Protein AF-0000000074737735 (afdb_homodimer)

pLDDT: mean 77.06, std 24.27, range [18.9, 97.94]

Secondary structure (DSSP, 8-state):
-EEEPS-----------------------------------HHHHHHHHHH-TTPPPPPP--HHHHHHHHHHTT---SEEEESS--HHHHHHHHHHTTTT--EEEEEES-HHHHHHHHHHTGGG--TT-EEEE--TT-TTTTTT--EEEEEEESHHHHHHHHSTT-HHHHHHHHHHTEEEEEEEEEE-PPPPPTT----HHHHHHHHHHHHHHHHHHHHHHHTT-PPP-PPPHHHHHHHHHHTTEEE------PEEE-HHHHHHHHHHHHHHGGGS-TTTHHHHHHHHHHHHHHHHTS--TTEEES-----/-EEEPS-----------------------------------HHHHHHHHHH-TTPPPPPP--HHHHHHHHHHTT---SEEEESS--HHHHHHHHHHTTTT--EEEEEES-HHHHHHHHHHTGGG--TT-EEEE--TT-TTTTTT--EEEEEEESHHHHHHHHSTT-HHHHHHHHHHTEEEEEEEEEE-PPPPPTT----HHHHHHHHHHHHHHHHHHHHHHHTT-PPP-PPPHHHHHHHHHHTTEEE------PEEE-HHHHHHHHHHHHHHGGGS-TTTHHHHHHHHHHHHHHHHTS--TTEEES-----

Sequence (622 aa):
MFHALGGLPAPLATAQLQPPRAGGGLRAAPSSAGAAASTAEAGGFAAAAAAALGRRPKATQDSVFRWLGKVLRQRWGQEVLDAGTGPDSLGWLKRQTAEKAPAVTAVTACEGMYATMEDEVFQFLSPQDQVLLGNWQDESFLKDRTFDVVLADYLLGSVEHFAPYFQVGLLRRLVGLVKEEGLLVLVGKEPQEPGATASAEASRAAELVADAENFRDAVMVLGRQRSYREMPRAWVARQLWGLGLELLAGRRFPRKLSPEKVERNLAWAEEELAHVDNALRPDLVRHLARLRARLQHCPLSGLTFGRGAGRMFHALGGLPAPLATAQLQPPRAGGGLRAAPSSAGAAASTAEAGGFAAAAAAALGRRPKATQDSVFRWLGKVLRQRWGQEVLDAGTGPDSLGWLKRQTAEKAPAVTAVTACEGMYATMEDEVFQFLSPQDQVLLGNWQDESFLKDRTFDVVLADYLLGSVEHFAPYFQVGLLRRLVGLVKEEGLLVLVGKEPQEPGATASAEASRAAELVADAENFRDAVMVLGRQRSYREMPRAWVARQLWGLGLELLAGRRFPRKLSPEKVERNLAWAEEELAHVDNALRPDLVRHLARLRARLQHCPLSGLTFGRGAGR

Solvent-accessible surface area (backbone atoms only — not comparable to full-atom values): 35052 Å² total; per-residue (Å²): 58,30,31,38,53,87,75,60,75,70,75,74,74,76,71,79,74,70,72,78,81,75,71,83,69,74,75,64,72,72,78,59,83,66,76,64,78,67,80,60,69,74,57,62,55,54,59,52,26,68,72,28,77,79,63,71,54,71,82,76,86,47,68,67,60,54,52,47,50,65,77,39,70,90,54,51,65,61,30,30,33,32,63,32,47,47,60,68,57,50,32,42,51,51,48,72,32,57,86,77,55,44,31,37,42,32,25,32,73,43,69,68,56,50,53,50,31,58,74,71,38,46,56,55,36,52,83,70,38,46,80,41,82,48,53,84,86,42,74,72,64,67,61,90,45,65,17,31,23,36,36,31,53,51,34,64,21,51,36,29,42,78,41,66,87,37,58,67,57,47,51,53,52,54,56,66,28,36,30,83,71,12,32,40,35,67,44,75,58,71,57,78,63,67,80,75,81,60,58,74,66,59,30,52,50,48,43,50,48,49,48,35,50,24,47,24,36,20,34,27,26,51,34,53,40,54,39,78,42,51,62,42,64,70,58,52,49,54,54,38,45,75,71,40,32,41,81,76,49,82,85,58,69,50,41,75,44,39,63,66,60,46,46,52,35,46,50,50,26,58,63,37,44,75,56,28,57,74,87,52,36,64,57,52,52,52,50,52,52,52,53,53,55,48,54,77,72,47,88,32,79,85,41,64,46,66,83,43,70,74,127,57,30,32,39,54,86,78,62,74,70,74,75,73,76,72,77,72,70,71,77,84,75,71,82,69,74,77,67,74,72,79,59,84,66,73,61,76,66,78,59,67,72,59,62,56,54,58,52,26,69,71,26,78,80,62,71,52,71,83,78,85,47,68,66,59,54,52,48,48,66,77,41,68,92,54,51,64,59,30,32,31,32,64,32,47,47,57,68,57,50,32,44,49,50,47,75,31,55,88,76,54,43,33,38,41,32,25,31,73,44,70,68,57,50,54,51,32,58,76,73,39,45,53,54,36,54,82,70,37,47,79,42,83,48,54,85,86,41,75,70,65,66,64,90,45,65,17,31,23,34,34,31,54,50,33,65,21,50,36,30,42,79,41,65,86,36,57,67,57,46,52,51,52,53,56,67,29,35,31,84,70,12,32,39,36,67,43,74,56,73,58,78,63,67,80,74,81,59,58,75,68,58,30,50,50,48,43,50,47,50,49,34,51,24,47,24,36,21,36,27,26,50,35,54,39,54,38,78,43,52,64,41,66,70,57,52,51,54,55,38,44,74,71,43,32,42,81,76,50,82,81,55,69,48,41,75,43,38,64,67,58,45,46,52,36,46,51,50,26,57,64,37,45,74,55,29,57,74,87,52,35,63,57,52,53,54,49,53,52,51,53,54,55,49,56,76,73,48,86,32,79,83,41,64,45,67,83,44,67,74,125

Foldseek 3Di:
DWWFAPDQPDDPPPDCPPDPCPPDCPPPPCPPPPVDPPPPPLPVLVVLQVVLPPDAFDEDPDPVLVVVLVVCLPQQPAEEEAEDDALRRLSSVLNSCVVVQHAYEYEHQDPVRVVVCVVRPSSSHHSSYYYDHDDLVPCVVCVVAAGQEYEYAQNLQVCCQVPNPCNLVSLLSRSSRYDHRGYYHYHHDADDDPPPQDPDLLR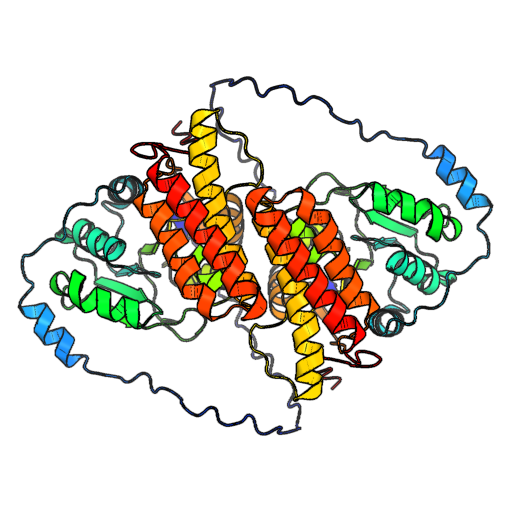VLVVLLVVLQVLLQVLQVLLVTHHGDDDHPVVSQVSVVVSRIGDPDDWDFFDQFDLVVSVVSLVNSVVSLVSHDPVCSVVSVVVSVVSVVVSVVRDRHPDTHDDRPPD/DWWFAPDDDDDPPPPCPPDPCPPDCPPPPCPPPPVPPPPPPPPVLVVLQVVLPPDAADADPDPVLVVVLVVCLPQQPAEEEAEDDALRRLSSVLNSCVVVQHAYEYEHQDPVRVVVCVVRPSSSHHSSYYYDHDDLVPCVVCVPAAGQEYEYAQNLQVCCQVPNPCNLVSLLSRSSRYPHRGYYHYHHDADDDPPPQDPPLLRVLVVLLVVLQVLLQVLQVLLVTHHGDDDHPVVSQVSVVVSRIGDPDDWDFFDQFDLVVSVVSLVNSVVSLVSHDPVCSVVSVVVSVVSVVVSVVRDRHPDTHDDRPPD

Organism: NCBI:txid2562239

Nearest PDB structures (foldseek):
  8k1f-assembly1_A  TM=7.912E-01  e=2.761E-04  Fusobacterium nucleatum subsp. nucleatum ATCC 25586
  5t38-assembly1_A  TM=7.969E-01  e=4.704E-04  Micromonospora carbonacea
  5t39-assembly1_A  TM=7.784E-01  e=1.015E-03  Micromonospora carbonacea
  8esq-assembly1_q  TM=6.726E-01  e=4.458E-03  Schizosaccharomyces pombe
  8esr-assembly1_q  TM=6.867E-01  e=1.219E-02  Schizosaccharomyces pombe

Structure (mmCIF, N/CA/C/O backbone):
data_AF-0000000074737735-model_v1
#
loop_
_entity.id
_entity.type
_entity.pdbx_description
1 polymer 'Methyltransferase type 11 domain-containing protein'
#
loop_
_atom_site.group_PDB
_atom_site.id
_atom_site.type_symbol
_atom_site.label_atom_id
_atom_site.label_alt_id
_atom_site.label_comp_id
_atom_site.label_asym_id
_atom_site.label_entity_id
_atom_site.label_seq_id
_atom_site.pdbx_PDB_ins_code
_atom_site.Cartn_x
_atom_site.Cartn_y
_atom_site.Cartn_z
_atom_site.occupancy
_atom_site.B_iso_or_equiv
_atom_site.auth_seq_id
_atom_site.auth_comp_id
_atom_site.auth_asym_id
_atom_site.auth_atom_id
_atom_site.pdbx_PDB_model_num
ATOM 1 N N . MET A 1 1 ? 9.156 -10.524 -16.232 1 71.17 1 MET A N 1
ATOM 2 C CA . MET A 1 1 ? 10.341 -11.352 -16.026 1 71.17 1 MET A CA 1
ATOM 3 C C . MET A 1 1 ? 11.589 -10.488 -15.877 1 71.17 1 MET A C 1
ATOM 5 O O . MET A 1 1 ? 11.835 -9.599 -16.693 1 71.17 1 MET A O 1
ATOM 9 N N . PHE A 1 2 ? 12.352 -10.704 -14.815 1 54.92 2 PHE A N 1
ATOM 10 C CA . PHE A 1 2 ? 13.529 -9.9 -14.505 1 54.92 2 PHE A CA 1
ATOM 11 C C . PHE A 1 2 ? 14.769 -10.779 -14.388 1 54.92 2 PHE A C 1
ATOM 13 O O . PHE A 1 2 ? 14.682 -11.931 -13.957 1 54.92 2 PHE A O 1
ATOM 20 N N . HIS A 1 3 ? 15.894 -10.289 -14.881 1 57.96 3 HIS A N 1
ATOM 21 C CA . HIS A 1 3 ? 17.184 -10.965 -14.799 1 57.96 3 HIS A CA 1
ATOM 22 C C . HIS A 1 3 ? 18.082 -10.314 -13.752 1 57.96 3 HIS A C 1
ATOM 24 O O . HIS A 1 3 ? 18.161 -9.086 -13.674 1 57.96 3 HIS A O 1
ATOM 30 N N . ALA A 1 4 ? 18.573 -11.158 -12.924 1 54.45 4 ALA A N 1
ATOM 31 C CA . ALA A 1 4 ? 19.496 -10.645 -11.914 1 54.45 4 ALA A CA 1
ATOM 32 C C . ALA A 1 4 ? 20.828 -10.246 -12.541 1 54.45 4 ALA A C 1
ATOM 34 O O . ALA A 1 4 ? 21.425 -11.022 -13.292 1 54.45 4 ALA A O 1
ATOM 35 N N . LEU A 1 5 ? 21.342 -8.966 -12.429 1 48.44 5 LEU A N 1
ATOM 36 C CA . LEU A 1 5 ? 22.639 -8.504 -12.913 1 48.44 5 LEU A CA 1
ATOM 37 C C . LEU A 1 5 ? 23.761 -8.978 -11.996 1 48.44 5 LEU A C 1
ATOM 39 O O . LEU A 1 5 ? 23.563 -9.121 -10.788 1 48.44 5 LEU A O 1
ATOM 43 N N . GLY A 1 6 ? 24.861 -9.541 -12.515 1 39.4 6 GLY A N 1
ATOM 44 C CA . GLY A 1 6 ? 26.102 -9.88 -11.836 1 39.4 6 GLY A CA 1
ATOM 45 C C . GLY A 1 6 ? 26.716 -8.707 -11.095 1 39.4 6 GLY A C 1
ATOM 46 O O . GLY A 1 6 ? 26.642 -7.567 -11.557 1 39.4 6 GLY A O 1
ATOM 47 N N . GLY A 1 7 ? 27.068 -8.735 -9.64 1 37.69 7 GLY A N 1
ATOM 48 C CA . GLY A 1 7 ? 27.798 -7.823 -8.775 1 37.69 7 GLY A CA 1
ATOM 49 C C . GLY A 1 7 ? 26.908 -7.102 -7.781 1 37.69 7 GLY A C 1
ATOM 50 O O . GLY A 1 7 ? 27.152 -5.939 -7.45 1 37.69 7 GLY A O 1
ATOM 51 N N . LEU A 1 8 ? 26.014 -7.656 -7.612 1 37.52 8 LEU A N 1
ATOM 52 C CA . LEU A 1 8 ? 25.268 -7.009 -6.538 1 37.52 8 LEU A CA 1
ATOM 53 C C . LEU A 1 8 ? 26.096 -6.949 -5.259 1 37.52 8 LEU A C 1
ATOM 55 O O . LEU A 1 8 ? 26.715 -7.942 -4.868 1 37.52 8 LEU A O 1
ATOM 59 N N . PRO A 1 9 ? 26.516 -5.783 -4.733 1 32.01 9 PRO A N 1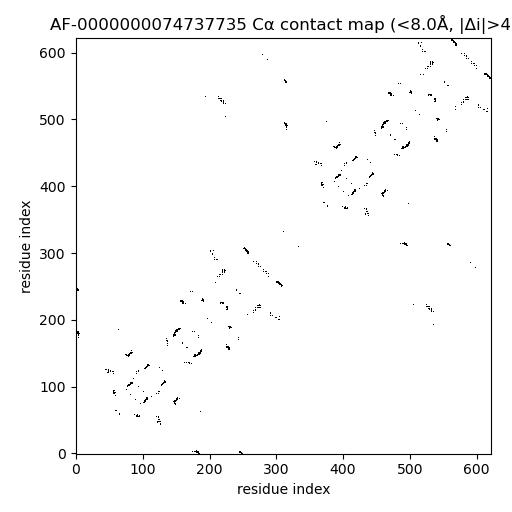
ATOM 60 C CA . PRO A 1 9 ? 27.215 -5.879 -3.449 1 32.01 9 PRO A CA 1
ATOM 61 C C . PRO A 1 9 ? 26.535 -6.842 -2.478 1 32.01 9 PRO A C 1
ATOM 63 O O . PRO A 1 9 ? 25.329 -7.079 -2.581 1 32.01 9 PRO A O 1
ATOM 66 N N . ALA A 1 10 ? 27.414 -7.717 -1.854 1 30.48 10 AL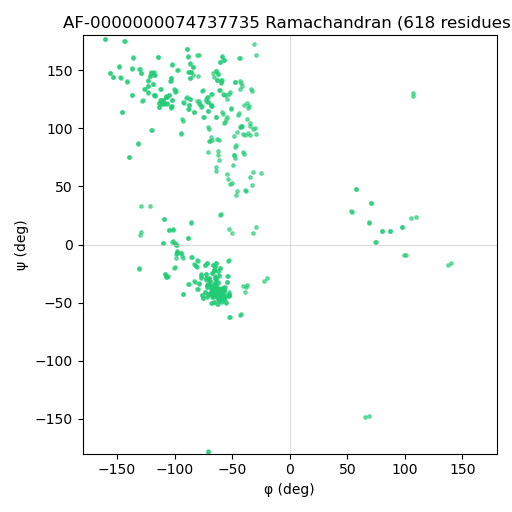A A N 1
ATOM 67 C CA . ALA A 1 10 ? 27.019 -8.589 -0.751 1 30.48 10 ALA A CA 1
ATOM 68 C C . ALA A 1 10 ? 25.959 -7.924 0.122 1 30.48 10 ALA A C 1
ATOM 70 O O . ALA A 1 10 ? 25.919 -6.697 0.234 1 30.48 10 ALA A O 1
ATOM 71 N N . PRO A 1 11 ? 24.939 -8.684 0.432 1 31.1 11 PRO A N 1
ATOM 72 C CA . PRO A 1 11 ? 23.991 -8.121 1.396 1 31.1 11 PRO A CA 1
ATOM 73 C C . PRO A 1 11 ? 24.683 -7.398 2.55 1 31.1 11 PRO A C 1
ATOM 75 O O . PRO A 1 11 ? 25.701 -7.874 3.06 1 31.1 11 PRO A O 1
ATOM 78 N N . LEU A 1 12 ? 24.741 -6.191 2.555 1 26.78 12 LEU A N 1
ATOM 79 C CA . LEU A 1 12 ? 25.278 -5.594 3.772 1 26.78 12 LEU A CA 1
ATOM 80 C C . LEU A 1 12 ? 24.832 -6.375 5.004 1 26.78 12 LEU A C 1
ATOM 82 O O . LEU A 1 12 ? 23.66 -6.738 5.123 1 26.78 12 LEU A O 1
ATOM 86 N N . ALA A 1 13 ? 25.735 -7.106 5.642 1 26.3 13 ALA A N 1
ATOM 87 C CA . ALA A 1 13 ? 25.52 -7.741 6.939 1 26.3 13 ALA A CA 1
ATOM 88 C C . ALA A 1 13 ? 24.619 -6.887 7.826 1 26.3 13 ALA A C 1
ATOM 90 O O . ALA A 1 13 ? 24.935 -5.729 8.111 1 26.3 13 ALA A O 1
ATOM 91 N N . THR A 1 14 ? 23.362 -7.122 7.84 1 28.94 14 THR A N 1
ATOM 92 C CA . THR A 1 14 ? 22.559 -6.508 8.892 1 28.94 14 THR A CA 1
ATOM 93 C C . THR A 1 14 ? 23.296 -6.547 10.227 1 28.94 14 THR A C 1
ATOM 95 O O . THR A 1 14 ? 23.569 -7.625 10.76 1 28.94 14 THR A O 1
ATOM 98 N N . ALA A 1 15 ? 24.211 -5.719 10.548 1 26.01 15 ALA A N 1
ATOM 99 C CA . ALA A 1 15 ? 24.623 -5.59 11.943 1 26.01 15 ALA A CA 1
ATOM 100 C C . ALA A 1 15 ? 23.429 -5.731 12.883 1 26.01 15 ALA A C 1
ATOM 102 O O . ALA A 1 15 ? 22.341 -5.228 12.594 1 26.01 15 ALA A O 1
ATOM 103 N N . GLN A 1 16 ? 23.458 -6.746 13.852 1 24.52 16 GLN A N 1
ATOM 104 C CA . GLN A 1 16 ? 22.618 -7.029 15.011 1 24.52 16 GLN A CA 1
ATOM 105 C C . GLN A 1 16 ? 22.21 -5.742 15.722 1 24.52 16 GLN A C 1
ATOM 107 O O . GLN A 1 16 ? 22.998 -5.166 16.475 1 24.52 16 GLN A O 1
ATOM 112 N N . LEU A 1 17 ? 21.815 -4.838 15.132 1 25.23 17 LEU A N 1
ATOM 113 C CA . LEU A 1 17 ? 21.4 -3.769 16.033 1 25.23 17 LEU A CA 1
ATOM 114 C C . LEU A 1 17 ? 20.522 -4.314 17.155 1 25.23 17 LEU A C 1
ATOM 116 O O . LEU A 1 17 ? 19.421 -4.809 16.902 1 25.23 17 LEU A O 1
ATOM 120 N N . GLN A 1 18 ? 21.173 -4.844 18.24 1 23.74 18 GLN A N 1
ATOM 121 C CA . GLN A 1 18 ? 20.609 -5.257 19.521 1 23.74 18 GLN A CA 1
ATOM 122 C C . GLN A 1 18 ? 19.591 -4.239 20.027 1 23.74 18 GLN A C 1
ATOM 124 O O . GLN A 1 18 ? 19.884 -3.043 20.099 1 23.74 18 GLN A O 1
ATOM 129 N N . PRO A 1 19 ? 18.388 -4.493 19.887 1 25.13 19 PRO A N 1
ATOM 130 C CA . PRO A 1 19 ? 17.435 -3.624 20.583 1 25.13 19 PRO A CA 1
ATOM 131 C C . PRO A 1 19 ? 17.852 -3.323 22.021 1 25.13 19 PRO A C 1
ATOM 133 O O . PRO A 1 19 ? 18.549 -4.126 22.646 1 25.13 19 PRO A O 1
ATOM 136 N N . PRO A 1 20 ? 18.192 -2.108 22.397 1 22.34 20 PRO A N 1
ATOM 137 C CA . PRO A 1 20 ? 18.483 -2 23.829 1 22.34 20 PRO A CA 1
ATOM 138 C C . PRO A 1 20 ? 17.479 -2.758 24.694 1 22.34 20 PRO A C 1
ATOM 140 O O . PRO A 1 20 ? 16.35 -3.005 24.263 1 22.34 20 PRO A O 1
ATOM 143 N N . ARG A 1 21 ? 17.987 -3.433 25.784 1 22.84 21 ARG A N 1
ATOM 144 C CA . ARG A 1 21 ? 17.355 -4.229 26.832 1 22.84 21 ARG A CA 1
ATOM 145 C C . ARG A 1 21 ? 16.216 -3.46 27.492 1 22.84 21 ARG A C 1
ATOM 147 O O . ARG A 1 21 ? 16.455 -2.535 28.272 1 22.84 21 ARG A O 1
ATOM 154 N N . ALA A 1 22 ? 15.274 -2.92 26.821 1 20.89 22 ALA A N 1
ATOM 155 C CA . ALA A 1 22 ? 14.217 -2.395 27.681 1 20.89 22 ALA A CA 1
ATOM 156 C C . ALA A 1 22 ? 13.68 -3.476 28.614 1 20.89 22 ALA A C 1
ATOM 158 O O . ALA A 1 22 ? 13.491 -4.623 28.202 1 20.89 22 ALA A O 1
ATOM 159 N N . GLY A 1 23 ? 13.945 -3.422 29.988 1 19.42 23 GLY A N 1
ATOM 160 C CA . GLY A 1 23 ? 13.601 -4.253 31.131 1 19.42 23 GLY A CA 1
ATOM 161 C C . GLY A 1 23 ? 12.155 -4.712 31.12 1 19.42 23 GLY A C 1
ATOM 162 O O . GLY A 1 23 ? 11.855 -5.846 31.5 1 19.42 23 GLY A O 1
ATOM 163 N N . GLY A 1 24 ? 11.213 -3.775 31.152 1 19.9 24 GLY A N 1
ATOM 164 C CA . GLY A 1 24 ? 10.071 -4.233 31.926 1 19.9 24 GLY A CA 1
ATOM 165 C C . GLY A 1 24 ? 9.279 -5.325 31.232 1 19.9 24 GLY A C 1
ATOM 166 O O . GLY A 1 24 ? 9.198 -5.355 30.003 1 19.9 24 GLY A O 1
ATOM 167 N N . GLY A 1 25 ? 9.248 -6.496 31.78 1 19.87 25 GLY A N 1
ATOM 168 C CA . GLY A 1 25 ? 8.861 -7.868 31.49 1 19.87 25 GLY A CA 1
ATOM 169 C C . GLY A 1 25 ? 7.388 -8.015 31.161 1 19.87 25 GLY A C 1
ATOM 170 O O . GLY A 1 25 ? 6.574 -8.292 32.044 1 19.87 25 GLY A O 1
ATOM 171 N N . LEU A 1 26 ? 6.719 -6.886 30.633 1 18.91 26 LEU A N 1
ATOM 172 C CA . LEU A 1 26 ? 5.358 -7.412 30.647 1 18.91 26 LEU A CA 1
ATOM 173 C C . LEU A 1 26 ? 5.297 -8.779 29.973 1 18.91 26 LEU A C 1
ATOM 175 O O . LEU A 1 26 ? 5.915 -8.988 28.927 1 18.91 26 LEU A O 1
ATOM 179 N N . ARG A 1 27 ? 4.956 -9.707 30.737 1 19.23 27 ARG A N 1
ATOM 180 C CA . ARG A 1 27 ? 4.741 -11.128 30.481 1 19.23 27 ARG A CA 1
ATOM 181 C C . ARG A 1 27 ? 3.853 -11.335 29.259 1 19.23 27 ARG A C 1
ATOM 183 O O . ARG A 1 27 ? 2.713 -10.866 29.226 1 19.23 27 ARG A O 1
ATOM 190 N N . ALA A 1 28 ? 4.482 -11.161 28.109 1 20.24 28 ALA A N 1
ATOM 191 C CA . ALA A 1 28 ? 3.859 -11.595 26.862 1 20.24 28 ALA A CA 1
ATOM 192 C C . ALA A 1 28 ? 3.127 -12.921 27.046 1 20.24 28 ALA A C 1
ATOM 194 O O . ALA A 1 28 ? 3.663 -13.855 27.648 1 20.24 28 ALA A O 1
ATOM 195 N N . ALA A 1 29 ? 1.818 -12.742 27.323 1 20.28 29 ALA A N 1
ATOM 196 C CA . ALA A 1 29 ? 1.18 -14.053 27.404 1 20.28 29 ALA A CA 1
ATOM 197 C C . ALA A 1 29 ? 1.771 -15.015 26.377 1 20.28 29 ALA A C 1
ATOM 199 O O . ALA A 1 29 ? 2.093 -14.614 25.256 1 20.28 29 ALA A O 1
ATOM 200 N N . PRO A 1 30 ? 2.403 -16.136 26.831 1 20.93 30 PRO A N 1
ATOM 201 C CA . PRO A 1 30 ? 3.079 -17.175 26.051 1 20.93 30 PRO A CA 1
ATOM 202 C C . PRO A 1 30 ? 2.261 -17.636 24.847 1 20.93 30 PRO A C 1
ATOM 204 O O . PRO A 1 30 ? 1.138 -18.12 25.008 1 20.93 30 PRO A O 1
ATOM 207 N N . SER A 1 31 ? 1.706 -16.671 24.075 1 20.33 31 SER A N 1
ATOM 208 C CA . SER A 1 31 ? 1.055 -17.517 23.08 1 20.33 31 SER A CA 1
ATOM 209 C C . SER A 1 31 ? 2.007 -18.59 22.56 1 20.33 31 SER A C 1
ATOM 211 O O . SER A 1 31 ? 3.029 -18.276 21.947 1 20.33 31 SER A O 1
ATOM 213 N N . SER A 1 32 ? 2.284 -19.611 23.35 1 21.88 32 SER A N 1
ATOM 214 C CA . SER A 1 32 ? 3.068 -20.832 23.2 1 21.88 32 SER A CA 1
ATOM 215 C C . SER A 1 32 ? 2.912 -21.421 21.802 1 21.88 32 SER A C 1
ATOM 217 O O . SER A 1 32 ? 3.598 -22.382 21.447 1 21.88 32 SER A O 1
ATOM 219 N N . ALA A 1 33 ? 1.684 -21.338 21.198 1 21.61 33 ALA A N 1
ATOM 220 C CA . ALA A 1 33 ? 1.662 -22.523 20.345 1 21.61 33 ALA A CA 1
ATOM 221 C C . ALA A 1 33 ? 2.737 -22.441 19.264 1 21.61 33 ALA A C 1
ATOM 223 O O . ALA A 1 33 ? 2.651 -21.61 18.357 1 21.61 33 ALA A O 1
ATOM 224 N N . GLY A 1 34 ? 3.97 -22.404 19.574 1 24.49 34 GLY A N 1
ATOM 225 C CA . GLY A 1 34 ? 5.107 -22.718 18.724 1 24.49 34 GLY A CA 1
ATOM 226 C C . GLY A 1 34 ? 4.825 -23.837 17.739 1 24.49 34 GLY A C 1
ATOM 227 O O . GLY A 1 34 ? 4.835 -25.013 18.107 1 24.49 34 GLY A O 1
ATOM 228 N N . ALA A 1 35 ? 3.826 -23.689 16.891 1 25.22 35 ALA A N 1
ATOM 229 C CA . ALA A 1 35 ? 3.715 -24.9 16.083 1 25.22 35 ALA A CA 1
ATOM 230 C C . ALA A 1 35 ? 5.074 -25.317 15.529 1 25.22 35 ALA A C 1
ATOM 232 O O . ALA A 1 35 ? 5.752 -24.526 14.869 1 25.22 35 ALA A O 1
ATOM 233 N N . ALA A 1 36 ? 5.735 -26.117 16.169 1 23.93 36 ALA A N 1
ATOM 234 C CA . ALA A 1 36 ? 6.812 -26.969 15.671 1 23.93 36 ALA A CA 1
ATOM 235 C C . ALA A 1 36 ? 6.586 -27.339 14.207 1 23.93 36 ALA A C 1
ATOM 237 O O . ALA A 1 36 ? 5.49 -27.758 13.829 1 23.93 36 ALA A O 1
ATOM 238 N N . ALA A 1 37 ? 7.288 -26.617 13.347 1 28.73 37 ALA A N 1
ATOM 239 C CA . ALA A 1 37 ? 7.408 -27.132 11.986 1 28.73 37 ALA A CA 1
ATOM 240 C C . ALA A 1 37 ? 7.418 -28.658 11.975 1 28.73 37 ALA A C 1
ATOM 242 O O . ALA A 1 37 ? 8.346 -29.283 12.493 1 28.73 37 ALA A O 1
ATOM 243 N N . SER A 1 38 ? 6.266 -29.205 12.456 1 28.42 38 SER A N 1
ATOM 244 C CA . SER A 1 38 ? 6.349 -30.656 12.33 1 28.42 38 SER A CA 1
ATOM 245 C C . SER A 1 38 ? 7.118 -31.059 11.076 1 28.42 38 SER A C 1
ATOM 247 O O . SER A 1 38 ? 6.869 -30.53 9.991 1 28.42 38 SER A O 1
ATOM 249 N N . THR A 1 39 ? 8.408 -31.456 11.261 1 28.81 39 THR A N 1
ATOM 250 C CA . THR A 1 39 ? 9.075 -32.41 10.381 1 28.81 39 THR A CA 1
ATOM 251 C C . THR A 1 39 ? 8.076 -33.417 9.819 1 28.81 39 THR A C 1
ATOM 253 O O . THR A 1 39 ? 8.005 -34.556 10.287 1 28.81 39 THR A O 1
ATOM 256 N N . ALA A 1 40 ? 6.849 -33.138 10.043 1 29.53 40 ALA A N 1
ATOM 257 C CA . ALA A 1 40 ? 5.972 -34.208 9.574 1 29.53 40 ALA A CA 1
ATOM 258 C C . ALA A 1 40 ? 6.569 -34.914 8.36 1 29.53 40 ALA A C 1
ATOM 260 O O . ALA A 1 40 ? 7.417 -34.352 7.663 1 29.53 40 ALA A O 1
ATOM 261 N N . GLU A 1 41 ? 6.021 -36.135 7.723 1 31.43 41 GLU A N 1
ATOM 262 C CA . GLU A 1 41 ? 6.473 -37.348 7.048 1 31.43 41 GLU A CA 1
ATOM 263 C C . GLU A 1 41 ? 7.04 -37.032 5.667 1 31.43 41 GLU A C 1
ATOM 265 O O . GLU A 1 41 ? 6.301 -36.64 4.761 1 31.43 41 GLU A O 1
ATOM 270 N N . ALA A 1 42 ? 8.211 -36.57 5.444 1 36.24 42 ALA A N 1
ATOM 271 C CA . ALA A 1 42 ? 9.026 -36.857 4.267 1 36.24 42 ALA A CA 1
ATOM 272 C C . ALA A 1 42 ? 8.592 -38.162 3.605 1 36.24 42 ALA A C 1
ATOM 274 O O . ALA A 1 42 ? 8.806 -38.358 2.406 1 36.24 42 ALA A O 1
ATOM 275 N N . GLY A 1 43 ? 8.116 -39.031 4.529 1 34.84 43 GLY A N 1
ATOM 276 C CA . GLY A 1 43 ? 7.829 -40.405 4.152 1 34.84 43 GLY A CA 1
ATOM 277 C C . GLY A 1 43 ? 6.659 -40.529 3.194 1 34.84 43 GLY A C 1
ATOM 278 O O . GLY A 1 43 ? 6.687 -41.35 2.275 1 34.84 43 GLY A O 1
ATOM 279 N N . GLY A 1 44 ? 5.534 -39.875 3.57 1 37.32 44 GLY A N 1
ATOM 280 C CA . GLY A 1 44 ? 4.37 -40.151 2.744 1 37.32 44 GLY A CA 1
ATOM 281 C C . GLY A 1 44 ? 4.517 -39.653 1.319 1 37.32 44 GLY A C 1
ATOM 282 O O . GLY A 1 44 ? 3.758 -40.053 0.434 1 37.32 44 GLY A O 1
ATOM 283 N N . PHE A 1 45 ? 5.243 -38.495 1.22 1 41.93 45 PHE A N 1
ATOM 284 C CA . PHE A 1 45 ? 5.467 -37.944 -0.111 1 41.93 45 PHE A CA 1
ATOM 285 C C . PHE A 1 45 ? 6.193 -38.949 -0.998 1 41.93 45 PHE A C 1
ATOM 287 O O . PHE A 1 45 ? 5.896 -39.062 -2.189 1 41.93 45 PHE A O 1
ATOM 294 N N . ALA A 1 46 ? 7.179 -39.613 -0.36 1 39.48 46 ALA A N 1
ATOM 295 C CA . ALA A 1 46 ? 7.917 -40.616 -1.124 1 39.48 46 ALA A CA 1
ATOM 296 C C . ALA A 1 46 ? 6.968 -41.615 -1.778 1 39.48 46 ALA A C 1
ATOM 298 O O . ALA A 1 46 ? 7.178 -42.023 -2.923 1 39.48 46 ALA A O 1
ATOM 299 N N . ALA A 1 47 ? 6.005 -42.003 -0.996 1 40.87 47 ALA A N 1
ATOM 300 C CA . ALA A 1 47 ? 5.163 -43.084 -1.5 1 40.87 47 ALA A CA 1
ATOM 301 C C . ALA A 1 47 ? 4.339 -42.625 -2.699 1 40.87 47 ALA A C 1
ATOM 303 O O . ALA A 1 47 ? 4.197 -43.358 -3.68 1 40.87 47 ALA A O 1
ATOM 304 N N . ALA A 1 48 ? 3.784 -41.384 -2.639 1 43.15 48 ALA A N 1
ATOM 305 C CA . ALA A 1 48 ? 2.916 -40.954 -3.732 1 43.15 48 ALA A CA 1
ATOM 306 C C . ALA A 1 48 ? 3.727 -40.646 -4.988 1 43.15 48 ALA A C 1
ATOM 308 O O . ALA A 1 48 ? 3.233 -40.799 -6.107 1 43.15 48 ALA A O 1
ATOM 309 N N . ALA A 1 49 ? 4.962 -40.227 -4.877 1 43.68 49 ALA A N 1
ATOM 310 C CA . ALA A 1 49 ? 5.831 -39.926 -6.012 1 43.68 49 ALA A CA 1
ATOM 311 C C . ALA A 1 49 ? 6.062 -41.167 -6.87 1 43.68 49 ALA A C 1
ATOM 313 O O . ALA A 1 49 ? 6.139 -41.075 -8.097 1 43.68 49 ALA A O 1
ATOM 314 N N . ALA A 1 50 ? 6.207 -42.319 -6.269 1 43.31 50 ALA A N 1
ATOM 315 C CA . ALA A 1 50 ? 6.548 -43.521 -7.027 1 43.31 50 ALA A CA 1
ATOM 316 C C . ALA A 1 50 ? 5.463 -43.851 -8.048 1 43.31 50 ALA A C 1
ATOM 318 O O . ALA A 1 50 ? 5.755 -44.376 -9.126 1 43.31 50 ALA A O 1
ATOM 319 N N . ALA A 1 51 ? 4.195 -43.674 -7.711 1 43.79 51 ALA A N 1
ATOM 320 C CA . ALA A 1 51 ? 3.143 -44.151 -8.604 1 43.79 51 ALA A CA 1
ATOM 321 C C . ALA A 1 51 ? 2.9 -43.164 -9.742 1 43.79 51 ALA A C 1
ATOM 323 O O . ALA A 1 51 ? 2.212 -43.485 -10.714 1 43.79 51 ALA A O 1
ATOM 324 N N . ALA A 1 52 ? 3.281 -41.857 -9.693 1 45.42 52 ALA A N 1
ATOM 325 C CA . ALA A 1 52 ? 2.856 -40.804 -10.612 1 45.42 52 ALA A CA 1
ATOM 326 C C . ALA A 1 52 ? 3.74 -40.771 -11.856 1 45.42 52 ALA A C 1
ATOM 328 O O . ALA A 1 52 ? 3.785 -39.764 -12.566 1 45.42 52 ALA A O 1
ATOM 329 N N . LEU A 1 53 ? 4.421 -41.699 -12.18 1 46.17 53 LEU A N 1
ATOM 330 C CA . LEU A 1 53 ? 5.229 -41.844 -13.387 1 46.17 53 LEU A CA 1
ATOM 331 C C . LEU A 1 53 ? 4.344 -41.936 -14.625 1 46.17 53 LEU A C 1
ATOM 333 O O . LEU A 1 53 ? 3.517 -42.844 -14.736 1 46.17 53 LEU A O 1
ATOM 337 N N . GLY A 1 54 ? 4.024 -40.818 -15.224 1 56.41 54 GLY A N 1
ATOM 338 C CA . GLY A 1 54 ? 3.533 -40.745 -16.591 1 56.41 54 GLY A CA 1
ATOM 339 C C . GLY A 1 54 ? 2.418 -39.732 -16.771 1 56.41 54 GLY A C 1
ATOM 340 O O . GLY A 1 54 ? 2.037 -39.415 -17.9 1 56.41 54 GLY A O 1
ATOM 341 N N . ARG A 1 55 ? 1.748 -39.24 -15.738 1 67.62 55 ARG A N 1
ATOM 342 C CA . ARG A 1 55 ? 0.608 -38.364 -15.987 1 67.62 55 ARG A CA 1
ATOM 343 C C . ARG A 1 55 ? 1.044 -36.905 -16.061 1 67.62 55 ARG A C 1
ATOM 345 O O . ARG A 1 55 ? 1.948 -36.484 -15.336 1 67.62 55 ARG A O 1
ATOM 352 N N . ARG A 1 56 ? 0.662 -36.189 -17.21 1 79 56 ARG A N 1
ATOM 353 C CA . ARG A 1 56 ? 0.926 -34.769 -17.418 1 79 56 ARG A CA 1
ATOM 354 C C . ARG A 1 56 ? -0.309 -33.931 -17.107 1 79 56 ARG A C 1
ATOM 356 O O . ARG A 1 56 ? -1.427 -34.306 -17.468 1 79 56 ARG A O 1
ATOM 363 N N . PRO A 1 57 ? -0.127 -32.796 -16.309 1 85.3 57 PRO A N 1
ATOM 364 C CA . PRO A 1 57 ? -1.263 -31.898 -16.094 1 85.3 57 PRO A CA 1
ATOM 365 C C . PRO A 1 57 ? -1.854 -31.371 -17.399 1 85.3 57 PRO A C 1
ATOM 367 O O . PRO A 1 57 ? -1.206 -31.439 -18.447 1 85.3 57 PRO A O 1
ATOM 370 N N . LYS A 1 58 ? -2.979 -30.97 -17.371 1 81.61 58 LYS A N 1
ATOM 371 C CA . LYS A 1 58 ? -3.661 -30.406 -18.532 1 81.61 58 LYS A CA 1
ATOM 372 C C . LYS A 1 58 ? -2.983 -29.12 -18.997 1 81.61 58 LYS A C 1
ATOM 374 O O . LYS A 1 58 ? -2.473 -28.351 -18.18 1 81.61 58 LYS A O 1
ATOM 379 N N . ALA A 1 59 ? -3.107 -28.954 -20.298 1 85.39 59 ALA A N 1
ATOM 380 C CA . ALA A 1 59 ? -2.567 -27.729 -20.882 1 85.39 59 ALA A CA 1
ATOM 381 C C . ALA A 1 59 ? -3.341 -26.505 -20.4 1 85.39 59 ALA A C 1
ATOM 383 O O . ALA A 1 59 ? -4.56 -26.563 -20.223 1 85.39 59 ALA A O 1
ATOM 384 N N . THR A 1 60 ? -2.633 -25.372 -20.271 1 85.22 60 THR A N 1
ATOM 385 C CA . THR A 1 60 ? -3.25 -24.152 -19.762 1 85.22 60 THR A CA 1
ATOM 386 C C . THR A 1 60 ? -3.961 -23.398 -20.883 1 85.22 60 THR A C 1
ATOM 388 O O . THR A 1 60 ? -3.495 -23.388 -22.024 1 85.22 60 THR A O 1
ATOM 391 N N . GLN A 1 61 ? -5.044 -22.759 -20.583 1 82.73 61 GLN A N 1
ATOM 392 C CA . GLN A 1 61 ? -5.721 -21.845 -21.497 1 82.73 61 GLN A CA 1
ATOM 393 C C . GLN A 1 61 ? -5.423 -20.391 -21.141 1 82.73 61 GLN A C 1
ATOM 395 O O . GLN A 1 61 ? -5.869 -19.474 -21.834 1 82.73 61 GLN A O 1
ATOM 400 N N . ASP A 1 62 ? -4.642 -20.242 -20.189 1 87.67 62 ASP A N 1
ATOM 401 C CA . ASP A 1 62 ? -4.297 -18.899 -19.734 1 87.67 62 ASP A CA 1
ATOM 402 C C . ASP A 1 62 ? -3.246 -18.264 -20.642 1 87.67 62 ASP A C 1
ATOM 404 O O . ASP A 1 62 ? -2.176 -18.838 -20.856 1 87.67 62 ASP A O 1
ATOM 408 N N . SER A 1 63 ? -3.579 -17.071 -21.208 1 88.64 63 SER A N 1
ATOM 409 C CA . SER A 1 63 ? -2.716 -16.397 -22.172 1 88.64 63 SER A CA 1
ATOM 410 C C . SER A 1 63 ? -1.376 -16.023 -21.547 1 88.64 63 SER A C 1
ATOM 412 O O . SER A 1 63 ? -0.345 -16.031 -22.224 1 88.64 63 SER A O 1
ATOM 414 N N . VAL A 1 64 ? -1.382 -15.724 -20.258 1 90.71 64 VAL A N 1
ATOM 415 C CA . VAL A 1 64 ? -0.147 -15.351 -19.575 1 90.71 64 VAL A CA 1
ATOM 416 C C . VAL A 1 64 ? 0.789 -16.556 -19.506 1 90.71 64 VAL A C 1
ATOM 418 O O . VAL A 1 64 ? 1.957 -16.465 -19.893 1 90.71 64 VAL A O 1
ATOM 421 N N . PHE A 1 65 ? 0.321 -17.708 -19.155 1 91.98 65 PHE A N 1
ATOM 422 C CA . PHE A 1 65 ? 1.127 -18.914 -19.007 1 91.98 65 PHE A CA 1
ATOM 423 C C . PHE A 1 65 ? 1.592 -19.425 -20.365 1 91.98 65 PHE A C 1
ATOM 425 O O . PHE A 1 65 ? 2.7 -19.949 -20.491 1 91.98 65 PHE A O 1
ATOM 432 N N . ARG A 1 66 ? 0.744 -19.261 -21.359 1 91.02 66 ARG A N 1
ATOM 433 C CA . ARG A 1 66 ? 1.156 -19.645 -22.705 1 91.02 66 ARG A CA 1
ATOM 434 C C . ARG A 1 66 ? 2.352 -18.82 -23.168 1 91.02 66 ARG A C 1
ATOM 436 O O . ARG A 1 66 ? 3.313 -19.364 -23.716 1 91.02 66 ARG A O 1
ATOM 443 N N . TRP A 1 67 ? 2.269 -17.55 -22.938 1 92.07 67 TRP A N 1
ATOM 444 C CA . TRP A 1 67 ? 3.369 -16.668 -23.314 1 92.07 67 TRP A CA 1
ATOM 445 C C . TRP A 1 67 ? 4.622 -16.986 -22.505 1 92.07 67 TRP A C 1
ATOM 447 O O . TRP A 1 67 ? 5.723 -17.058 -23.056 1 92.07 67 TRP A O 1
ATOM 457 N N . LEU A 1 68 ? 4.471 -17.221 -21.209 1 92.57 68 LEU A N 1
ATOM 458 C CA . LEU A 1 68 ? 5.597 -17.55 -20.342 1 92.57 68 LEU A CA 1
ATOM 459 C C . LEU A 1 68 ? 6.272 -18.841 -20.794 1 92.57 68 LEU A C 1
ATOM 461 O O . LEU A 1 68 ? 7.499 -18.954 -20.746 1 92.57 68 LEU A O 1
ATOM 465 N N . GLY A 1 69 ? 5.439 -19.831 -21.184 1 90.79 69 GLY A N 1
ATOM 466 C CA . GLY A 1 69 ? 5.988 -21.076 -21.698 1 90.79 69 GLY A CA 1
ATOM 467 C C . GLY A 1 69 ? 6.907 -20.877 -22.888 1 90.79 69 GLY A C 1
ATOM 468 O O . GLY A 1 69 ? 7.941 -21.539 -22.999 1 90.79 69 GLY A O 1
ATOM 469 N N . LYS A 1 70 ? 6.557 -19.944 -23.709 1 89.68 70 LYS A N 1
ATOM 470 C CA . LYS A 1 70 ? 7.356 -19.654 -24.896 1 89.68 70 LYS A CA 1
ATOM 471 C C . LYS A 1 70 ? 8.652 -18.938 -24.525 1 89.68 70 LYS A C 1
ATOM 473 O O . LYS A 1 70 ? 9.724 -19.285 -25.026 1 89.68 70 LYS A O 1
ATOM 478 N N . VAL A 1 71 ? 8.543 -18.004 -23.59 1 89.58 71 VAL A N 1
ATOM 479 C CA . VAL A 1 71 ? 9.68 -17.149 -23.268 1 89.58 71 VAL A CA 1
ATOM 480 C C . VAL A 1 71 ? 10.676 -17.919 -22.403 1 89.58 71 VAL A C 1
ATOM 482 O O . VAL A 1 71 ? 11.887 -17.712 -22.506 1 89.58 71 VAL A O 1
ATOM 485 N N . LEU A 1 72 ? 10.178 -18.929 -21.595 1 90.29 72 LEU A N 1
ATOM 486 C CA . LEU A 1 72 ? 11.031 -19.634 -20.644 1 90.29 72 LEU A CA 1
ATOM 487 C C . LEU A 1 72 ? 11.491 -20.972 -21.213 1 90.29 72 LEU A C 1
ATOM 489 O O . LEU A 1 72 ? 12.186 -21.733 -20.537 1 90.29 72 LEU A O 1
ATOM 493 N N . ARG A 1 73 ? 11.025 -21.531 -22.277 1 82.87 73 ARG A N 1
ATOM 494 C CA . ARG A 1 73 ? 11.153 -22.873 -22.838 1 82.87 73 ARG A CA 1
ATOM 495 C C . ARG A 1 73 ? 12.552 -23.432 -22.606 1 82.87 73 ARG A C 1
ATOM 497 O O . ARG A 1 73 ? 12.705 -24.575 -22.169 1 82.87 73 ARG A O 1
ATOM 504 N N . GLN A 1 74 ? 13.646 -22.706 -22.614 1 80.92 74 GLN A N 1
ATOM 505 C CA . GLN A 1 74 ? 14.988 -23.252 -22.439 1 80.92 74 GLN A CA 1
ATOM 506 C C . GLN A 1 74 ? 15.754 -22.494 -21.359 1 80.92 74 GLN A C 1
ATOM 508 O O . GLN A 1 74 ? 16.986 -22.471 -21.365 1 80.92 74 GLN A O 1
ATOM 513 N N . ARG A 1 75 ? 14.906 -22.087 -20.423 1 88.32 75 ARG A N 1
ATOM 514 C CA . ARG A 1 75 ? 15.584 -21.228 -19.459 1 88.32 75 ARG A CA 1
ATOM 515 C C . ARG A 1 75 ? 15.313 -21.687 -18.03 1 88.32 75 ARG A C 1
ATOM 517 O O . ARG A 1 75 ? 15.599 -20.962 -17.075 1 88.32 75 ARG A O 1
ATOM 524 N N . TRP A 1 76 ? 14.75 -22.822 -17.8 1 90.86 76 TRP A N 1
ATOM 525 C CA . TRP A 1 76 ? 14.285 -23.273 -16.492 1 90.86 76 TRP A CA 1
ATOM 526 C C . TRP A 1 76 ? 15.462 -23.626 -15.588 1 90.86 76 TRP A C 1
ATOM 528 O O . TRP A 1 76 ? 15.377 -23.488 -14.365 1 90.86 76 TRP A O 1
ATOM 538 N N . GLY A 1 77 ? 16.591 -24.101 -16.13 1 91.61 77 GLY A N 1
ATOM 539 C CA . GLY A 1 77 ? 17.719 -24.538 -15.322 1 91.61 77 GLY A CA 1
ATOM 540 C C . GLY A 1 77 ? 17.436 -25.806 -14.539 1 91.61 77 GLY A C 1
ATOM 541 O O . GLY A 1 77 ? 16.713 -26.685 -15.012 1 91.61 77 GLY A O 1
ATOM 542 N N . GLN A 1 78 ? 18.058 -25.937 -13.305 1 94.55 78 GLN A N 1
ATOM 543 C CA . GLN A 1 78 ? 17.978 -27.182 -12.547 1 94.55 78 GLN A CA 1
ATOM 544 C C . GLN A 1 78 ? 17.063 -27.03 -11.336 1 94.55 78 GLN A C 1
ATOM 546 O O . GLN A 1 78 ? 16.52 -28.016 -10.834 1 94.55 78 GLN A O 1
ATOM 551 N N . GLU A 1 79 ? 16.946 -25.835 -10.838 1 96.52 79 GLU A N 1
ATOM 552 C CA . GLU A 1 79 ? 16.153 -25.542 -9.648 1 96.52 79 GLU A CA 1
ATOM 553 C C . GLU A 1 79 ? 15.169 -24.405 -9.906 1 96.52 79 GLU A C 1
ATOM 555 O O . GLU A 1 79 ? 15.575 -23.294 -10.255 1 96.52 79 GLU A O 1
ATOM 560 N N . VAL A 1 80 ? 13.904 -24.712 -9.661 1 96.86 80 VAL A N 1
ATOM 561 C CA . VAL A 1 80 ? 12.86 -23.724 -9.914 1 96.86 80 VAL A CA 1
ATOM 562 C C . VAL A 1 80 ? 12.02 -23.527 -8.655 1 96.86 80 VAL A C 1
ATOM 564 O O . VAL A 1 80 ? 11.664 -24.495 -7.98 1 96.86 80 VAL A O 1
ATOM 567 N N . LEU A 1 81 ? 11.771 -22.262 -8.319 1 97.94 81 LEU A N 1
ATOM 568 C CA . LEU A 1 81 ? 10.917 -21.928 -7.184 1 97.94 81 LEU A CA 1
ATOM 569 C C . LEU A 1 81 ? 9.588 -21.348 -7.657 1 97.94 81 LEU A C 1
ATOM 571 O O . LEU A 1 81 ? 9.565 -20.381 -8.422 1 97.94 81 LEU A O 1
ATOM 575 N N . ASP A 1 82 ? 8.548 -21.944 -7.302 1 97.63 82 ASP A N 1
ATOM 576 C CA . ASP A 1 82 ? 7.215 -21.352 -7.355 1 97.63 82 ASP A CA 1
ATOM 577 C C . ASP A 1 82 ? 6.838 -20.725 -6.015 1 97.63 82 ASP A C 1
ATOM 579 O O . ASP A 1 82 ? 6.302 -21.403 -5.135 1 97.63 82 ASP A O 1
ATOM 583 N N . ALA A 1 83 ? 7.052 -19.445 -5.863 1 97.11 83 ALA A N 1
ATOM 584 C CA . ALA A 1 83 ? 7.088 -18.76 -4.573 1 97.11 83 ALA A CA 1
ATOM 585 C C . ALA A 1 83 ? 5.679 -18.544 -4.028 1 97.11 83 ALA A C 1
ATOM 587 O O . ALA A 1 83 ? 5.497 -18.331 -2.827 1 97.11 83 ALA A O 1
ATOM 588 N N . GLY A 1 84 ? 4.717 -18.471 -4.772 1 94.98 84 GLY A N 1
ATOM 589 C CA . GLY A 1 84 ? 3.291 -18.407 -4.493 1 94.98 84 GLY A CA 1
ATOM 590 C C . GLY A 1 84 ? 2.477 -19.387 -5.318 1 94.98 84 GLY A C 1
ATOM 591 O O . GLY A 1 84 ? 1.898 -19.014 -6.34 1 94.98 84 GLY A O 1
ATOM 592 N N . THR A 1 85 ? 2.345 -20.57 -4.815 1 94.43 85 THR A N 1
ATOM 593 C CA . THR A 1 85 ? 1.901 -21.649 -5.69 1 94.43 85 THR A CA 1
ATOM 594 C C . THR A 1 85 ? 0.402 -21.889 -5.534 1 94.43 85 THR A C 1
ATOM 596 O O . THR A 1 85 ? -0.165 -21.634 -4.47 1 94.43 85 THR A O 1
ATOM 599 N N . GLY A 1 86 ? -0.204 -22.299 -6.504 1 92.23 86 GLY A N 1
ATOM 600 C CA . GLY A 1 86 ? -1.539 -22.867 -6.614 1 92.23 86 GLY A CA 1
ATOM 601 C C . GLY A 1 86 ? -1.629 -23.987 -7.633 1 92.23 86 GLY A C 1
ATOM 602 O O . GLY A 1 86 ? -0.659 -24.271 -8.338 1 92.23 86 GLY A O 1
ATOM 603 N N . PRO A 1 87 ? -2.775 -24.591 -7.698 1 91.42 87 PRO A N 1
ATOM 604 C CA . PRO A 1 87 ? -2.911 -25.729 -8.61 1 91.42 87 PRO A CA 1
ATOM 605 C C . PRO A 1 87 ? -2.611 -25.361 -10.061 1 91.42 87 PRO A C 1
ATOM 607 O O . PRO A 1 87 ? -1.968 -26.132 -10.778 1 91.42 87 PRO A O 1
ATOM 610 N N . ASP A 1 88 ? -3.012 -24.163 -10.492 1 90.05 88 ASP A N 1
ATOM 611 C CA . ASP A 1 88 ? -2.815 -23.761 -11.881 1 90.05 88 ASP A CA 1
ATOM 612 C C . ASP A 1 88 ? -1.341 -23.485 -12.17 1 90.05 88 ASP A C 1
ATOM 614 O O . ASP A 1 88 ? -0.807 -23.935 -13.186 1 90.05 88 ASP A O 1
ATOM 618 N N . SER A 1 89 ? -0.701 -22.808 -11.323 1 93.31 89 SER A N 1
ATOM 619 C CA . SER A 1 89 ? 0.701 -22.46 -11.523 1 93.31 89 SER A CA 1
ATOM 620 C C . SER A 1 89 ? 1.589 -23.7 -11.497 1 93.31 89 SER A C 1
ATOM 622 O O . SER A 1 89 ? 2.397 -23.911 -12.403 1 93.31 89 SER A O 1
ATOM 624 N N . LEU A 1 90 ? 1.434 -24.551 -10.467 1 94.19 90 LEU A N 1
ATOM 625 C CA . LEU A 1 90 ? 2.278 -25.733 -10.332 1 94.19 90 LEU A CA 1
ATOM 626 C C . LEU A 1 90 ? 1.988 -26.739 -11.442 1 94.19 90 LEU A C 1
ATOM 628 O O . LEU A 1 90 ? 2.908 -27.353 -11.985 1 94.19 90 LEU A O 1
ATOM 632 N N . GLY A 1 91 ? 0.67 -26.902 -11.712 1 92.75 91 GLY A N 1
ATOM 633 C CA . GLY A 1 91 ? 0.325 -27.762 -12.833 1 92.75 91 GLY A CA 1
ATOM 634 C C . GLY A 1 91 ? 0.957 -27.32 -14.14 1 92.75 91 GLY A C 1
ATOM 635 O O . GLY A 1 91 ? 1.521 -28.138 -14.87 1 92.75 91 GLY A O 1
ATOM 636 N N . TRP A 1 92 ? 0.874 -26.08 -14.417 1 93.26 92 TRP A N 1
ATOM 637 C CA . TRP A 1 92 ? 1.481 -25.518 -15.619 1 93.26 92 TRP A CA 1
ATOM 638 C C . TRP A 1 92 ? 2.993 -25.714 -15.609 1 93.26 92 TRP A C 1
ATOM 640 O O . TRP A 1 92 ? 3.576 -26.15 -16.604 1 93.26 92 TRP A O 1
ATOM 650 N N . LEU A 1 93 ? 3.637 -25.397 -14.522 1 93.21 93 LEU A N 1
ATOM 651 C CA . LEU A 1 93 ? 5.085 -25.505 -14.384 1 93.21 93 LEU A CA 1
ATOM 652 C C . LEU A 1 93 ? 5.551 -26.933 -14.644 1 93.21 93 LEU A C 1
ATOM 654 O O . LEU A 1 93 ? 6.509 -27.153 -15.389 1 93.21 93 LEU A O 1
ATOM 658 N N . LYS A 1 94 ? 4.879 -27.902 -14.102 1 92.33 94 LYS A N 1
ATOM 659 C CA . LYS A 1 94 ? 5.266 -29.302 -14.254 1 92.33 94 LYS A CA 1
ATOM 660 C C . LYS A 1 94 ? 5.061 -29.776 -15.69 1 92.33 94 LYS A C 1
ATOM 662 O O . LYS A 1 94 ? 5.822 -30.609 -16.189 1 92.33 94 LYS A O 1
ATOM 667 N N . ARG A 1 95 ? 4.061 -29.198 -16.322 1 91.04 95 ARG A N 1
ATOM 668 C CA . ARG A 1 95 ? 3.868 -29.522 -17.732 1 91.04 95 ARG A CA 1
ATOM 669 C C . ARG A 1 95 ? 4.991 -28.944 -18.586 1 91.04 95 ARG A C 1
ATOM 671 O O . ARG A 1 95 ? 5.517 -29.622 -19.471 1 91.04 95 ARG A O 1
ATOM 678 N N . GLN A 1 96 ? 5.388 -27.739 -18.326 1 89.32 96 GLN A N 1
ATOM 679 C CA . GLN A 1 96 ? 6.385 -27.024 -19.115 1 89.32 96 GLN A CA 1
ATOM 680 C C . GLN A 1 96 ? 7.775 -27.624 -18.919 1 89.32 96 GLN A C 1
ATOM 682 O O . GLN A 1 96 ? 8.608 -27.583 -19.827 1 89.32 96 GLN A O 1
ATOM 687 N N . THR A 1 97 ? 8.013 -28.206 -17.732 1 86.75 97 THR A N 1
ATOM 688 C CA . THR A 1 97 ? 9.359 -28.658 -17.396 1 86.75 97 THR A CA 1
ATOM 689 C C . THR A 1 97 ? 9.458 -30.178 -17.491 1 86.75 97 THR A C 1
ATOM 691 O O . THR A 1 97 ? 10.425 -30.774 -17.012 1 86.75 97 THR A O 1
ATOM 694 N N . ALA A 1 98 ? 8.512 -30.827 -18.051 1 84.6 98 ALA A N 1
ATOM 695 C CA . ALA A 1 98 ? 8.417 -32.284 -18.086 1 84.6 98 ALA A CA 1
ATOM 696 C C . ALA A 1 98 ? 9.656 -32.899 -18.732 1 84.6 98 ALA A C 1
ATOM 698 O O . ALA A 1 98 ? 10.15 -33.935 -18.281 1 84.6 98 ALA A O 1
ATOM 699 N N . GLU A 1 99 ? 10.13 -32.275 -19.78 1 81.69 99 GLU A N 1
ATOM 700 C CA . GLU A 1 99 ? 11.26 -32.835 -20.516 1 81.69 99 GLU A CA 1
ATOM 701 C C . GLU A 1 99 ? 12.571 -32.612 -19.767 1 81.69 99 GLU A C 1
ATOM 703 O O . GLU A 1 99 ? 13.367 -33.54 -19.61 1 81.69 99 GLU A O 1
ATOM 708 N N . LYS A 1 100 ? 12.792 -31.403 -19.207 1 82.78 100 LYS A N 1
ATOM 709 C CA . LYS A 1 100 ? 14.029 -31.047 -18.518 1 82.78 100 LYS A CA 1
ATOM 710 C C . LYS A 1 100 ? 14.014 -31.534 -17.072 1 82.78 100 LYS A C 1
ATOM 712 O O . LYS A 1 100 ? 15.069 -31.754 -16.474 1 82.78 100 LYS A O 1
ATOM 717 N N . ALA A 1 101 ? 12.9 -31.574 -16.522 1 84.6 101 ALA A N 1
ATOM 718 C CA . ALA A 1 101 ? 12.602 -32.138 -15.207 1 84.6 101 ALA A CA 1
ATOM 719 C C . ALA A 1 101 ? 13.443 -31.472 -14.122 1 84.6 101 ALA A C 1
ATOM 721 O O . ALA A 1 101 ? 14.094 -32.153 -13.327 1 84.6 101 ALA A O 1
ATOM 722 N N . PRO A 1 102 ? 13.479 -30.173 -14.137 1 90.42 102 PRO A N 1
ATOM 723 C CA . PRO A 1 102 ? 14.125 -29.545 -12.982 1 90.42 102 PRO A CA 1
ATOM 724 C C . PRO A 1 102 ? 13.434 -29.884 -11.663 1 90.42 102 PRO A C 1
ATOM 726 O O . PRO A 1 102 ? 12.27 -30.293 -11.659 1 90.42 102 PRO A O 1
ATOM 729 N N . ALA A 1 103 ? 14.213 -29.754 -10.563 1 95.42 103 ALA A N 1
ATOM 730 C CA . ALA A 1 103 ? 13.596 -29.83 -9.241 1 95.42 103 ALA A CA 1
ATOM 731 C C . ALA A 1 103 ? 12.761 -28.586 -8.953 1 95.42 103 ALA A C 1
ATOM 733 O O . ALA A 1 103 ? 13.242 -27.46 -9.102 1 95.42 103 ALA A O 1
ATOM 734 N N . VAL A 1 104 ? 11.529 -28.814 -8.584 1 96.3 104 VAL A N 1
ATOM 735 C CA . VAL A 1 104 ? 10.623 -27.701 -8.32 1 96.3 104 VAL A CA 1
ATOM 736 C C . VAL A 1 104 ? 10.322 -27.623 -6.825 1 96.3 104 VAL A C 1
ATOM 738 O O . VAL A 1 104 ? 9.971 -28.628 -6.202 1 96.3 104 VAL A O 1
ATOM 741 N N . THR A 1 105 ? 10.582 -26.468 -6.237 1 97.46 105 THR A N 1
ATOM 742 C CA . THR A 1 105 ? 10.106 -26.128 -4.901 1 97.46 105 THR A CA 1
ATOM 743 C C . THR A 1 105 ? 8.912 -25.181 -4.976 1 97.46 105 THR A C 1
ATOM 745 O O . THR A 1 105 ? 9.003 -24.105 -5.571 1 97.46 105 THR A O 1
ATOM 748 N N . ALA A 1 106 ? 7.806 -25.62 -4.459 1 97.6 106 ALA A N 1
ATOM 749 C CA . ALA A 1 106 ? 6.583 -24.822 -4.455 1 97.6 106 ALA A CA 1
ATOM 750 C C . ALA A 1 106 ? 6.202 -24.409 -3.037 1 97.6 106 ALA A C 1
ATOM 752 O O . ALA A 1 106 ? 6.232 -25.228 -2.115 1 97.6 106 ALA A O 1
ATOM 753 N N . VAL A 1 107 ? 5.849 -23.1 -2.862 1 97.04 107 VAL A N 1
ATOM 754 C CA . VAL A 1 107 ? 5.599 -22.59 -1.518 1 97.04 107 VAL A CA 1
ATOM 755 C C . VAL A 1 107 ? 4.192 -22.003 -1.441 1 97.04 107 VAL A C 1
ATOM 757 O O . VAL A 1 107 ? 3.767 -21.273 -2.34 1 97.04 107 VAL A O 1
ATOM 760 N N . THR A 1 108 ? 3.399 -22.326 -0.487 1 94.26 108 THR A N 1
ATOM 761 C CA . THR A 1 108 ? 2.148 -21.685 -0.097 1 94.26 108 THR A CA 1
ATOM 762 C C . THR A 1 108 ? 2.135 -21.391 1.4 1 94.26 108 THR A C 1
ATOM 764 O O . THR A 1 108 ? 2.768 -22.102 2.183 1 94.26 108 THR A O 1
ATOM 767 N N . ALA A 1 109 ? 1.481 -20.334 1.743 1 90.62 109 ALA A N 1
ATOM 768 C CA . ALA A 1 109 ? 1.42 -19.97 3.156 1 90.62 109 ALA A CA 1
ATOM 769 C C . ALA A 1 109 ? 0.117 -20.448 3.79 1 90.62 109 ALA A C 1
ATOM 771 O O . ALA A 1 109 ? -0.064 -20.342 5.006 1 90.62 109 ALA A O 1
ATOM 772 N N . CYS A 1 110 ? -0.76 -20.96 3.028 1 86.88 110 CYS A N 1
ATOM 773 C CA . CYS A 1 110 ? -2.105 -21.321 3.461 1 86.88 110 CYS A CA 1
ATOM 774 C C . CYS A 1 110 ? -2.252 -22.833 3.582 1 86.88 110 CYS A C 1
ATOM 776 O O . CYS A 1 110 ? -2.07 -23.559 2.604 1 86.88 110 CYS A O 1
ATOM 778 N N . GLU A 1 111 ? -2.691 -23.292 4.691 1 89.11 111 GLU A N 1
ATOM 779 C CA . GLU A 1 111 ? -2.914 -24.72 4.897 1 89.11 111 GLU A CA 1
ATOM 780 C C . GLU A 1 111 ? -4.001 -25.249 3.965 1 89.11 111 GLU A C 1
ATOM 782 O O . GLU A 1 111 ? -3.902 -26.369 3.461 1 89.11 111 GLU A O 1
ATOM 787 N N . GLY A 1 112 ? -5.005 -24.407 3.795 1 88.39 112 GLY A N 1
ATOM 788 C CA . GLY A 1 112 ? -6.069 -24.798 2.884 1 88.39 112 GLY A CA 1
ATOM 789 C C . GLY A 1 112 ? -5.59 -24.994 1.458 1 88.39 112 GLY A C 1
ATOM 790 O O . GLY A 1 112 ? -5.983 -25.954 0.792 1 88.39 112 GLY A O 1
ATOM 791 N N . MET A 1 113 ? -4.785 -24.148 1.028 1 88.96 113 MET A N 1
ATOM 792 C CA . MET A 1 113 ? -4.221 -24.278 -0.313 1 88.96 113 MET A CA 1
ATOM 793 C C . MET A 1 113 ? -3.321 -25.505 -0.408 1 88.96 113 MET A C 1
ATOM 795 O O . MET A 1 113 ? -3.331 -26.21 -1.418 1 88.96 113 MET A O 1
ATOM 799 N N . TYR A 1 114 ? -2.561 -25.783 0.597 1 91.89 114 TYR A N 1
ATOM 800 C CA . TYR A 1 114 ? -1.709 -26.967 0.624 1 91.89 114 TYR A CA 1
ATOM 801 C C . TYR A 1 114 ? -2.532 -28.236 0.432 1 91.89 114 TYR A C 1
ATOM 803 O O . TYR A 1 114 ? -2.173 -29.1 -0.371 1 91.89 114 TYR A O 1
ATOM 811 N N . ALA A 1 115 ? -3.602 -28.29 1.134 1 91.89 115 ALA A N 1
ATOM 812 C CA . ALA A 1 115 ? -4.488 -29.446 1.03 1 91.89 115 ALA A CA 1
ATOM 813 C C . ALA A 1 115 ? -5.057 -29.575 -0.38 1 91.89 115 ALA A C 1
ATOM 815 O O . ALA A 1 115 ? -5.143 -30.679 -0.923 1 91.89 115 ALA A O 1
ATOM 816 N N . THR A 1 116 ? -5.436 -28.471 -0.887 1 90.61 116 THR A N 1
ATOM 817 C CA . THR A 1 116 ? -5.946 -28.453 -2.253 1 90.61 116 THR A CA 1
ATOM 818 C C . THR A 1 116 ? -4.895 -28.972 -3.23 1 90.61 116 THR A C 1
ATOM 820 O O . THR A 1 116 ? -5.212 -29.739 -4.141 1 90.61 116 THR A O 1
ATOM 823 N N . MET A 1 117 ? -3.687 -28.546 -3.036 1 90.94 117 MET A N 1
ATOM 824 C CA . MET A 1 117 ? -2.585 -28.973 -3.894 1 90.94 117 MET A CA 1
ATOM 825 C C . MET A 1 117 ? -2.35 -30.475 -3.771 1 90.94 117 MET A C 1
ATOM 827 O O . MET A 1 117 ? -2.059 -31.145 -4.763 1 90.94 117 MET A O 1
ATOM 831 N N . GLU A 1 118 ? -2.426 -31.027 -2.581 1 89.85 118 GLU A N 1
ATOM 832 C CA . GLU A 1 118 ? -2.272 -32.46 -2.349 1 89.85 118 GLU A CA 1
ATOM 833 C C . GLU A 1 118 ? -3.28 -33.262 -3.168 1 89.85 118 GLU A C 1
ATOM 835 O O . GLU A 1 118 ? -2.927 -34.275 -3.776 1 89.85 118 GLU A O 1
ATOM 840 N N . ASP A 1 119 ? -4.428 -32.735 -3.257 1 89.89 119 ASP A N 1
ATOM 841 C CA . ASP A 1 119 ? -5.521 -33.426 -3.934 1 89.89 119 ASP A CA 1
ATOM 842 C C . ASP A 1 119 ? -5.398 -33.296 -5.45 1 89.89 119 ASP A C 1
ATOM 844 O O . ASP A 1 119 ? -5.7 -34.238 -6.186 1 89.89 119 ASP A O 1
ATOM 848 N N . GLU A 1 120 ? -4.867 -32.148 -5.913 1 88.74 120 GLU A N 1
ATOM 849 C CA . GLU A 1 120 ? -5.053 -31.831 -7.326 1 88.74 120 GLU A CA 1
ATOM 850 C C . GLU A 1 120 ? -3.745 -31.971 -8.1 1 88.74 120 GLU A C 1
ATOM 852 O O . GLU A 1 120 ? -3.755 -32.211 -9.309 1 88.74 120 GLU A O 1
ATOM 857 N N . VAL A 1 121 ? -2.637 -31.824 -7.432 1 89.27 121 VAL A N 1
ATOM 858 C CA . VAL A 1 121 ? -1.454 -31.607 -8.258 1 89.27 121 VAL A CA 1
ATOM 859 C C . VAL A 1 121 ? -0.335 -32.547 -7.815 1 89.27 121 VAL A C 1
ATOM 861 O O . VAL A 1 121 ? 0.599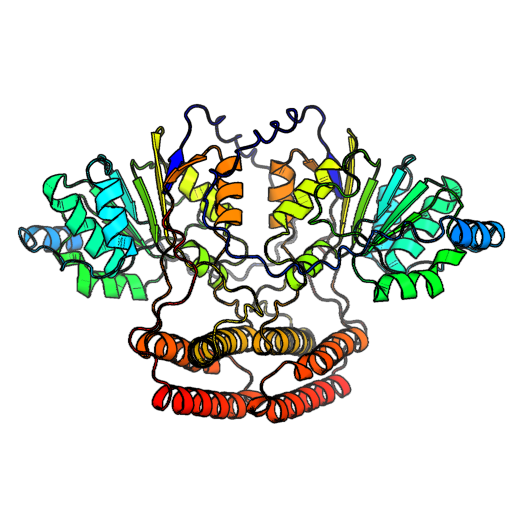 -32.812 -8.575 1 89.27 121 VAL A O 1
ATOM 864 N N . PHE A 1 122 ? -0.31 -33.092 -6.649 1 89.74 122 PHE A N 1
ATOM 865 C CA . PHE A 1 122 ? 0.793 -33.88 -6.111 1 89.74 122 PHE A CA 1
ATOM 866 C C . PHE A 1 122 ? 1.043 -35.116 -6.967 1 89.74 122 PHE A C 1
ATOM 868 O O . PHE A 1 122 ? 2.177 -35.59 -7.067 1 89.74 122 PHE A O 1
ATOM 875 N N . GLN A 1 123 ? 0.077 -35.571 -7.615 1 88.67 123 GLN A N 1
ATOM 876 C CA . GLN A 1 123 ? 0.185 -36.764 -8.449 1 88.67 123 GLN A CA 1
ATOM 877 C C . GLN A 1 123 ? 1.134 -36.531 -9.621 1 88.67 123 GLN A C 1
ATOM 879 O O . GLN A 1 123 ? 1.612 -37.486 -10.238 1 88.67 123 GLN A O 1
ATOM 884 N N . PHE A 1 124 ? 1.375 -35.261 -9.936 1 89.03 124 PHE A N 1
ATOM 885 C CA . PHE A 1 124 ? 2.224 -34.942 -11.078 1 89.03 124 PHE A CA 1
ATOM 886 C C . PHE A 1 124 ? 3.646 -34.633 -10.626 1 89.03 124 PHE A C 1
ATOM 888 O O . PHE A 1 124 ? 4.509 -34.316 -11.447 1 89.03 124 PHE A O 1
ATOM 895 N N . LEU A 1 125 ? 3.948 -34.666 -9.361 1 90.95 125 LEU A N 1
ATOM 896 C CA . LEU A 1 125 ? 5.243 -34.263 -8.823 1 90.95 125 LEU A CA 1
ATOM 897 C C . LEU A 1 125 ? 6.229 -35.426 -8.851 1 90.95 125 LEU A C 1
ATOM 899 O O . LEU A 1 125 ? 5.832 -36.585 -8.705 1 90.95 125 LEU A O 1
ATOM 903 N N . SER A 1 126 ? 7.461 -35.13 -9.124 1 89.89 126 SER A N 1
ATOM 904 C CA . SER A 1 126 ? 8.562 -36.086 -9.052 1 89.89 126 SER A CA 1
ATOM 905 C C . SER A 1 126 ? 9.178 -36.113 -7.657 1 89.89 126 SER A C 1
ATOM 907 O O . SER A 1 126 ? 8.9 -35.24 -6.832 1 89.89 126 SER A O 1
ATOM 909 N N . PRO A 1 127 ? 10.038 -37.121 -7.373 1 89.46 127 PRO A N 1
ATOM 910 C CA . PRO A 1 127 ? 10.656 -37.238 -6.049 1 89.46 127 PRO A CA 1
ATOM 911 C C . PRO A 1 127 ? 11.533 -36.038 -5.699 1 89.46 127 PRO A C 1
ATOM 913 O O . PRO A 1 127 ? 11.764 -35.761 -4.52 1 89.46 127 PRO A O 1
ATOM 916 N N . GLN A 1 128 ? 11.987 -35.344 -6.724 1 92.6 128 GLN A N 1
ATOM 917 C CA . GLN A 1 128 ? 12.881 -34.219 -6.465 1 92.6 128 GLN A CA 1
ATOM 918 C C . GLN A 1 128 ? 12.092 -32.948 -6.164 1 92.6 128 GLN A C 1
ATOM 920 O O . GLN A 1 128 ? 12.667 -31.937 -5.755 1 92.6 128 GLN A O 1
ATOM 925 N N . ASP A 1 129 ? 10.762 -32.998 -6.397 1 94.67 129 ASP A N 1
ATOM 926 C CA . ASP A 1 129 ? 9.921 -31.828 -6.161 1 94.67 129 ASP A CA 1
ATOM 927 C C . ASP A 1 129 ? 9.504 -31.739 -4.695 1 94.67 129 ASP A C 1
ATOM 929 O O . ASP A 1 129 ? 9.459 -32.752 -3.994 1 94.67 129 ASP A O 1
ATOM 933 N N . GLN A 1 130 ? 9.241 -30.513 -4.219 1 94.85 130 GLN A N 1
ATOM 934 C CA . GLN A 1 130 ? 8.74 -30.309 -2.863 1 94.85 130 GLN A CA 1
ATOM 935 C C . GLN A 1 130 ? 7.697 -29.196 -2.825 1 94.85 130 GLN A C 1
ATOM 937 O O . GLN A 1 130 ? 7.826 -28.192 -3.529 1 94.85 130 GLN A O 1
ATOM 942 N N . VAL A 1 131 ? 6.682 -29.432 -2.049 1 95.82 131 VAL A N 1
ATOM 943 C CA . VAL A 1 131 ? 5.71 -28.398 -1.709 1 95.82 131 VAL A CA 1
ATOM 944 C C . VAL A 1 131 ? 5.825 -28.048 -0.227 1 95.82 131 VAL A C 1
ATOM 946 O O . VAL A 1 131 ? 5.704 -28.921 0.635 1 95.82 131 VAL A O 1
ATOM 949 N N . LEU A 1 132 ? 6.043 -26.781 0.033 1 96 132 LEU A N 1
ATOM 950 C CA . LEU A 1 132 ? 6.329 -26.34 1.394 1 96 132 LEU A CA 1
ATOM 951 C C . LEU A 1 132 ? 5.263 -25.367 1.886 1 96 132 LEU A C 1
ATOM 953 O O . LEU A 1 132 ? 4.785 -24.526 1.122 1 96 132 LEU A O 1
ATOM 957 N N . LEU A 1 133 ? 4.897 -25.568 3.119 1 94.67 133 LEU A N 1
ATOM 958 C CA . LEU A 1 133 ? 4.187 -24.517 3.839 1 94.67 133 LEU A CA 1
ATOM 959 C C . LEU A 1 133 ? 5.165 -23.502 4.424 1 94.67 133 LEU A C 1
ATOM 961 O O . LEU A 1 133 ? 5.996 -23.849 5.266 1 94.67 133 LEU A O 1
ATOM 965 N N . GLY A 1 134 ? 5.115 -22.249 3.917 1 93.09 134 GLY A N 1
ATOM 966 C CA . GLY A 1 134 ? 6.094 -21.276 4.373 1 93.09 134 GLY A CA 1
ATOM 967 C C . GLY A 1 134 ? 5.562 -19.855 4.385 1 93.09 134 GLY A C 1
ATOM 968 O O . GLY A 1 134 ? 4.635 -19.527 3.641 1 93.09 134 GLY A O 1
ATOM 969 N N . ASN A 1 135 ? 6.135 -19.1 5.238 1 91.76 135 ASN A N 1
ATOM 970 C CA . ASN A 1 135 ? 5.858 -17.673 5.36 1 91.76 135 ASN A CA 1
ATOM 971 C C . ASN A 1 135 ? 7.067 -16.831 4.961 1 91.76 135 ASN A C 1
ATOM 973 O O . ASN A 1 135 ? 8.126 -16.921 5.585 1 91.76 135 ASN A O 1
ATOM 977 N N . TRP A 1 136 ? 6.914 -16.032 4.049 1 94.21 136 TRP A N 1
ATOM 978 C CA . TRP A 1 136 ? 8.021 -15.273 3.476 1 94.21 136 TRP A CA 1
ATOM 979 C C . TRP A 1 136 ? 8.507 -14.203 4.447 1 94.21 136 TRP A C 1
ATOM 981 O O . TRP A 1 136 ? 9.588 -13.636 4.266 1 94.21 136 TRP A O 1
ATOM 991 N N . GLN A 1 137 ? 7.751 -13.893 5.427 1 91.23 137 GLN A N 1
ATOM 992 C CA . GLN A 1 137 ? 8.208 -12.943 6.436 1 91.23 137 GLN A CA 1
ATOM 993 C C . GLN A 1 137 ? 9.254 -13.574 7.351 1 91.23 137 GLN A C 1
ATOM 995 O O . GLN A 1 137 ? 9.93 -12.873 8.106 1 91.23 137 GLN A O 1
ATOM 1000 N N . ASP A 1 138 ? 9.282 -14.938 7.322 1 92.58 138 ASP A N 1
ATOM 1001 C CA . ASP A 1 138 ? 10.327 -15.651 8.049 1 92.58 138 ASP A CA 1
ATOM 1002 C C . ASP A 1 138 ? 11.667 -15.554 7.323 1 92.58 138 ASP A C 1
ATOM 1004 O O . ASP A 1 138 ? 11.88 -16.225 6.311 1 92.58 138 ASP A O 1
ATOM 1008 N N . GLU A 1 139 ? 12.527 -14.873 7.85 1 88.75 139 GLU A N 1
ATOM 1009 C CA . GLU A 1 139 ? 13.807 -14.596 7.204 1 88.75 139 GLU A CA 1
ATOM 1010 C C . GLU A 1 139 ? 14.65 -15.862 7.083 1 88.75 139 GLU A C 1
ATOM 1012 O O . GLU A 1 139 ? 15.58 -15.921 6.276 1 88.75 139 GLU A O 1
ATOM 1017 N N . SER A 1 140 ? 14.417 -16.78 7.9 1 93.05 140 SER A N 1
ATOM 1018 C CA . SER A 1 140 ? 15.19 -18.018 7.877 1 93.05 140 SER A CA 1
ATOM 1019 C C . SER A 1 140 ? 14.649 -18.987 6.831 1 93.05 140 SER A C 1
ATOM 1021 O O . SER A 1 140 ? 15.311 -19.968 6.484 1 93.05 140 SER A O 1
ATOM 1023 N N . PHE A 1 141 ? 13.432 -18.782 6.372 1 94.85 141 PHE A N 1
ATOM 1024 C CA . PHE A 1 141 ? 12.773 -19.67 5.422 1 94.85 141 PHE A CA 1
ATOM 1025 C C . PHE A 1 141 ? 13.512 -19.683 4.089 1 94.85 141 PHE A C 1
ATOM 1027 O O . PHE A 1 141 ? 13.619 -18.651 3.423 1 94.85 141 PHE A O 1
ATOM 1034 N N . LEU A 1 142 ? 14.189 -20.782 3.735 1 95.53 142 LEU A N 1
ATOM 1035 C CA . LEU A 1 142 ? 14.911 -21.041 2.494 1 95.53 142 LEU A CA 1
ATOM 1036 C C . LEU A 1 142 ? 16.15 -20.158 2.392 1 95.53 142 LEU A C 1
ATOM 1038 O O . LEU A 1 142 ? 16.565 -19.788 1.291 1 95.53 142 LEU A O 1
ATOM 1042 N N . LYS A 1 143 ? 16.687 -19.58 3.47 1 90.22 143 LYS A N 1
ATOM 1043 C CA . LYS A 1 143 ? 17.799 -18.635 3.517 1 90.22 143 LYS A CA 1
ATOM 1044 C C . LYS A 1 143 ? 19.032 -19.201 2.817 1 90.22 143 LYS A C 1
ATOM 1046 O O . LYS A 1 143 ? 19.828 -18.451 2.248 1 90.22 143 LYS A O 1
ATOM 1051 N N . ASP A 1 144 ? 19.324 -20.433 2.687 1 90.9 144 ASP A N 1
ATOM 1052 C CA . ASP A 1 144 ? 20.543 -20.982 2.102 1 90.9 144 ASP A CA 1
ATOM 1053 C C . ASP A 1 144 ? 20.259 -21.633 0.751 1 90.9 144 ASP A C 1
ATOM 1055 O O . ASP A 1 144 ? 21.042 -22.459 0.276 1 90.9 144 ASP A O 1
ATOM 1059 N N . ARG A 1 145 ? 19.214 -21.237 0.193 1 95.62 145 ARG A N 1
ATOM 1060 C CA . ARG A 1 145 ? 18.856 -21.8 -1.105 1 95.62 145 ARG A CA 1
ATOM 1061 C C . ARG A 1 145 ? 18.819 -20.718 -2.18 1 95.62 145 ARG A C 1
ATOM 1063 O O . ARG A 1 145 ? 18.558 -19.55 -1.883 1 95.62 145 ARG A O 1
ATOM 1070 N N . THR A 1 146 ? 19.147 -21.065 -3.39 1 96.51 146 THR A N 1
ATOM 1071 C CA . THR A 1 146 ? 18.974 -20.215 -4.563 1 96.51 146 THR A CA 1
ATOM 1072 C C . THR A 1 146 ? 18.407 -21.014 -5.732 1 96.51 146 THR A C 1
ATOM 1074 O O . THR A 1 146 ? 18.499 -22.243 -5.754 1 96.51 146 THR A O 1
ATOM 1077 N N . PHE A 1 147 ? 17.859 -20.347 -6.677 1 97.32 147 PHE A N 1
ATOM 1078 C CA . PHE A 1 147 ? 17.135 -20.997 -7.762 1 97.32 147 PHE A CA 1
ATOM 1079 C C . PHE A 1 147 ? 17.49 -20.367 -9.104 1 97.32 147 PHE A C 1
ATOM 1081 O O . PHE A 1 147 ? 17.878 -19.198 -9.163 1 97.32 147 PHE A O 1
ATOM 1088 N N . ASP A 1 148 ? 17.398 -21.145 -10.156 1 96.27 148 ASP A N 1
ATOM 1089 C CA . ASP A 1 148 ? 17.633 -20.648 -11.509 1 96.27 148 ASP A CA 1
ATOM 1090 C C . ASP A 1 148 ? 16.484 -19.756 -11.972 1 96.27 148 ASP A C 1
ATOM 1092 O O . ASP A 1 148 ? 16.702 -18.778 -12.691 1 96.27 148 ASP A O 1
ATOM 1096 N N . VAL A 1 149 ? 15.312 -20.14 -11.571 1 96.08 149 VAL A N 1
ATOM 1097 C CA . VAL A 1 149 ? 14.104 -19.388 -11.895 1 96.08 149 VAL A CA 1
ATOM 1098 C C . VAL A 1 149 ? 13.21 -19.289 -10.661 1 96.08 149 VAL A C 1
ATOM 1100 O O . VAL A 1 149 ? 12.954 -20.291 -9.99 1 96.08 149 VAL A O 1
ATOM 1103 N N . VAL A 1 150 ? 12.799 -18.116 -10.325 1 97.43 150 VAL A N 1
ATOM 1104 C CA . VAL A 1 150 ? 11.826 -17.848 -9.271 1 97.43 150 VAL A CA 1
ATOM 1105 C C . VAL A 1 150 ? 10.55 -17.271 -9.88 1 97.43 150 VAL A C 1
ATOM 1107 O O . VAL A 1 150 ? 10.584 -16.224 -10.53 1 97.43 150 VAL A O 1
ATOM 1110 N N . LEU A 1 151 ? 9.496 -17.983 -9.702 1 96.56 151 LEU A N 1
ATOM 1111 C CA . LEU A 1 151 ? 8.195 -17.571 -10.217 1 96.56 151 LEU A CA 1
ATOM 1112 C C . LEU A 1 151 ? 7.287 -17.102 -9.085 1 96.56 151 LEU A C 1
ATOM 1114 O O . LEU A 1 151 ? 7.129 -17.799 -8.081 1 96.56 151 LEU A O 1
ATOM 1118 N N . ALA A 1 152 ? 6.738 -15.944 -9.188 1 95.9 152 ALA A N 1
ATOM 1119 C CA . ALA A 1 152 ? 5.74 -15.409 -8.265 1 95.9 152 ALA A CA 1
ATOM 1120 C C . ALA A 1 152 ? 4.435 -15.094 -8.991 1 95.9 152 ALA A C 1
ATOM 1122 O O . ALA A 1 152 ? 4.289 -14.02 -9.58 1 95.9 152 ALA A O 1
ATOM 1123 N N . ASP A 1 153 ? 3.533 -16.032 -8.873 1 93.12 153 ASP A N 1
ATOM 1124 C CA . ASP A 1 153 ? 2.238 -15.916 -9.537 1 93.12 153 ASP A CA 1
ATOM 1125 C C . ASP A 1 153 ? 1.201 -15.284 -8.611 1 93.12 153 ASP A C 1
ATOM 1127 O O . ASP A 1 153 ? 0.71 -15.933 -7.685 1 93.12 153 ASP A O 1
ATOM 1131 N N . TYR A 1 154 ? 0.835 -14.03 -8.859 1 89.49 154 TYR A N 1
ATOM 1132 C CA . TYR A 1 154 ? -0.164 -13.268 -8.118 1 89.49 154 TYR A CA 1
ATOM 1133 C C . TYR A 1 154 ? 0.153 -13.258 -6.627 1 89.49 154 TYR A C 1
ATOM 1135 O O . TYR A 1 154 ? -0.755 -13.252 -5.793 1 89.49 154 TYR A O 1
ATOM 1143 N N . LEU A 1 155 ? 1.426 -13.369 -6.308 1 92.46 155 LEU A N 1
ATOM 1144 C CA . LEU A 1 155 ? 1.887 -13.402 -4.924 1 92.46 155 LEU A CA 1
ATOM 1145 C C . LEU A 1 155 ? 1.95 -11.996 -4.339 1 92.46 155 LEU A C 1
ATOM 1147 O O . LEU A 1 155 ? 1.559 -11.779 -3.189 1 92.46 155 LEU A O 1
ATOM 1151 N N . LEU A 1 156 ? 2.364 -11.024 -5.112 1 90.15 156 LEU A N 1
ATOM 1152 C CA . LEU A 1 156 ? 2.571 -9.665 -4.622 1 90.15 156 LEU A CA 1
ATOM 1153 C C . LEU A 1 156 ? 1.265 -9.067 -4.112 1 90.15 156 LEU A C 1
ATOM 1155 O O . LEU A 1 156 ? 1.245 -8.402 -3.073 1 90.15 156 LEU A O 1
ATOM 1159 N N . GLY A 1 157 ? 0.216 -9.242 -4.803 1 86.97 157 GLY A N 1
ATOM 1160 C CA . GLY A 1 157 ? -1.072 -8.712 -4.383 1 86.97 157 GLY A CA 1
ATOM 1161 C C . GLY A 1 157 ? -1.613 -9.379 -3.133 1 86.97 157 GLY A C 1
ATOM 1162 O O . GLY A 1 157 ? -2.19 -8.716 -2.269 1 86.97 157 GLY A O 1
ATOM 1163 N N . SER A 1 158 ? -1.399 -10.642 -2.98 1 85.81 158 SER A N 1
ATOM 1164 C CA . SER A 1 158 ? -1.926 -11.415 -1.86 1 85.81 158 SER A CA 1
ATOM 1165 C C . SER A 1 158 ? -1.23 -11.042 -0.555 1 85.81 158 SER A C 1
ATOM 1167 O O . SER A 1 158 ? -1.834 -11.109 0.518 1 85.81 158 SER A O 1
ATOM 1169 N N . VAL A 1 159 ? -0.05 -10.658 -0.652 1 88.1 159 VAL A N 1
ATOM 1170 C CA . VAL A 1 159 ? 0.737 -10.376 0.544 1 88.1 159 VAL A CA 1
ATOM 1171 C C . VAL A 1 159 ? 0.134 -9.188 1.291 1 88.1 159 VAL A C 1
ATOM 1173 O O . VAL A 1 159 ? 0.193 -9.126 2.522 1 88.1 159 VAL A O 1
ATOM 1176 N N . GLU A 1 160 ? -0.506 -8.283 0.586 1 84.66 160 GLU A N 1
ATOM 1177 C CA . GLU A 1 160 ? -1.091 -7.131 1.265 1 84.66 160 GLU A CA 1
ATOM 1178 C C . GLU A 1 160 ? -2.17 -7.562 2.253 1 84.66 160 GLU A C 1
ATOM 1180 O O . GLU A 1 160 ? -2.29 -6.99 3.339 1 84.66 160 GLU A O 1
ATOM 1185 N N . HIS A 1 161 ? -2.943 -8.48 1.873 1 81.74 161 HIS A N 1
ATOM 1186 C CA . HIS A 1 161 ? -4.04 -8.953 2.71 1 81.74 161 HIS A CA 1
ATOM 1187 C C . HIS A 1 161 ? -3.516 -9.67 3.95 1 81.74 161 HIS A C 1
ATOM 1189 O O . HIS A 1 161 ? -4.016 -9.452 5.056 1 81.74 161 HIS A O 1
ATOM 1195 N N . PHE A 1 162 ? -2.441 -10.352 3.817 1 81.99 162 PHE A N 1
ATOM 1196 C CA . PHE A 1 162 ? -2.014 -11.238 4.894 1 81.99 162 PHE A CA 1
ATOM 1197 C C . PHE A 1 162 ? -0.797 -10.669 5.612 1 81.99 162 PHE A C 1
ATOM 1199 O O . PHE A 1 162 ? -0.552 -10.988 6.778 1 81.99 162 PHE A O 1
ATOM 1206 N N . ALA A 1 163 ? -0.033 -9.936 4.951 1 86.14 163 ALA A N 1
ATOM 1207 C CA . ALA A 1 163 ? 1.168 -9.287 5.471 1 86.14 163 ALA A CA 1
ATOM 1208 C C . ALA A 1 163 ? 1.304 -7.868 4.926 1 86.14 163 ALA A C 1
ATOM 1210 O O . ALA A 1 163 ? 2.2 -7.587 4.126 1 86.14 163 ALA A O 1
ATOM 1211 N N . PRO A 1 164 ? 0.512 -7.045 5.459 1 86.62 164 PRO A N 1
ATOM 1212 C CA . PRO A 1 164 ? 0.484 -5.688 4.908 1 86.62 164 PRO A CA 1
ATOM 1213 C C . PRO A 1 164 ? 1.842 -4.993 4.982 1 86.62 164 PRO A C 1
ATOM 1215 O O . PRO A 1 164 ? 2.588 -5.187 5.946 1 86.62 164 PRO A O 1
ATOM 1218 N N . TYR A 1 165 ? 2.22 -4.255 3.916 1 88.57 165 TYR A N 1
ATOM 1219 C CA . TYR A 1 165 ? 3.403 -3.408 3.813 1 88.57 165 TYR A CA 1
ATOM 1220 C C . TYR A 1 165 ? 4.645 -4.24 3.515 1 88.57 165 TYR A C 1
ATOM 1222 O O . TYR A 1 165 ? 5.769 -3.738 3.593 1 88.57 165 TYR A O 1
ATOM 1230 N N . PHE A 1 166 ? 4.429 -5.501 3.173 1 91.38 166 PHE A N 1
ATOM 1231 C CA . PHE A 1 166 ? 5.58 -6.388 3.061 1 91.38 166 PHE A CA 1
ATOM 1232 C C . PHE A 1 166 ? 5.967 -6.592 1.6 1 91.38 166 PHE A C 1
ATOM 1234 O O . PHE A 1 166 ? 6.779 -7.463 1.283 1 91.38 166 PHE A O 1
ATOM 1241 N N . GLN A 1 167 ? 5.475 -5.823 0.63 1 92.7 167 GLN A N 1
ATOM 1242 C CA . GLN A 1 167 ? 5.734 -6.04 -0.79 1 92.7 167 GLN A CA 1
ATOM 1243 C C . GLN A 1 167 ? 7.204 -5.804 -1.123 1 92.7 167 GLN A C 1
ATOM 1245 O O . GLN A 1 167 ? 7.82 -6.599 -1.835 1 92.7 167 GLN A O 1
ATOM 1250 N N . VAL A 1 168 ? 7.741 -4.738 -0.585 1 90.82 168 VAL A N 1
ATOM 1251 C CA . VAL A 1 168 ? 9.149 -4.452 -0.839 1 90.82 168 VAL A CA 1
ATOM 1252 C C . VAL A 1 168 ? 10.019 -5.537 -0.209 1 90.82 168 VAL A C 1
ATOM 1254 O O . VAL A 1 168 ? 10.961 -6.028 -0.835 1 90.82 168 VAL A O 1
ATOM 1257 N N . GLY A 1 169 ? 9.676 -5.899 1.014 1 91.14 169 GLY A N 1
ATOM 1258 C CA . GLY A 1 169 ? 10.388 -6.977 1.682 1 91.14 169 GLY A CA 1
ATOM 1259 C C . GLY A 1 169 ? 10.313 -8.295 0.934 1 91.14 169 GLY A C 1
ATOM 1260 O O . GLY A 1 169 ? 11.301 -9.028 0.855 1 91.14 169 GLY A O 1
ATOM 1261 N N . LEU A 1 170 ? 9.149 -8.559 0.426 1 94.54 170 LEU A N 1
ATOM 1262 C CA . LEU A 1 170 ? 8.975 -9.785 -0.346 1 94.54 170 LEU A CA 1
ATOM 1263 C C . LEU A 1 170 ? 9.879 -9.787 -1.574 1 94.54 170 LEU A C 1
ATOM 1265 O O . LEU A 1 170 ? 10.543 -10.786 -1.859 1 94.54 170 LEU A O 1
ATOM 1269 N N . LEU A 1 171 ? 9.871 -8.658 -2.304 1 94.16 171 LEU A N 1
ATOM 1270 C CA . LEU A 1 171 ? 10.703 -8.563 -3.499 1 94.16 171 LEU A CA 1
ATOM 1271 C C . LEU A 1 171 ? 12.176 -8.752 -3.153 1 94.16 171 LEU A C 1
ATOM 1273 O O . LEU A 1 171 ? 12.902 -9.445 -3.868 1 94.16 171 LEU A O 1
ATOM 1277 N N . ARG A 1 172 ? 12.568 -8.167 -2.074 1 92.06 172 ARG A N 1
ATOM 1278 C CA . ARG A 1 172 ? 13.946 -8.344 -1.627 1 92.06 172 ARG A CA 1
ATOM 1279 C C . ARG A 1 172 ? 14.244 -9.811 -1.338 1 92.06 172 ARG A C 1
ATOM 1281 O O . ARG A 1 172 ? 15.297 -10.324 -1.723 1 92.06 172 ARG A O 1
ATOM 1288 N N . ARG A 1 173 ? 13.323 -10.425 -0.639 1 94.67 173 ARG A N 1
ATOM 1289 C CA . ARG A 1 173 ? 13.474 -11.84 -0.317 1 94.67 173 ARG A CA 1
ATOM 1290 C C . ARG A 1 173 ? 13.586 -12.682 -1.584 1 94.67 173 ARG A C 1
ATOM 1292 O O . ARG A 1 173 ? 14.48 -13.522 -1.7 1 94.67 173 ARG A O 1
ATOM 1299 N N . LEU A 1 174 ? 12.697 -12.479 -2.516 1 95.78 174 LEU A N 1
ATOM 1300 C CA . LEU A 1 174 ? 12.663 -13.274 -3.739 1 95.78 174 LEU A CA 1
ATOM 1301 C C . LEU A 1 174 ? 13.926 -13.054 -4.565 1 95.78 174 LEU A C 1
ATOM 1303 O O . LEU A 1 174 ? 14.487 -14.005 -5.115 1 95.78 174 LEU A O 1
ATOM 1307 N N . VAL A 1 175 ? 14.373 -11.79 -4.636 1 94.43 175 VAL A N 1
ATOM 1308 C CA . VAL A 1 175 ? 15.588 -11.473 -5.38 1 94.43 175 VAL A CA 1
ATOM 1309 C C . VAL A 1 175 ? 16.779 -12.202 -4.76 1 94.43 175 VAL A C 1
ATOM 1311 O O . VAL A 1 175 ? 17.647 -12.705 -5.477 1 94.43 175 VAL A O 1
ATOM 1314 N N . GLY A 1 176 ? 16.77 -12.252 -3.459 1 94.24 176 GLY A N 1
ATOM 1315 C CA . GLY A 1 176 ? 17.833 -12.952 -2.755 1 94.24 176 GLY A CA 1
ATOM 1316 C C . GLY A 1 176 ? 17.86 -14.441 -3.044 1 94.24 176 GLY A C 1
ATOM 1317 O O . GLY A 1 176 ? 18.867 -15.108 -2.797 1 94.24 176 GLY A O 1
ATOM 1318 N N . LEU A 1 177 ? 16.853 -14.988 -3.577 1 96.66 177 LEU A N 1
ATOM 1319 C CA . LEU A 1 177 ? 16.744 -16.418 -3.847 1 96.66 177 LEU A CA 1
ATOM 1320 C C . LEU A 1 177 ? 17.099 -16.726 -5.298 1 96.66 177 LEU A C 1
ATOM 1322 O O . LEU A 1 177 ? 17.142 -17.892 -5.697 1 96.66 177 LEU A O 1
ATOM 1326 N N . VAL A 1 178 ? 17.297 -15.696 -6.103 1 96.01 178 VAL A N 1
ATOM 1327 C CA . VAL A 1 178 ? 17.63 -15.88 -7.512 1 96.01 178 VAL A CA 1
ATOM 1328 C C . VAL A 1 178 ? 19.14 -16.039 -7.67 1 96.01 178 VAL A C 1
ATOM 1330 O O . VAL A 1 178 ? 19.913 -15.226 -7.157 1 96.01 178 VAL A O 1
ATOM 1333 N N . LYS A 1 179 ? 19.578 -17.087 -8.291 1 95.14 179 LYS A N 1
ATOM 1334 C CA . LYS A 1 179 ? 20.99 -17.253 -8.622 1 95.14 179 LYS A CA 1
ATOM 1335 C C . LYS A 1 179 ? 21.484 -16.113 -9.509 1 95.14 179 LYS A C 1
ATOM 1337 O O . LYS A 1 179 ? 20.684 -15.422 -10.144 1 95.14 179 LYS A O 1
ATOM 1342 N N . GLU A 1 180 ? 22.736 -16.05 -9.491 1 90.66 180 GLU A N 1
ATOM 1343 C CA . GLU A 1 180 ? 23.319 -15.134 -10.467 1 90.66 180 GLU A CA 1
ATOM 1344 C C . GLU A 1 180 ? 22.901 -15.502 -11.887 1 90.66 180 GLU A C 1
ATOM 1346 O O . GLU A 1 180 ? 22.904 -16.679 -12.256 1 90.66 180 GLU A O 1
ATOM 1351 N N . GLU A 1 181 ? 22.419 -14.62 -12.666 1 88.7 181 GLU A N 1
ATOM 1352 C CA . GLU A 1 181 ? 21.965 -14.783 -14.044 1 88.7 181 GLU A CA 1
ATOM 1353 C C . GLU A 1 181 ? 20.628 -15.517 -14.102 1 88.7 181 GLU A C 1
ATOM 1355 O O . GLU A 1 181 ? 20.2 -15.953 -15.172 1 88.7 181 GLU A O 1
ATOM 1360 N N . GLY A 1 182 ? 20.14 -15.807 -12.881 1 95.11 182 GLY A N 1
ATOM 1361 C CA . GLY A 1 182 ? 18.822 -16.42 -12.844 1 95.11 182 GLY A CA 1
ATOM 1362 C C . GLY A 1 182 ? 17.708 -15.463 -13.225 1 95.11 182 GLY A C 1
ATOM 1363 O O . GLY A 1 182 ? 17.968 -14.325 -13.62 1 95.11 182 GLY A O 1
ATOM 1364 N N . LEU A 1 183 ? 16.466 -16.016 -13.158 1 95.35 183 LEU A N 1
ATOM 1365 C CA . LEU A 1 183 ? 15.318 -15.237 -13.61 1 95.35 183 LEU A CA 1
ATOM 1366 C C . LEU A 1 183 ? 14.282 -15.102 -12.499 1 95.35 183 LEU A C 1
ATOM 1368 O O . LEU A 1 183 ? 14.023 -16.059 -11.766 1 95.35 183 LEU A O 1
ATOM 1372 N N . LEU A 1 184 ? 13.767 -13.941 -12.348 1 96.74 184 LEU A N 1
ATOM 1373 C CA . LEU A 1 184 ? 12.572 -13.685 -11.551 1 96.74 184 LEU A CA 1
ATOM 1374 C C . LEU A 1 184 ? 11.372 -13.401 -12.447 1 96.74 184 LEU A C 1
ATOM 1376 O O . LEU A 1 184 ? 11.429 -12.52 -13.308 1 96.74 184 LEU A O 1
ATOM 1380 N N . VAL A 1 185 ? 10.387 -14.192 -12.3 1 95.98 185 VAL A N 1
ATOM 1381 C CA . VAL A 1 185 ? 9.172 -14.054 -13.095 1 95.98 185 VAL A CA 1
ATOM 1382 C C . VAL A 1 185 ? 8.019 -13.599 -12.202 1 95.98 185 VAL A C 1
ATOM 1384 O O . VAL A 1 185 ? 7.65 -14.292 -11.252 1 95.98 185 VAL A O 1
ATOM 1387 N N . LEU A 1 186 ? 7.461 -12.478 -12.547 1 95.34 186 LEU A N 1
ATOM 1388 C CA . LEU A 1 186 ? 6.335 -11.95 -11.785 1 95.34 186 LEU A CA 1
ATOM 1389 C C . LEU A 1 186 ? 5.079 -11.881 -12.647 1 95.34 186 LEU A C 1
ATOM 1391 O O . LEU A 1 186 ? 5.117 -11.364 -13.766 1 95.34 186 LEU A O 1
ATOM 1395 N N . VAL A 1 187 ? 4.041 -12.436 -12.147 1 93.07 187 VAL A N 1
ATOM 1396 C CA . VAL A 1 187 ? 2.721 -12.356 -12.763 1 93.07 187 VAL A CA 1
ATOM 1397 C C . VAL A 1 187 ? 1.754 -11.641 -11.822 1 93.07 187 VAL A C 1
ATOM 1399 O O . VAL A 1 187 ? 1.689 -11.956 -10.631 1 93.07 187 VAL A O 1
ATOM 1402 N N . GLY A 1 188 ? 1.082 -10.677 -12.276 1 89.65 188 GLY A N 1
ATOM 1403 C CA . GLY A 1 188 ? 0.12 -9.945 -11.468 1 89.65 188 GLY A CA 1
ATOM 1404 C C . GLY A 1 188 ? -0.888 -9.17 -12.296 1 89.65 188 GLY A C 1
ATOM 1405 O O . GLY A 1 188 ? -0.862 -9.227 -13.528 1 89.65 188 GLY A O 1
ATOM 1406 N N . LYS A 1 189 ? -1.813 -8.549 -11.6 1 87.38 189 LYS A N 1
ATOM 1407 C CA . LYS A 1 189 ? -2.829 -7.699 -12.213 1 87.38 189 LYS A CA 1
ATOM 1408 C C . LYS A 1 189 ? -2.456 -6.224 -12.096 1 87.38 189 LYS A C 1
ATOM 1410 O O . LYS A 1 189 ? -2.022 -5.77 -11.036 1 87.38 189 LYS A O 1
ATOM 1415 N N . GLU A 1 190 ? -2.565 -5.553 -13.241 1 87.13 190 GLU A N 1
ATOM 1416 C CA . GLU A 1 190 ? -2.406 -4.103 -13.176 1 87.13 190 GLU A CA 1
ATOM 1417 C C . GLU A 1 190 ? -3.563 -3.455 -12.421 1 87.13 190 GLU A C 1
ATOM 1419 O O . GLU A 1 190 ? -4.729 -3.66 -12.765 1 87.13 190 GLU A O 1
ATOM 1424 N N . PRO A 1 191 ? -3.215 -2.783 -11.332 1 82.87 191 PRO A N 1
ATOM 1425 C CA . PRO A 1 191 ? -4.321 -2.151 -10.608 1 82.87 191 PRO A CA 1
ATOM 1426 C C . PRO A 1 191 ? -5.087 -1.144 -11.463 1 82.87 191 PRO A C 1
ATOM 1428 O O . PRO A 1 191 ? -4.494 -0.47 -12.309 1 82.87 191 PRO A O 1
ATOM 1431 N N . GLN A 1 192 ? -6.37 -1.189 -11.231 1 70.16 192 GLN A N 1
ATOM 1432 C CA . GLN A 1 192 ? -7.215 -0.253 -11.965 1 70.16 192 GLN A CA 1
ATOM 1433 C C . GLN A 1 192 ? -7.162 1.139 -11.343 1 70.16 192 GLN A C 1
ATOM 1435 O O . GLN A 1 192 ? -7.178 1.279 -10.118 1 70.16 192 GLN A O 1
ATOM 1440 N N . GLU A 1 193 ? -6.74 2.088 -12.182 1 61.18 193 GLU A N 1
ATOM 1441 C CA . GLU A 1 193 ? -6.847 3.454 -11.679 1 61.18 193 GLU A CA 1
ATOM 1442 C C . GLU A 1 193 ? -8.306 3.879 -11.54 1 61.18 193 GLU A C 1
ATOM 1444 O O . GLU A 1 193 ? -9.139 3.54 -12.383 1 61.18 193 GLU A O 1
ATOM 1449 N N . PRO A 1 194 ? -8.547 4.365 -10.382 1 54.26 194 PRO A N 1
ATOM 1450 C CA . PRO A 1 194 ? -9.919 4.865 -10.269 1 54.26 194 PRO A CA 1
ATOM 1451 C C . PRO A 1 194 ? -10.288 5.834 -11.39 1 54.26 194 PRO A C 1
ATOM 1453 O O . PRO A 1 194 ? -9.458 6.644 -11.81 1 54.26 194 PRO A O 1
ATOM 1456 N N . GLY A 1 195 ? -11.429 5.7 -12.095 1 51.67 195 GLY A N 1
ATOM 1457 C CA . GLY A 1 195 ? -12.006 6.64 -13.042 1 51.67 195 GLY A CA 1
ATOM 1458 C C . GLY A 1 195 ? -11.71 6.288 -14.488 1 51.67 195 GLY A C 1
ATOM 1459 O O . GLY A 1 195 ? -12.034 7.054 -15.398 1 51.67 195 GLY A O 1
ATOM 1460 N N . ALA A 1 196 ? -10.871 5.34 -14.861 1 47.74 196 ALA A N 1
ATOM 1461 C CA . ALA A 1 196 ? -10.578 5.054 -16.263 1 47.74 196 ALA A CA 1
ATOM 1462 C C . ALA A 1 196 ? -11.853 4.73 -17.035 1 47.74 196 ALA A C 1
ATOM 1464 O O . ALA A 1 196 ? -12.688 3.951 -16.569 1 47.74 196 ALA A O 1
ATOM 1465 N N . THR A 1 197 ? -12.338 5.71 -17.873 1 43.26 197 THR A N 1
ATOM 1466 C CA . THR A 1 197 ? -13.57 5.672 -18.652 1 43.26 197 THR A CA 1
ATOM 1467 C C . THR A 1 197 ? -13.456 4.669 -19.796 1 43.26 197 THR A C 1
ATOM 1469 O O . THR A 1 197 ? -12.462 4.66 -20.524 1 43.26 197 THR A O 1
ATOM 1472 N N . ALA A 1 198 ? -13.91 3.48 -19.808 1 45.29 198 ALA A N 1
ATOM 1473 C CA . ALA A 1 198 ? -14.049 2.574 -20.945 1 45.29 198 ALA A CA 1
ATOM 1474 C C . ALA A 1 198 ? -15.284 2.918 -21.773 1 45.29 198 ALA A C 1
ATOM 1476 O O . ALA A 1 198 ? -16.143 3.684 -21.329 1 45.29 198 ALA A O 1
ATOM 1477 N N . SER A 1 199 ? -15.447 2.452 -23.029 1 45.35 199 SER A N 1
ATOM 1478 C CA . SER A 1 199 ? -16.64 2.489 -23.869 1 45.35 199 SER A CA 1
ATOM 1479 C C . SER A 1 199 ? -17.886 2.109 -23.077 1 45.35 199 SER A C 1
ATOM 1481 O O . SER A 1 199 ? -17.788 1.506 -22.007 1 45.35 199 SER A O 1
ATOM 1483 N N . ALA A 1 200 ? -19.152 2.501 -23.619 1 47.92 200 ALA A N 1
ATOM 1484 C CA . ALA A 1 200 ? -20.423 2.41 -22.905 1 47.92 200 ALA A CA 1
ATOM 1485 C C . ALA A 1 200 ? -20.641 1.006 -22.349 1 47.92 200 ALA A C 1
ATOM 1487 O O . ALA A 1 200 ? -21.037 0.844 -21.193 1 47.92 200 ALA A O 1
ATOM 1488 N N . GLU A 1 201 ? -20.741 -0.046 -23.237 1 46.37 201 GLU A N 1
ATOM 1489 C CA . GLU A 1 201 ? -20.936 -1.428 -22.808 1 46.37 201 GLU A CA 1
ATOM 1490 C C . GLU A 1 201 ? -19.754 -1.92 -21.977 1 46.37 201 GLU A C 1
ATOM 1492 O O . GLU A 1 201 ? -19.941 -2.581 -20.953 1 46.37 201 GLU A O 1
ATOM 1497 N N . ALA A 1 202 ? -18.607 -1.721 -22.564 1 54.88 202 ALA A N 1
ATOM 1498 C CA . ALA A 1 202 ? -17.355 -1.99 -21.862 1 54.88 202 ALA A CA 1
ATOM 1499 C C . ALA A 1 202 ? -17.312 -1.265 -20.52 1 54.88 202 ALA A C 1
ATOM 1501 O O . ALA A 1 202 ? -16.817 -1.809 -19.529 1 54.88 202 ALA A O 1
ATOM 1502 N N . SER A 1 203 ? -18.387 -0.345 -20.602 1 68.66 203 SER A N 1
ATOM 1503 C CA . SER A 1 203 ? -18.415 0.523 -19.43 1 68.66 203 SER A CA 1
ATOM 1504 C C . SER A 1 203 ? -19.245 -0.09 -18.307 1 68.66 203 SER A C 1
ATOM 1506 O O . SER A 1 203 ? -18.821 -0.102 -17.15 1 68.66 203 SER A O 1
ATOM 1508 N N . ARG A 1 204 ? -20.455 -0.92 -18.919 1 76.33 204 ARG A N 1
ATOM 1509 C CA . ARG A 1 204 ? -21.31 -1.465 -17.87 1 76.33 204 ARG A CA 1
ATOM 1510 C C . ARG A 1 204 ? -20.654 -2.666 -17.197 1 76.33 204 ARG A C 1
ATOM 1512 O O . ARG A 1 204 ? -20.722 -2.814 -15.976 1 76.33 204 ARG A O 1
ATOM 1519 N N . ALA A 1 205 ? -20.141 -3.533 -18.025 1 78.6 205 ALA A N 1
ATOM 1520 C CA . ALA A 1 205 ? -19.44 -4.701 -17.498 1 78.6 205 ALA A CA 1
ATOM 1521 C C . ALA A 1 205 ? -18.26 -4.285 -16.625 1 78.6 205 ALA A C 1
ATOM 1523 O O . ALA A 1 205 ? -18.065 -4.827 -15.535 1 78.6 205 ALA A O 1
ATOM 1524 N N . ALA A 1 206 ? -17.627 -3.316 -17.158 1 79.14 206 ALA A N 1
ATOM 1525 C CA . ALA A 1 206 ? -16.474 -2.815 -16.414 1 79.14 206 ALA A CA 1
ATOM 1526 C C . ALA A 1 206 ? -16.903 -2.204 -15.083 1 79.14 206 ALA A C 1
ATOM 1528 O O . ALA A 1 206 ? -16.225 -2.373 -14.068 1 79.14 206 ALA A O 1
ATOM 1529 N N . GLU A 1 207 ? -18.067 -1.643 -15.162 1 82.05 207 GLU A N 1
ATOM 1530 C CA . GLU A 1 207 ? -18.597 -1.032 -13.946 1 82.05 207 GLU A CA 1
ATOM 1531 C C . GLU A 1 207 ? -18.992 -2.093 -12.923 1 82.05 207 GLU A C 1
ATOM 1533 O O . GLU A 1 207 ? -18.728 -1.939 -11.728 1 82.05 207 GLU A O 1
ATOM 1538 N N . LEU A 1 208 ? -19.61 -3.108 -13.404 1 86.88 208 LEU A N 1
ATOM 1539 C CA . LEU A 1 208 ? -20.025 -4.179 -12.504 1 86.88 208 LEU A CA 1
ATOM 1540 C C . LEU A 1 208 ? -18.815 -4.847 -11.86 1 86.88 208 LEU A C 1
ATOM 1542 O O . LEU A 1 208 ? -18.827 -5.142 -10.663 1 86.88 208 LEU A O 1
ATOM 1546 N N . VAL A 1 209 ? -17.802 -5.069 -12.617 1 86.54 209 VAL A N 1
ATOM 1547 C CA . VAL A 1 209 ? -16.585 -5.683 -12.097 1 86.54 209 VAL A CA 1
ATOM 1548 C C . VAL A 1 209 ? -15.956 -4.773 -11.044 1 86.54 209 VAL A C 1
ATOM 1550 O O . VAL A 1 209 ? -15.58 -5.232 -9.963 1 86.54 209 VAL A O 1
ATOM 1553 N N . ALA A 1 210 ? -15.936 -3.526 -11.359 1 85.77 210 ALA A N 1
ATOM 1554 C CA . ALA A 1 210 ? -15.377 -2.559 -10.418 1 85.77 210 ALA A CA 1
ATOM 1555 C C . ALA A 1 210 ? -16.204 -2.497 -9.137 1 85.77 210 ALA A C 1
ATOM 1557 O O . ALA A 1 210 ? -15.652 -2.465 -8.035 1 85.77 210 ALA A O 1
ATOM 1558 N N . ASP A 1 211 ? -17.483 -2.552 -9.314 1 89.67 211 ASP A N 1
ATOM 1559 C CA . ASP A 1 211 ? -18.372 -2.5 -8.157 1 89.67 211 ASP A CA 1
ATOM 1560 C C . ASP A 1 211 ? -18.185 -3.725 -7.266 1 89.67 211 ASP A C 1
ATOM 1562 O O . ASP A 1 211 ? -18.159 -3.609 -6.039 1 89.67 211 ASP A O 1
ATOM 1566 N N . ALA A 1 212 ? -18.079 -4.82 -7.898 1 91.83 212 ALA A N 1
ATOM 1567 C CA . ALA A 1 212 ? -17.909 -6.062 -7.147 1 91.83 212 ALA A CA 1
ATOM 1568 C C . ALA A 1 212 ? -16.584 -6.07 -6.391 1 91.83 212 ALA A C 1
ATOM 1570 O O . ALA A 1 212 ? -16.534 -6.439 -5.216 1 91.83 212 ALA A O 1
ATOM 1571 N N . GLU A 1 213 ? -15.537 -5.654 -7.03 1 91.15 213 GLU A N 1
ATOM 1572 C CA . GLU A 1 213 ? -14.217 -5.628 -6.408 1 91.15 213 GLU A CA 1
ATOM 1573 C C . GLU A 1 213 ? -14.161 -4.607 -5.275 1 91.15 213 GLU A C 1
ATOM 1575 O O . GLU A 1 213 ? -13.616 -4.888 -4.205 1 91.15 213 GLU A O 1
ATOM 1580 N N . ASN A 1 214 ? -14.745 -3.492 -5.512 1 91.59 214 ASN A N 1
ATOM 1581 C CA . ASN A 1 214 ? -14.759 -2.461 -4.48 1 91.59 214 ASN A CA 1
ATOM 1582 C C . ASN A 1 214 ? -15.629 -2.868 -3.294 1 91.59 214 ASN A C 1
ATOM 1584 O O . ASN A 1 214 ? -15.312 -2.547 -2.147 1 91.59 214 ASN A O 1
ATOM 1588 N N . PHE A 1 215 ? -16.768 -3.479 -3.606 1 94.44 215 PHE A N 1
ATOM 1589 C CA . PHE A 1 215 ? -17.62 -3.96 -2.525 1 94.44 215 PHE A CA 1
ATOM 1590 C C . PHE A 1 215 ? -16.875 -4.967 -1.656 1 94.44 215 PHE A C 1
ATOM 1592 O O . PHE A 1 215 ? -16.911 -4.881 -0.427 1 94.44 215 PHE A O 1
ATOM 1599 N N . ARG A 1 216 ? -16.191 -5.9 -2.283 1 95.19 216 ARG A N 1
ATOM 1600 C CA . ARG A 1 216 ? -15.382 -6.866 -1.548 1 95.19 216 ARG A CA 1
ATOM 1601 C C . ARG A 1 216 ? -14.375 -6.163 -0.644 1 95.19 216 ARG A C 1
ATOM 1603 O O . ARG A 1 216 ? -14.287 -6.465 0.548 1 95.19 216 ARG A O 1
ATOM 1610 N N . ASP A 1 217 ? -13.662 -5.254 -1.184 1 92.97 217 ASP A N 1
ATOM 1611 C CA . ASP A 1 217 ? -12.634 -4.541 -0.432 1 92.97 217 ASP A CA 1
ATOM 1612 C C . ASP A 1 217 ? -13.245 -3.753 0.724 1 92.97 217 ASP A C 1
ATOM 1614 O O . ASP A 1 217 ? -12.681 -3.709 1.819 1 92.97 217 ASP A O 1
ATOM 1618 N N . ALA A 1 218 ? -14.411 -3.143 0.468 1 94.63 218 ALA A N 1
ATOM 1619 C CA . ALA A 1 218 ? -15.085 -2.371 1.508 1 94.63 218 ALA A CA 1
ATOM 1620 C C . ALA A 1 218 ? -15.517 -3.268 2.665 1 94.63 218 ALA A C 1
ATOM 1622 O O . ALA A 1 218 ? -15.389 -2.891 3.832 1 94.63 218 ALA A O 1
ATOM 1623 N N . VAL A 1 219 ? -16.033 -4.407 2.326 1 95.67 219 VAL A N 1
ATOM 1624 C CA . VAL A 1 219 ? -16.457 -5.359 3.347 1 95.67 219 VAL A CA 1
ATOM 1625 C C . VAL A 1 219 ? -15.258 -5.776 4.195 1 95.67 219 VAL A C 1
ATOM 1627 O O . VAL A 1 219 ? -15.354 -5.853 5.422 1 95.67 219 VAL A O 1
ATOM 1630 N N . MET A 1 220 ? -14.152 -6.008 3.555 1 92.04 220 MET A N 1
ATOM 1631 C CA . MET A 1 220 ? -12.938 -6.368 4.282 1 92.04 220 MET A CA 1
ATOM 1632 C C . MET A 1 220 ? -12.514 -5.244 5.222 1 92.04 220 MET A C 1
ATOM 1634 O O . MET A 1 220 ? -12.208 -5.489 6.39 1 92.04 220 MET A O 1
ATOM 1638 N N . VAL A 1 221 ? -12.548 -4.064 4.774 1 91.35 221 VAL A N 1
ATOM 1639 C CA . VAL A 1 221 ? -12.136 -2.903 5.555 1 91.35 221 VAL A CA 1
ATOM 1640 C C . VAL A 1 221 ? -13.078 -2.719 6.743 1 91.35 221 VAL A C 1
ATOM 1642 O O . VAL A 1 221 ? -12.632 -2.448 7.861 1 91.35 221 VAL A O 1
ATOM 1645 N N . LEU A 1 222 ? -14.356 -2.906 6.516 1 92.82 222 LEU A N 1
ATOM 1646 C CA . LEU A 1 222 ? -15.341 -2.781 7.584 1 92.82 222 LEU A CA 1
ATOM 1647 C C . LEU A 1 222 ? -15.134 -3.859 8.643 1 92.82 222 LEU A C 1
ATOM 1649 O O . LEU A 1 222 ? -15.484 -3.664 9.809 1 92.82 222 LEU A O 1
ATOM 1653 N N . GLY A 1 223 ? -14.595 -4.926 8.198 1 90.25 223 GLY A N 1
ATOM 1654 C CA . GLY A 1 223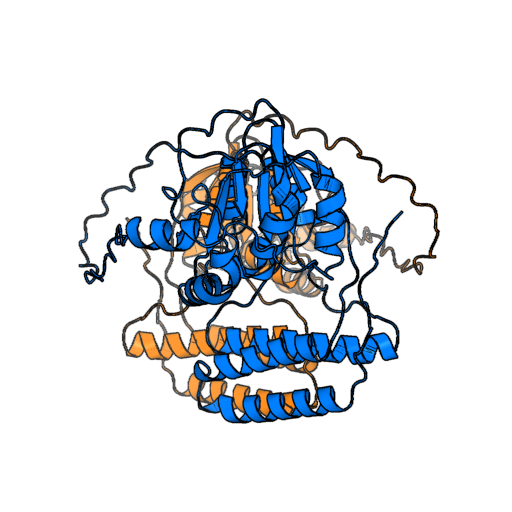 ? -14.256 -6 9.119 1 90.25 223 GLY A CA 1
ATOM 1655 C C . GLY A 1 223 ? -12.868 -5.858 9.716 1 90.25 223 GLY A C 1
ATOM 1656 O O . GLY A 1 223 ? -12.336 -6.808 10.293 1 90.25 223 GLY A O 1
ATOM 1657 N N . ARG A 1 224 ? -12.168 -4.728 9.432 1 87.41 224 ARG A N 1
ATOM 1658 C CA . ARG A 1 224 ? -10.861 -4.378 9.976 1 87.41 224 ARG A CA 1
ATOM 1659 C C . ARG A 1 224 ? -9.769 -5.271 9.396 1 87.41 224 ARG A C 1
ATOM 1661 O O . ARG A 1 224 ? -8.864 -5.701 10.115 1 87.41 224 ARG A O 1
ATOM 1668 N N . GLN A 1 225 ? -9.985 -5.58 8.157 1 85.91 225 GLN A N 1
ATOM 1669 C CA . GLN A 1 225 ? -8.993 -6.335 7.399 1 85.91 225 GLN A CA 1
ATOM 1670 C C . GLN A 1 225 ? -8.409 -5.494 6.267 1 85.91 225 GLN A C 1
ATOM 1672 O O . GLN A 1 225 ? -8.974 -4.462 5.899 1 85.91 225 GLN A O 1
ATOM 1677 N N . ARG A 1 226 ? -7.314 -5.963 5.858 1 85.97 226 ARG A N 1
ATOM 1678 C CA . ARG A 1 226 ? -6.732 -5.321 4.684 1 85.97 226 ARG A CA 1
ATOM 1679 C C . ARG A 1 226 ? -7.263 -5.947 3.399 1 85.97 226 ARG A C 1
ATOM 1681 O O . ARG A 1 226 ? -7.567 -7.141 3.363 1 85.97 226 ARG A O 1
ATOM 1688 N N . SER A 1 227 ? -7.331 -5.105 2.473 1 86.02 227 SER A N 1
ATOM 1689 C CA . SER A 1 227 ? -7.829 -5.582 1.186 1 86.02 227 SER A CA 1
ATOM 1690 C C . SER A 1 227 ? -6.696 -6.123 0.321 1 86.02 227 SER A C 1
ATOM 1692 O O . SER A 1 227 ? -5.52 -5.916 0.629 1 86.02 227 SER A O 1
ATOM 1694 N N . TYR A 1 228 ? -7.095 -6.89 -0.637 1 83.73 228 TYR A N 1
ATOM 1695 C CA . TYR A 1 228 ? -6.185 -7.289 -1.705 1 83.73 228 TYR A CA 1
ATOM 1696 C C . TYR A 1 228 ? -5.666 -6.072 -2.461 1 83.73 228 TYR A C 1
ATOM 1698 O O . TYR A 1 228 ? -6.418 -5.132 -2.73 1 83.73 228 TYR A O 1
ATOM 1706 N N . ARG A 1 229 ? -4.346 -6.074 -2.668 1 86.27 229 ARG A N 1
ATOM 1707 C CA . ARG A 1 229 ? -3.775 -4.917 -3.35 1 86.27 229 ARG A CA 1
ATOM 1708 C C . ARG A 1 229 ? -2.604 -5.328 -4.237 1 86.27 229 ARG A C 1
ATOM 1710 O O . ARG A 1 229 ? -1.547 -5.717 -3.737 1 86.27 229 ARG A O 1
ATOM 1717 N N . GLU A 1 230 ? -2.817 -5.157 -5.533 1 87.81 230 GLU A N 1
ATOM 1718 C CA . GLU A 1 230 ? -1.722 -5.365 -6.476 1 87.81 230 GLU A CA 1
ATOM 1719 C C . GLU A 1 230 ? -0.895 -4.095 -6.651 1 87.81 230 GLU A C 1
ATOM 1721 O O . GLU A 1 230 ? -1.377 -2.992 -6.383 1 87.81 230 GLU A O 1
ATOM 1726 N N . MET A 1 231 ? 0.324 -4.295 -7.045 1 90.6 231 MET A N 1
ATOM 1727 C CA . MET A 1 231 ? 1.221 -3.174 -7.308 1 90.6 231 MET A CA 1
ATOM 1728 C C . MET A 1 231 ? 1.369 -2.935 -8.807 1 90.6 231 MET A C 1
ATOM 1730 O O . MET A 1 231 ? 1.437 -3.887 -9.587 1 90.6 231 MET A O 1
ATOM 1734 N N . PRO A 1 232 ? 1.456 -1.678 -9.18 1 90 232 PRO A N 1
ATOM 1735 C CA . PRO A 1 232 ? 1.656 -1.396 -10.603 1 90 232 PRO A CA 1
ATOM 1736 C C . PRO A 1 232 ? 2.971 -1.959 -11.137 1 90 232 PRO A C 1
ATOM 1738 O O . PRO A 1 232 ? 3.976 -1.973 -10.423 1 90 232 PRO A O 1
ATOM 1741 N N . ARG A 1 233 ? 2.905 -2.351 -12.37 1 89.62 233 ARG A N 1
ATOM 1742 C CA . ARG A 1 233 ? 4.091 -2.878 -13.039 1 89.62 233 ARG A CA 1
ATOM 1743 C C . ARG A 1 233 ? 5.265 -1.913 -12.912 1 89.62 233 ARG A C 1
ATOM 1745 O O . ARG A 1 233 ? 6.393 -2.332 -12.645 1 89.62 233 ARG A O 1
ATOM 1752 N N . ALA A 1 234 ? 5.012 -0.608 -13.104 1 87.72 234 ALA A N 1
ATOM 1753 C CA . ALA A 1 234 ? 6.07 0.396 -13.037 1 87.72 234 ALA A CA 1
ATOM 1754 C C . ALA A 1 234 ? 6.674 0.463 -11.637 1 87.72 234 ALA A C 1
ATOM 1756 O O . ALA A 1 234 ? 7.887 0.626 -11.484 1 87.72 234 ALA A O 1
ATOM 1757 N N . TRP A 1 235 ? 5.818 0.367 -10.69 1 90.29 235 TRP A N 1
ATOM 1758 C CA . TRP A 1 235 ? 6.279 0.365 -9.306 1 90.29 235 TRP A CA 1
ATOM 1759 C C . TRP A 1 235 ? 7.183 -0.833 -9.036 1 90.29 235 TRP A C 1
ATOM 1761 O O . TRP A 1 235 ? 8.267 -0.685 -8.465 1 90.29 235 TRP A O 1
ATOM 1771 N N . VAL A 1 236 ? 6.797 -1.956 -9.479 1 92.64 236 VAL A N 1
ATOM 1772 C CA . VAL A 1 236 ? 7.547 -3.193 -9.285 1 92.64 236 VAL A CA 1
ATOM 1773 C C . VAL A 1 236 ? 8.908 -3.084 -9.968 1 92.64 236 VAL A C 1
ATOM 1775 O O . VAL A 1 236 ? 9.937 -3.416 -9.374 1 92.64 236 VAL A O 1
ATOM 1778 N N . ALA A 1 237 ? 8.885 -2.635 -11.16 1 90.36 237 ALA A N 1
ATOM 1779 C CA . ALA A 1 237 ? 10.123 -2.493 -11.922 1 90.36 237 ALA A CA 1
ATOM 1780 C C . ALA A 1 237 ? 11.115 -1.59 -11.195 1 90.36 237 ALA A C 1
ATOM 1782 O O . ALA A 1 237 ? 12.302 -1.912 -11.099 1 90.36 237 ALA A O 1
ATOM 1783 N N . ARG A 1 238 ? 10.656 -0.524 -10.684 1 87.39 238 ARG A N 1
ATOM 1784 C CA . ARG A 1 238 ? 11.527 0.419 -9.991 1 87.39 238 ARG A CA 1
ATOM 1785 C C . ARG A 1 238 ? 12.163 -0.223 -8.762 1 87.39 238 ARG A C 1
ATOM 1787 O O . ARG A 1 238 ? 13.342 -0.001 -8.479 1 87.39 238 ARG A O 1
ATOM 1794 N N . GLN A 1 239 ? 11.324 -0.98 -8.073 1 89.37 239 GLN A N 1
ATOM 1795 C CA . GLN A 1 239 ? 11.88 -1.673 -6.916 1 89.37 239 GLN A CA 1
ATOM 1796 C C . GLN A 1 239 ? 12.972 -2.653 -7.334 1 89.37 239 GLN A C 1
ATOM 1798 O O . GLN A 1 239 ? 14.03 -2.718 -6.703 1 89.37 239 GLN A O 1
ATOM 1803 N N . LEU A 1 240 ? 12.731 -3.359 -8.354 1 90.83 240 LEU A N 1
ATOM 1804 C CA . LEU A 1 240 ? 13.642 -4.419 -8.773 1 90.83 240 LEU A CA 1
ATOM 1805 C C . LEU A 1 240 ? 14.922 -3.834 -9.361 1 90.83 240 LEU A C 1
ATOM 1807 O O . LEU A 1 240 ? 16.004 -4.399 -9.186 1 90.83 240 LEU A O 1
ATOM 1811 N N . TRP A 1 241 ? 14.758 -2.728 -10.034 1 86.22 241 TRP A N 1
ATOM 1812 C CA . TRP A 1 241 ? 15.943 -2.035 -10.529 1 86.22 241 TRP A CA 1
ATOM 1813 C C . TRP A 1 241 ? 16.857 -1.629 -9.379 1 86.22 241 TRP A C 1
ATOM 1815 O O . TRP A 1 241 ? 18.076 -1.801 -9.455 1 86.22 241 TRP A O 1
ATOM 1825 N N . GLY A 1 242 ? 16.234 -1.189 -8.369 1 81.74 242 GLY A N 1
ATOM 1826 C CA . GLY A 1 242 ? 16.997 -0.801 -7.193 1 81.74 242 GLY A CA 1
ATOM 1827 C C . GLY A 1 242 ? 17.674 -1.974 -6.509 1 81.74 242 GLY A C 1
ATOM 1828 O O . GLY A 1 242 ? 18.62 -1.789 -5.74 1 81.74 242 GLY A O 1
ATOM 1829 N N . LEU A 1 243 ? 17.216 -3.144 -6.807 1 85.53 243 LEU A N 1
ATOM 1830 C CA . LEU A 1 243 ? 17.763 -4.351 -6.198 1 85.53 243 LEU A CA 1
ATOM 1831 C C . LEU A 1 243 ? 18.75 -5.035 -7.138 1 85.53 243 LEU A C 1
ATOM 1833 O O . LEU A 1 243 ? 19.198 -6.152 -6.869 1 85.53 243 LEU A O 1
ATOM 1837 N N . GLY A 1 244 ? 18.936 -4.437 -8.269 1 86.32 244 GLY A N 1
ATOM 1838 C CA . GLY A 1 244 ? 19.978 -4.929 -9.156 1 86.32 244 GLY A CA 1
ATOM 1839 C C . GLY A 1 244 ? 19.452 -5.845 -10.245 1 86.32 244 GLY A C 1
ATOM 1840 O O . GLY A 1 244 ? 20.216 -6.6 -10.85 1 86.32 244 GLY A O 1
ATOM 1841 N N . LEU A 1 245 ? 18.171 -5.833 -10.448 1 90.9 245 LEU A N 1
ATOM 1842 C CA . LEU A 1 245 ? 17.612 -6.649 -11.521 1 90.9 245 LEU A CA 1
ATOM 1843 C C . LEU A 1 245 ? 17.282 -5.793 -12.739 1 90.9 245 LEU A C 1
ATOM 1845 O O . LEU A 1 245 ? 17.03 -4.592 -12.61 1 90.9 245 LEU A O 1
ATOM 1849 N N . GLU A 1 246 ? 17.273 -6.408 -13.848 1 90.69 246 GLU A N 1
ATOM 1850 C CA . GLU A 1 246 ? 16.907 -5.75 -15.098 1 90.69 246 GLU A CA 1
ATOM 1851 C C . GLU A 1 246 ? 15.702 -6.426 -15.745 1 90.69 246 GLU A C 1
ATOM 1853 O O . GLU A 1 246 ? 15.566 -7.65 -15.69 1 90.69 246 GLU A O 1
ATOM 1858 N N . LEU A 1 247 ? 14.958 -5.699 -16.375 1 88.64 247 LEU A N 1
ATOM 1859 C CA . LEU A 1 247 ? 13.81 -6.243 -17.092 1 88.64 247 LEU A CA 1
ATOM 1860 C C . LEU A 1 247 ? 14.249 -6.923 -18.385 1 88.64 247 LEU A C 1
ATOM 1862 O O . LEU A 1 247 ? 14.863 -6.29 -19.246 1 88.64 247 LEU A O 1
ATOM 1866 N N . LEU A 1 248 ? 14.021 -8.131 -18.533 1 89.57 248 LEU A N 1
ATOM 1867 C CA . LEU A 1 248 ? 14.367 -8.888 -19.731 1 89.57 248 LEU A CA 1
ATOM 1868 C C . LEU A 1 248 ? 13.198 -8.924 -20.709 1 89.57 248 LEU A C 1
ATOM 1870 O O . LEU A 1 248 ? 13.39 -8.788 -21.919 1 89.57 248 LEU A O 1
ATOM 1874 N N . ALA A 1 249 ? 11.98 -9.14 -20.094 1 89.79 249 ALA A N 1
ATOM 1875 C CA . ALA A 1 249 ? 10.776 -9.186 -20.921 1 89.79 249 ALA A CA 1
ATOM 1876 C C . ALA A 1 249 ? 9.534 -8.853 -20.099 1 89.79 249 ALA A C 1
ATOM 1878 O O . ALA A 1 249 ? 9.491 -9.113 -18.895 1 89.79 249 ALA A O 1
ATOM 1879 N N . GLY A 1 250 ? 8.651 -8.255 -20.76 1 90.25 250 GLY A N 1
ATOM 1880 C CA . GLY A 1 250 ? 7.369 -7.938 -20.151 1 90.25 250 GLY A CA 1
ATOM 1881 C C . GLY A 1 250 ? 6.24 -7.83 -21.16 1 90.25 250 GLY A C 1
ATOM 1882 O O . GLY A 1 250 ? 6.459 -7.425 -22.303 1 90.25 250 GLY A O 1
ATOM 1883 N N . ARG A 1 251 ? 5.104 -8.265 -20.739 1 89.42 251 ARG A N 1
ATOM 1884 C CA . ARG A 1 251 ? 3.927 -8.183 -21.598 1 89.42 251 ARG A CA 1
ATOM 1885 C C . ARG A 1 251 ? 2.664 -7.955 -20.775 1 89.42 251 ARG A C 1
ATOM 1887 O O . ARG A 1 251 ? 2.529 -8.49 -19.673 1 89.42 251 ARG A O 1
ATOM 1894 N N . ARG A 1 252 ? 1.781 -7.165 -21.346 1 87.54 252 ARG A N 1
ATOM 1895 C CA . ARG A 1 252 ? 0.457 -6.948 -20.773 1 87.54 252 ARG A CA 1
ATOM 1896 C C . ARG A 1 252 ? -0.604 -7.739 -21.532 1 87.54 252 ARG A C 1
ATOM 1898 O O . ARG A 1 252 ? -0.546 -7.848 -22.759 1 87.54 252 ARG A O 1
ATOM 1905 N N . PHE A 1 253 ? -1.502 -8.255 -20.8 1 86.99 253 PHE A N 1
ATOM 1906 C CA . PHE A 1 253 ? -2.611 -9.007 -21.374 1 86.99 253 PHE A CA 1
ATOM 1907 C C . PHE A 1 253 ? -3.947 -8.381 -20.989 1 86.99 253 PHE A C 1
ATOM 1909 O O . PHE A 1 253 ? -4.085 -7.824 -19.899 1 86.99 253 PHE A O 1
ATOM 1916 N N . PRO A 1 254 ? -4.905 -8.435 -21.894 1 82.82 254 PRO A N 1
ATOM 1917 C CA . PRO A 1 254 ? -6.232 -7.952 -21.506 1 82.82 254 PRO A CA 1
ATOM 1918 C C . PRO A 1 254 ? -6.851 -8.77 -20.375 1 82.82 254 PRO A C 1
ATOM 1920 O O . PRO A 1 254 ? -6.653 -9.986 -20.308 1 82.82 254 PRO A O 1
ATOM 1923 N N . ARG A 1 255 ? -7.456 -8.061 -19.589 1 78.09 255 ARG A N 1
ATOM 1924 C CA . ARG A 1 255 ? -8.195 -8.738 -18.528 1 78.09 255 ARG A CA 1
ATOM 1925 C C . ARG A 1 255 ? -9.448 -9.411 -19.077 1 78.09 255 ARG A C 1
ATOM 1927 O O . ARG A 1 255 ? -10.251 -8.775 -19.764 1 78.09 255 ARG A O 1
ATOM 1934 N N . LYS A 1 256 ? -9.541 -10.642 -18.85 1 75.17 256 LYS A N 1
ATOM 1935 C CA . LYS A 1 256 ? -10.751 -11.359 -19.244 1 75.17 256 LYS A CA 1
ATOM 1936 C C . LYS A 1 256 ? -11.809 -11.298 -18.147 1 75.17 256 LYS A C 1
ATOM 1938 O O . LYS A 1 256 ? -11.56 -11.714 -17.013 1 75.17 256 LYS A O 1
ATOM 1943 N N . LEU A 1 257 ? -12.892 -10.678 -18.478 1 78.8 257 LEU A N 1
ATOM 1944 C CA . LEU A 1 257 ? -14.007 -10.599 -17.542 1 78.8 257 LEU A CA 1
ATOM 1945 C C . LEU A 1 257 ? -14.986 -11.746 -17.765 1 78.8 257 LEU A C 1
ATOM 1947 O O . LEU A 1 257 ? -15.323 -12.068 -18.907 1 78.8 257 LEU A O 1
ATOM 1951 N N . SER A 1 258 ? -15.222 -12.511 -16.781 1 81.84 258 SER A N 1
ATOM 1952 C CA . SER A 1 258 ? -16.206 -13.588 -16.811 1 81.84 258 SER A CA 1
ATOM 1953 C C . SER A 1 258 ? -17.129 -13.528 -15.599 1 81.84 258 SER A C 1
ATOM 1955 O O . SER A 1 258 ? -16.751 -13.005 -14.549 1 81.84 258 SER A O 1
ATOM 1957 N N . PRO A 1 259 ? -18.322 -13.986 -15.767 1 86.31 259 PRO A N 1
ATOM 1958 C CA . PRO A 1 259 ? -19.225 -14.03 -14.615 1 86.31 259 PRO A CA 1
ATOM 1959 C C . PRO A 1 259 ? -18.629 -14.779 -13.426 1 86.31 259 PRO A C 1
ATOM 1961 O O . PRO A 1 259 ? -18.88 -14.416 -12.273 1 86.31 259 PRO A O 1
ATOM 1964 N N . GLU A 1 260 ? -17.858 -15.739 -13.741 1 85.18 260 GLU A N 1
ATOM 1965 C CA . GLU A 1 260 ? -17.243 -16.536 -12.684 1 85.18 260 GLU A CA 1
ATOM 1966 C C . GLU A 1 260 ? -16.279 -15.698 -11.85 1 85.18 260 GLU A C 1
ATOM 1968 O O . GLU A 1 260 ? -16.234 -15.83 -10.625 1 85.18 260 GLU A O 1
ATOM 1973 N N . LYS A 1 261 ? -15.553 -14.879 -12.522 1 83.88 261 LYS A N 1
ATOM 1974 C CA . LYS A 1 261 ? -14.602 -14.025 -11.816 1 83.88 261 LYS A CA 1
ATOM 1975 C C . LYS A 1 261 ? -15.323 -13.016 -10.927 1 83.88 261 LYS A C 1
ATOM 1977 O O . LYS A 1 261 ? -14.9 -12.761 -9.798 1 83.88 261 LYS A O 1
ATOM 1982 N N . VAL A 1 262 ? -16.395 -12.43 -11.448 1 90.28 262 VAL A N 1
ATOM 1983 C CA . VAL A 1 262 ? -17.18 -11.478 -10.67 1 90.28 262 VAL A CA 1
ATOM 1984 C C . VAL A 1 262 ? -17.797 -12.181 -9.463 1 90.28 262 VAL A C 1
ATOM 1986 O O . VAL A 1 262 ? -17.728 -11.676 -8.34 1 90.28 262 VAL A O 1
ATOM 1989 N N . GLU A 1 263 ? -18.305 -13.355 -9.744 1 92.78 263 GLU A N 1
ATOM 1990 C CA . GLU A 1 263 ? -18.928 -14.105 -8.658 1 92.78 263 GLU A CA 1
ATOM 1991 C C . GLU A 1 263 ? -17.905 -14.485 -7.591 1 92.78 263 GLU A C 1
ATOM 1993 O O . GLU A 1 263 ? -18.222 -14.51 -6.4 1 92.78 263 GLU A O 1
ATOM 1998 N N . ARG A 1 264 ? -16.714 -14.796 -7.926 1 88.94 264 ARG A N 1
ATOM 1999 C CA . ARG A 1 264 ? -15.663 -15.111 -6.964 1 88.94 264 ARG A CA 1
ATOM 2000 C C . ARG A 1 264 ? -15.43 -13.946 -6.007 1 88.94 264 ARG A C 1
ATOM 2002 O O . ARG A 1 264 ? -15.246 -14.15 -4.805 1 88.94 264 ARG A O 1
ATOM 2009 N N . ASN A 1 265 ? -15.427 -12.76 -6.52 1 91.88 265 ASN A N 1
ATOM 2010 C CA . ASN A 1 265 ? -15.264 -11.581 -5.676 1 91.88 265 ASN A CA 1
ATOM 2011 C C . ASN A 1 265 ? -16.456 -11.391 -4.742 1 91.88 265 ASN A C 1
ATOM 2013 O O . ASN A 1 265 ? -16.282 -11.067 -3.566 1 91.88 265 ASN A O 1
ATOM 2017 N N . LEU A 1 266 ? -17.644 -11.619 -5.285 1 95.74 266 LEU A N 1
ATOM 2018 C CA . LEU A 1 266 ? -18.842 -11.464 -4.468 1 95.74 266 LEU A CA 1
ATOM 2019 C C . LEU A 1 266 ? -18.91 -12.542 -3.392 1 95.74 266 LEU A C 1
ATOM 2021 O O . LEU A 1 266 ? -19.312 -12.27 -2.259 1 95.74 266 LEU A O 1
ATOM 2025 N N . ALA A 1 267 ? -18.499 -13.688 -3.766 1 95.02 267 ALA A N 1
ATOM 2026 C CA . ALA A 1 267 ? -18.467 -14.782 -2.799 1 95.02 267 ALA A CA 1
ATOM 2027 C C . ALA A 1 267 ? -17.47 -14.497 -1.68 1 95.02 267 ALA A C 1
ATOM 2029 O O . ALA A 1 267 ? -17.736 -14.793 -0.513 1 95.02 267 ALA A O 1
ATOM 2030 N N . TRP A 1 268 ? -16.38 -14.001 -2.029 1 92.39 268 TRP A N 1
ATOM 2031 C CA . TRP A 1 268 ? -15.389 -13.619 -1.029 1 92.39 268 TRP A CA 1
ATOM 2032 C C . TRP A 1 268 ? -15.943 -12.549 -0.094 1 92.39 268 TRP A C 1
ATOM 2034 O O . TRP A 1 268 ? -15.788 -12.642 1.126 1 92.39 268 TRP A O 1
ATOM 2044 N N . ALA A 1 269 ? -16.594 -11.559 -0.637 1 95.6 269 ALA A N 1
ATOM 2045 C CA . ALA A 1 269 ? -17.246 -10.54 0.182 1 95.6 269 ALA A CA 1
ATOM 2046 C C . ALA A 1 269 ? -18.226 -11.172 1.166 1 95.6 269 ALA A C 1
ATOM 2048 O O . ALA A 1 269 ? -18.27 -10.792 2.339 1 95.6 269 ALA A O 1
ATOM 2049 N N . GLU A 1 270 ? -18.961 -12.102 0.655 1 96.53 270 GLU A N 1
ATOM 2050 C CA . GLU A 1 270 ? -19.949 -12.782 1.487 1 96.53 270 GLU A CA 1
ATOM 2051 C C . GLU A 1 270 ? -19.289 -13.469 2.679 1 96.53 270 GLU A C 1
ATOM 2053 O O . GLU A 1 270 ? -19.78 -13.377 3.806 1 96.53 270 GLU A O 1
ATOM 2058 N N . GLU A 1 271 ? -18.198 -14.108 2.431 1 92.96 271 GLU A N 1
ATOM 2059 C CA . GLU A 1 271 ? -17.455 -14.771 3.498 1 92.96 271 GLU A CA 1
ATOM 2060 C C . GLU A 1 271 ? -16.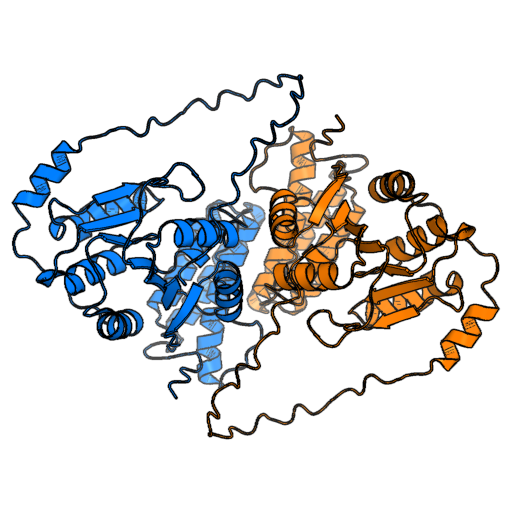983 -13.769 4.547 1 92.96 271 GLU A C 1
ATOM 2062 O O . GLU A 1 271 ? -17.043 -14.043 5.747 1 92.96 271 GLU A O 1
ATOM 2067 N N . GLU A 1 272 ? -16.587 -12.635 4.099 1 92.68 272 GLU A N 1
ATOM 2068 C CA . GLU A 1 272 ? -15.988 -11.64 4.984 1 92.68 272 GLU A CA 1
ATOM 2069 C C . GLU A 1 272 ? -17.057 -10.878 5.761 1 92.68 272 GLU A C 1
ATOM 2071 O O . GLU A 1 272 ? -16.752 -10.196 6.742 1 92.68 272 GLU A O 1
ATOM 2076 N N . LEU A 1 273 ? -18.359 -10.987 5.353 1 94.96 273 LEU A N 1
ATOM 2077 C CA . LEU A 1 273 ? -19.443 -10.286 6.033 1 94.96 273 LEU A CA 1
ATOM 2078 C C . LEU A 1 273 ? -19.545 -10.725 7.49 1 94.96 273 LEU A C 1
ATOM 2080 O O . LEU A 1 273 ? -20.079 -9.993 8.327 1 94.96 273 LEU A O 1
ATOM 2084 N N . ALA A 1 274 ? -18.992 -11.879 7.755 1 92.15 274 ALA A N 1
ATOM 2085 C CA . ALA A 1 274 ? -19.046 -12.411 9.114 1 92.15 274 ALA A CA 1
ATOM 2086 C C . ALA A 1 274 ? -18.244 -11.54 10.077 1 92.15 274 ALA A C 1
ATOM 2088 O O . ALA A 1 274 ? -18.492 -11.547 11.285 1 92.15 274 ALA A O 1
ATOM 2089 N N . HIS A 1 275 ? -17.307 -10.777 9.601 1 90.3 275 HIS A N 1
ATOM 2090 C CA . HIS A 1 275 ? -16.415 -9.982 10.438 1 90.3 275 HIS A CA 1
ATOM 2091 C C . HIS A 1 275 ? -16.936 -8.558 10.601 1 90.3 275 HIS A C 1
ATOM 2093 O O . HIS A 1 275 ? -16.359 -7.763 11.345 1 90.3 275 HIS A O 1
ATOM 2099 N N . VAL A 1 276 ? -17.957 -8.213 9.896 1 91.46 276 VAL A N 1
ATOM 2100 C CA . VAL A 1 276 ? -18.488 -6.854 9.929 1 91.46 276 VAL A CA 1
ATOM 2101 C C . VAL A 1 276 ? -19.463 -6.709 11.096 1 91.46 276 VAL A C 1
ATOM 2103 O O . VAL A 1 276 ? -20.12 -7.676 11.488 1 91.46 276 VAL A O 1
ATOM 2106 N N . ASP A 1 277 ? -19.493 -5.5 11.627 1 84.41 277 ASP A N 1
ATOM 2107 C CA . ASP A 1 277 ? -20.429 -5.16 12.694 1 84.41 277 ASP A CA 1
ATOM 2108 C C . ASP A 1 277 ? -21.842 -5.632 12.357 1 84.41 277 ASP A C 1
ATOM 2110 O O . ASP A 1 277 ? -22.321 -5.424 11.24 1 84.41 277 ASP A O 1
ATOM 2114 N N . ASN A 1 278 ? -22.528 -6.136 13.293 1 85.32 278 ASN A N 1
ATOM 2115 C CA . ASN A 1 278 ? -23.847 -6.737 13.128 1 85.32 278 ASN A CA 1
ATOM 2116 C C . ASN A 1 278 ? -24.877 -5.709 12.669 1 85.32 278 ASN A C 1
ATOM 2118 O O . ASN A 1 278 ? -25.813 -6.044 11.941 1 85.32 278 ASN A O 1
ATOM 2122 N N . ALA A 1 279 ? -24.676 -4.519 13.044 1 85.39 279 ALA A N 1
ATOM 2123 C CA . ALA A 1 279 ? -25.668 -3.493 12.732 1 85.39 279 ALA A CA 1
ATOM 2124 C C . ALA A 1 279 ? -25.643 -3.139 11.248 1 85.39 279 ALA A C 1
ATOM 2126 O O . ALA A 1 279 ? -26.666 -2.75 10.679 1 85.39 279 ALA A O 1
ATOM 2127 N N . LEU A 1 280 ? -24.541 -3.355 10.675 1 89.8 280 LEU A N 1
ATOM 2128 C CA . LEU A 1 280 ? -24.378 -2.958 9.28 1 89.8 280 LEU A CA 1
ATOM 2129 C C . LEU A 1 280 ? -24.547 -4.155 8.351 1 89.8 280 LEU A C 1
ATOM 2131 O O . LEU A 1 280 ? -24.834 -3.988 7.163 1 89.8 280 LEU A O 1
ATOM 2135 N N . ARG A 1 281 ? -24.431 -5.331 8.792 1 92.99 281 ARG A N 1
ATOM 2136 C CA . ARG A 1 281 ? -24.332 -6.551 7.998 1 92.99 281 ARG A CA 1
ATOM 2137 C C . ARG A 1 281 ? -25.581 -6.754 7.147 1 92.99 281 ARG A C 1
ATOM 2139 O O . ARG A 1 281 ? -25.486 -7.048 5.954 1 92.99 281 ARG A O 1
ATOM 2146 N N . PRO A 1 282 ? -26.806 -6.509 7.718 1 93.16 282 PRO A N 1
ATOM 2147 C CA . PRO A 1 282 ? -27.999 -6.729 6.897 1 93.16 282 PRO A CA 1
ATOM 2148 C C . PRO A 1 282 ? -28.04 -5.832 5.662 1 93.16 282 PRO A C 1
ATOM 2150 O O . PRO A 1 282 ? -28.456 -6.273 4.587 1 93.16 282 PRO A O 1
ATOM 2153 N N . ASP A 1 283 ? -27.632 -4.661 5.788 1 91.45 283 ASP A N 1
ATOM 2154 C CA . ASP A 1 283 ? -27.615 -3.737 4.658 1 91.45 283 ASP A CA 1
ATOM 2155 C C . ASP A 1 283 ? -26.607 -4.182 3.6 1 91.45 283 ASP A C 1
ATOM 2157 O O . ASP A 1 283 ? -26.875 -4.085 2.401 1 91.45 283 ASP A O 1
ATOM 2161 N N . LEU A 1 284 ? -25.505 -4.67 4.009 1 94.59 284 LEU A N 1
ATOM 2162 C CA . LEU A 1 284 ? -24.475 -5.131 3.085 1 94.59 284 LEU A CA 1
ATOM 2163 C C . LEU A 1 284 ? -24.913 -6.41 2.378 1 94.59 284 LEU A C 1
ATOM 2165 O O . LEU A 1 284 ? -24.604 -6.61 1.201 1 94.59 284 LEU A O 1
ATOM 2169 N N . VAL A 1 285 ? -25.656 -7.242 3.108 1 96.08 285 VAL A N 1
ATOM 2170 C CA . VAL A 1 285 ? -26.192 -8.46 2.51 1 96.08 285 VAL A CA 1
ATOM 2171 C C . VAL A 1 285 ? -27.176 -8.101 1.399 1 96.08 285 VAL A C 1
ATOM 2173 O O . VAL A 1 285 ? -27.164 -8.714 0.329 1 96.08 285 VAL A O 1
ATOM 2176 N N . ARG A 1 286 ? -27.977 -7.095 1.62 1 94.49 286 ARG A N 1
ATOM 2177 C CA . ARG A 1 286 ? -28.919 -6.642 0.602 1 94.49 286 ARG A CA 1
ATOM 2178 C C . ARG A 1 286 ? -28.186 -6.103 -0.621 1 94.49 286 ARG A C 1
ATOM 2180 O O . ARG A 1 286 ? -28.59 -6.36 -1.757 1 94.49 286 ARG A O 1
ATOM 2187 N N . HIS A 1 287 ? -27.173 -5.397 -0.373 1 94.26 287 HIS A N 1
ATOM 2188 C CA . HIS A 1 287 ? -26.407 -4.856 -1.49 1 94.26 287 HIS A CA 1
ATOM 2189 C C . HIS A 1 287 ? -25.727 -5.968 -2.282 1 94.26 287 HIS A C 1
ATOM 2191 O O . HIS A 1 287 ? -25.667 -5.914 -3.512 1 94.26 287 HIS A O 1
ATOM 2197 N N . LEU A 1 288 ? -25.16 -6.945 -1.602 1 96.4 288 LEU A N 1
ATOM 2198 C CA . LEU A 1 288 ? -24.577 -8.112 -2.255 1 96.4 288 LEU A CA 1
ATOM 2199 C C . LEU A 1 288 ? -25.583 -8.769 -3.194 1 96.4 288 LEU A C 1
ATOM 2201 O O . LEU A 1 288 ? -25.249 -9.103 -4.332 1 96.4 288 LEU A O 1
ATOM 2205 N N . ALA A 1 289 ? -26.807 -8.902 -2.711 1 95.92 289 ALA A N 1
ATOM 2206 C CA . ALA A 1 289 ? -27.867 -9.495 -3.522 1 95.92 289 ALA A CA 1
ATOM 2207 C C . ALA A 1 289 ? -28.142 -8.655 -4.766 1 95.92 289 ALA A C 1
ATOM 2209 O O . ALA A 1 289 ? -28.384 -9.196 -5.848 1 95.92 289 ALA A O 1
ATOM 2210 N N . ARG A 1 290 ? -28.088 -7.372 -4.654 1 93.7 290 ARG A N 1
ATOM 2211 C CA . ARG A 1 290 ? -28.304 -6.482 -5.79 1 93.7 290 ARG A CA 1
ATOM 2212 C C . ARG A 1 290 ? -27.2 -6.642 -6.829 1 93.7 290 ARG A C 1
ATOM 2214 O O . ARG A 1 290 ? -27.469 -6.648 -8.032 1 93.7 290 ARG A O 1
ATOM 2221 N N . LEU A 1 291 ? -26 -6.749 -6.405 1 93.56 291 LEU A N 1
ATOM 2222 C CA . LEU A 1 291 ? -24.88 -6.935 -7.321 1 93.56 291 LEU A CA 1
ATOM 2223 C C . LEU A 1 291 ? -24.989 -8.27 -8.05 1 93.56 291 LEU A C 1
ATOM 2225 O O . LEU A 1 291 ? -24.73 -8.349 -9.253 1 93.56 291 LEU A O 1
ATOM 2229 N N . ARG A 1 292 ? -25.371 -9.295 -7.334 1 94.86 292 ARG A N 1
ATOM 2230 C CA . ARG A 1 292 ? -25.551 -10.599 -7.964 1 94.86 292 ARG A CA 1
ATOM 2231 C C . ARG A 1 292 ? -26.676 -10.562 -8.992 1 94.86 292 ARG A C 1
ATOM 2233 O O . ARG A 1 292 ? -26.585 -11.198 -10.044 1 94.86 292 ARG A O 1
ATOM 2240 N N . ALA A 1 293 ? -27.724 -9.802 -8.681 1 93.73 293 ALA A N 1
ATOM 2241 C CA . ALA A 1 293 ? -28.816 -9.64 -9.638 1 93.73 293 ALA A CA 1
ATOM 2242 C C . ALA A 1 293 ? -28.331 -8.951 -10.911 1 93.73 293 ALA A C 1
ATOM 2244 O O . ALA A 1 293 ? -28.712 -9.339 -12.018 1 93.73 293 ALA A O 1
ATOM 2245 N N . ARG A 1 294 ? -27.471 -7.966 -10.778 1 90.22 294 ARG A N 1
ATOM 2246 C CA . ARG A 1 294 ? -26.898 -7.285 -11.935 1 90.22 294 ARG A CA 1
ATOM 2247 C C . ARG A 1 294 ? -26.043 -8.238 -12.763 1 90.22 294 ARG A C 1
ATOM 2249 O O . ARG A 1 294 ? -26.008 -8.14 -13.992 1 90.22 294 ARG A O 1
ATOM 2256 N N . LEU A 1 295 ? -25.292 -9.062 -12.049 1 90.7 295 LEU A N 1
ATOM 2257 C CA . LEU A 1 295 ? -24.427 -10.032 -12.713 1 90.7 295 LEU A CA 1
ATOM 2258 C C . LEU A 1 295 ? -25.242 -10.973 -13.595 1 90.7 295 LEU A C 1
ATOM 2260 O O . LEU A 1 295 ? -24.81 -11.33 -14.693 1 90.7 295 LEU A O 1
ATOM 2264 N N . GLN A 1 296 ? -26.396 -11.365 -13.16 1 88.11 296 GLN A N 1
ATOM 2265 C CA . GLN A 1 296 ? -27.259 -12.267 -13.915 1 88.11 296 GLN A CA 1
ATOM 2266 C C . GLN A 1 296 ? -27.744 -11.613 -15.206 1 88.11 296 GLN A C 1
ATOM 2268 O O . GLN A 1 296 ? -28.022 -12.302 -16.19 1 88.11 296 GLN A O 1
ATOM 2273 N N . HIS A 1 297 ? -27.747 -10.281 -15.298 1 82.46 297 HIS A N 1
ATOM 2274 C CA . HIS A 1 297 ? -28.304 -9.575 -16.447 1 82.46 297 HIS A CA 1
ATOM 2275 C C . HIS A 1 297 ? -27.206 -8.911 -17.271 1 82.46 297 HIS A C 1
ATOM 2277 O O . HIS A 1 297 ? -27.494 -8.15 -18.197 1 82.46 297 HIS A O 1
ATOM 2283 N N . CYS A 1 298 ? -25.988 -9.064 -16.887 1 76.33 298 CYS A N 1
ATOM 2284 C CA . CYS A 1 298 ? -24.887 -8.405 -17.58 1 76.33 298 CYS A CA 1
ATOM 2285 C C . CYS A 1 298 ? -24.143 -9.385 -18.479 1 76.33 298 CYS A C 1
ATOM 2287 O O . CYS A 1 298 ? -23.688 -10.434 -18.019 1 76.33 298 CYS A O 1
ATOM 2289 N N . PRO A 1 299 ? -24.14 -9.156 -19.714 1 71.9 299 PRO A N 1
ATOM 2290 C CA . PRO A 1 299 ? -23.385 -10.023 -20.621 1 71.9 299 PRO A CA 1
ATOM 2291 C C . PRO A 1 299 ? -21.874 -9.872 -20.46 1 71.9 299 PRO A C 1
ATOM 2293 O O . PRO A 1 299 ? -21.321 -8.809 -20.755 1 71.9 299 PRO A O 1
ATOM 2296 N N . LEU A 1 300 ? -21.19 -10.557 -19.647 1 68.21 300 LEU A N 1
ATOM 2297 C CA . LEU A 1 300 ? -19.753 -10.457 -19.417 1 68.21 300 LEU A CA 1
ATOM 2298 C C . LEU A 1 300 ? -18.993 -11.453 -20.287 1 68.21 300 LEU A C 1
ATOM 2300 O O . LEU A 1 300 ? -17.79 -11.3 -20.506 1 68.21 300 LEU A O 1
ATOM 2304 N N . SER A 1 301 ? -19.51 -12.361 -20.951 1 61.85 301 SER A N 1
ATOM 2305 C CA . SER A 1 301 ? -18.766 -13.447 -21.581 1 61.85 301 SER A CA 1
ATOM 2306 C C . SER A 1 301 ? -17.908 -12.934 -22.732 1 61.85 301 SER A C 1
ATOM 2308 O O . SER A 1 301 ? -18.416 -12.293 -23.655 1 61.85 301 SER A O 1
ATOM 2310 N N . GLY A 1 302 ? -16.621 -13.125 -22.628 1 57.6 302 GLY A N 1
ATOM 2311 C CA . GLY A 1 302 ? -15.675 -12.846 -23.697 1 57.6 302 GLY A CA 1
ATOM 2312 C C . GLY A 1 302 ? -15.189 -11.409 -23.704 1 57.6 302 GLY A C 1
ATOM 2313 O O . GLY A 1 302 ? -14.544 -10.971 -24.658 1 57.6 302 GLY A O 1
ATOM 2314 N N . LEU A 1 303 ? -15.474 -10.608 -22.597 1 49.72 303 LEU A N 1
ATOM 2315 C CA . LEU A 1 303 ? -15.053 -9.212 -22.604 1 49.72 303 LEU A CA 1
ATOM 2316 C C . LEU A 1 303 ? -13.632 -9.07 -22.068 1 49.72 303 LEU A C 1
ATOM 2318 O O . LEU A 1 303 ? -13.251 -9.756 -21.117 1 49.72 303 LEU A O 1
ATOM 2322 N N . THR A 1 304 ? -12.712 -8.55 -22.861 1 50.29 304 THR A N 1
ATOM 2323 C CA . THR A 1 304 ? -11.337 -8.255 -22.475 1 50.29 304 THR A CA 1
ATOM 2324 C C . THR A 1 304 ? -11.156 -6.762 -22.215 1 50.29 304 THR A C 1
ATOM 2326 O O . THR A 1 304 ? -11.76 -5.931 -22.897 1 50.29 304 THR A O 1
ATOM 2329 N N . PHE A 1 305 ? -10.653 -6.533 -20.974 1 49.3 305 PHE A N 1
ATOM 2330 C CA . PHE A 1 305 ? -10.387 -5.134 -20.66 1 49.3 305 PHE A CA 1
ATOM 2331 C C . PHE A 1 305 ? -8.905 -4.915 -20.379 1 49.3 305 PHE A C 1
ATOM 2333 O O . PHE A 1 305 ? -8.237 -5.79 -19.825 1 49.3 305 PHE A O 1
ATOM 2340 N N . GLY A 1 306 ? -8.365 -3.71 -20.759 1 51.33 306 GLY A N 1
ATOM 2341 C CA . GLY A 1 306 ? -7.002 -3.262 -20.523 1 51.33 306 GLY A CA 1
ATOM 2342 C C . GLY A 1 306 ? -6.149 -3.262 -21.777 1 51.33 306 GLY A C 1
ATOM 2343 O O . GLY A 1 306 ? -6.446 -3.976 -22.737 1 51.33 306 GLY A O 1
ATOM 2344 N N . ARG A 1 307 ? -5.427 -2.212 -22.236 1 43.96 307 ARG A N 1
ATOM 2345 C CA . ARG A 1 307 ? -4.609 -2.007 -23.427 1 43.96 307 ARG A CA 1
ATOM 2346 C C . ARG A 1 307 ? -3.443 -2.989 -23.466 1 43.96 307 ARG A C 1
ATOM 2348 O O . ARG A 1 307 ? -2.641 -3.046 -22.531 1 43.96 307 ARG A O 1
ATOM 2355 N N . GLY A 1 308 ? -3.65 -4.242 -24.117 1 34.18 308 GLY A N 1
ATOM 2356 C CA . GLY A 1 308 ? -2.534 -5.079 -24.529 1 34.18 308 GLY A CA 1
ATOM 2357 C C . GLY A 1 308 ? -1.534 -4.35 -25.406 1 34.18 308 GLY A C 1
ATOM 2358 O O . GLY A 1 308 ? -1.821 -4.051 -26.567 1 34.18 308 GLY A O 1
ATOM 2359 N N . ALA A 1 309 ? -0.844 -3.331 -25.143 1 31.16 309 ALA A N 1
ATOM 2360 C CA . ALA A 1 309 ? 0.009 -2.81 -26.208 1 31.16 309 ALA A CA 1
ATOM 2361 C C . ALA A 1 309 ? 1.054 -3.84 -26.627 1 31.16 309 ALA A C 1
ATOM 2363 O O . ALA A 1 309 ? 1.904 -4.232 -25.824 1 31.16 309 ALA A O 1
ATOM 2364 N N . GLY A 1 310 ? 0.652 -4.885 -27.333 1 23.54 310 GLY A N 1
ATOM 2365 C CA . GLY A 1 310 ? 1.597 -5.725 -28.05 1 23.54 310 GLY A CA 1
ATOM 2366 C C . GLY A 1 310 ? 2.514 -4.94 -28.971 1 23.54 310 GLY A C 1
ATOM 2367 O O . GLY A 1 310 ? 3.369 -5.519 -29.644 1 23.54 310 GLY A O 1
ATOM 2368 N N . ARG A 1 311 ? 2.85 -3.606 -29.168 1 22.94 311 ARG A N 1
ATOM 2369 C CA . ARG A 1 311 ? 3.824 -3.555 -30.253 1 22.94 311 ARG A CA 1
ATOM 2370 C C . ARG A 1 311 ? 5.201 -4.004 -29.775 1 22.94 311 ARG A C 1
ATOM 2372 O O . ARG A 1 311 ? 5.581 -3.746 -28.631 1 22.94 311 ARG A O 1
ATOM 2379 N N . MET B 1 1 ? 13.087 11.361 12.72 1 71.09 1 MET B N 1
ATOM 2380 C CA . MET B 1 1 ? 14.108 12.246 12.166 1 71.09 1 MET B CA 1
ATOM 2381 C C . MET B 1 1 ? 15.293 11.445 11.637 1 71.09 1 MET B C 1
ATOM 2383 O O . MET B 1 1 ? 15.824 10.579 12.334 1 71.09 1 MET B O 1
ATOM 2387 N N . PHE B 1 2 ? 15.678 11.687 10.39 1 54.82 2 PHE B N 1
ATOM 2388 C CA . PHE B 1 2 ? 16.744 10.943 9.728 1 54.82 2 PHE B CA 1
ATOM 2389 C C . PHE B 1 2 ? 17.843 11.883 9.248 1 54.82 2 PHE B C 1
ATOM 2391 O O . PHE B 1 2 ? 17.569 13.024 8.869 1 54.82 2 PHE B O 1
ATOM 2398 N N . HIS B 1 3 ? 19.095 11.462 9.372 1 57.91 3 HIS B N 1
ATOM 2399 C CA . HIS B 1 3 ? 20.261 12.208 8.911 1 57.91 3 HIS B CA 1
ATOM 2400 C C . HIS B 1 3 ? 20.837 11.596 7.638 1 57.91 3 HIS B C 1
ATOM 2402 O O . HIS B 1 3 ? 20.95 10.373 7.528 1 57.91 3 HIS B O 1
ATOM 2408 N N . ALA B 1 4 ? 21.005 12.452 6.721 1 54.31 4 ALA B N 1
ATOM 2409 C CA . ALA B 1 4 ? 21.607 11.982 5.476 1 54.31 4 ALA B CA 1
ATOM 2410 C C . ALA B 1 4 ? 23.086 11.658 5.669 1 54.31 4 ALA B C 1
ATOM 2412 O O . ALA B 1 4 ? 23.84 12.469 6.212 1 54.31 4 ALA B O 1
ATOM 2413 N N . LEU B 1 5 ? 23.625 10.395 5.398 1 48.93 5 LEU B N 1
ATOM 2414 C CA . LEU B 1 5 ? 25.028 10.001 5.465 1 48.93 5 LEU B CA 1
ATOM 2415 C C . LEU B 1 5 ? 25.8 10.534 4.264 1 48.93 5 LEU B C 1
ATOM 2417 O O . LEU B 1 5 ? 25.245 10.664 3.171 1 48.93 5 LEU B O 1
ATOM 2421 N N . GLY B 1 6 ? 26.996 11.156 4.414 1 39.64 6 GLY B N 1
ATOM 2422 C CA . GLY B 1 6 ? 27.955 11.55 3.395 1 39.64 6 GLY B CA 1
ATOM 2423 C C . GLY B 1 6 ? 28.389 10.399 2.507 1 39.64 6 GLY B C 1
ATOM 2424 O O . GLY B 1 6 ? 28.506 9.262 2.968 1 39.64 6 GLY B O 1
ATOM 2425 N N . GLY B 1 7 ? 28.361 10.425 0.983 1 38.16 7 GLY B N 1
ATOM 2426 C CA . GLY B 1 7 ? 28.856 9.529 -0.049 1 38.16 7 GLY B CA 1
ATOM 2427 C C . GLY B 1 7 ? 27.756 8.735 -0.729 1 38.16 7 GLY B C 1
ATOM 2428 O O . GLY B 1 7 ? 27.958 7.578 -1.102 1 38.16 7 GLY B O 1
ATOM 2429 N N . LEU B 1 8 ? 26.82 9.218 -0.636 1 37.55 8 LEU B N 1
ATOM 2430 C CA . LEU B 1 8 ? 25.83 8.513 -1.443 1 37.55 8 LEU B CA 1
ATOM 2431 C C . LEU B 1 8 ? 26.258 8.462 -2.906 1 37.55 8 LEU B C 1
ATOM 2433 O O . LEU B 1 8 ? 26.685 9.474 -3.468 1 37.55 8 LEU B O 1
ATOM 2437 N N . PRO B 1 9 ? 26.6 7.317 -3.498 1 32.62 9 PRO B N 1
ATOM 2438 C CA . PRO B 1 9 ? 26.89 7.417 -4.93 1 32.62 9 PRO B CA 1
ATOM 2439 C C . PRO B 1 9 ? 25.909 8.324 -5.67 1 32.62 9 PRO B C 1
ATOM 2441 O O . PRO B 1 9 ? 24.778 8.514 -5.216 1 32.62 9 PRO B O 1
ATOM 2444 N N . ALA B 1 10 ? 26.505 9.21 -6.588 1 29.67 10 ALA B N 1
ATOM 2445 C CA . ALA B 1 10 ? 25.752 10.034 -7.529 1 29.67 10 ALA B CA 1
ATOM 2446 C C . ALA B 1 10 ? 24.482 9.323 -7.987 1 29.67 10 ALA B C 1
ATOM 2448 O O . ALA B 1 10 ? 24.451 8.094 -8.084 1 29.67 10 ALA B O 1
ATOM 2449 N N . PRO B 1 11 ? 23.406 10.002 -7.961 1 30.17 11 PRO B N 1
ATOM 2450 C CA . PRO B 1 11 ? 22.219 9.379 -8.552 1 30.17 11 PRO B CA 1
ATOM 2451 C C . PRO B 1 11 ? 22.521 8.665 -9.867 1 30.17 11 PRO B C 1
ATOM 2453 O O . PRO B 1 11 ? 23.324 9.151 -10.668 1 30.17 11 PRO B O 1
ATOM 2456 N N . LEU B 1 12 ? 22.644 7.438 -9.858 1 26.41 12 LEU B N 1
ATOM 2457 C CA . LEU B 1 12 ? 22.778 6.89 -11.203 1 26.41 12 LEU B CA 1
ATOM 2458 C C . LEU B 1 12 ? 21.943 7.688 -12.2 1 26.41 12 LEU B C 1
ATOM 2460 O O . LEU B 1 12 ? 20.763 7.951 -11.957 1 26.41 12 LEU B O 1
ATOM 2464 N N . ALA B 1 13 ? 22.562 8.503 -12.997 1 26.31 13 ALA B N 1
ATOM 2465 C CA . ALA B 1 13 ? 21.926 9.128 -14.153 1 26.31 13 ALA B CA 1
ATOM 2466 C C . ALA B 1 13 ? 20.866 8.212 -14.758 1 26.31 13 ALA B C 1
ATOM 2468 O O . ALA B 1 13 ? 21.152 7.063 -15.103 1 26.31 13 ALA B O 1
ATOM 2469 N N . THR B 1 14 ? 19.651 8.408 -14.474 1 28 14 THR B N 1
ATOM 2470 C CA . THR B 1 14 ? 18.568 7.773 -15.218 1 28 14 THR B CA 1
ATOM 2471 C C . THR B 1 14 ? 18.881 7.747 -16.711 1 28 14 THR B C 1
ATOM 2473 O O . THR B 1 14 ? 18.978 8.798 -17.349 1 28 14 THR B O 1
ATOM 2476 N N . ALA B 1 15 ? 19.71 6.887 -17.219 1 26.25 15 ALA B N 1
ATOM 2477 C CA . ALA B 1 15 ? 19.724 6.727 -18.671 1 26.25 15 ALA B CA 1
ATOM 2478 C C . ALA B 1 15 ? 18.322 6.882 -19.253 1 26.25 15 ALA B C 1
ATOM 2480 O O . ALA B 1 15 ? 17.349 6.38 -18.686 1 26.25 15 ALA B O 1
ATOM 2481 N N . GLN B 1 16 ? 18.121 7.925 -20.169 1 24.92 16 GLN B N 1
ATOM 2482 C CA . GLN B 1 16 ? 16.989 8.174 -21.056 1 24.92 16 GLN B CA 1
ATOM 2483 C C . GLN B 1 16 ? 16.448 6.87 -21.636 1 24.92 16 GLN B C 1
ATOM 2485 O O . GLN B 1 16 ? 17.011 6.326 -22.588 1 24.92 16 GLN B O 1
ATOM 2490 N N . LEU B 1 17 ? 16.265 5.953 -20.964 1 25.31 17 LEU B N 1
ATOM 2491 C CA . LEU B 1 17 ? 15.66 4.863 -21.722 1 25.31 17 LEU B CA 1
ATOM 2492 C C . LEU B 1 17 ? 14.496 5.369 -22.567 1 25.31 17 LEU B C 1
ATOM 2494 O O . LEU B 1 17 ? 13.495 5.847 -22.029 1 25.31 17 LEU B O 1
ATOM 2498 N N . GLN B 1 18 ? 14.816 5.885 -23.8 1 23.88 18 GLN B N 1
ATOM 2499 C CA . GLN B 1 18 ? 13.898 6.241 -24.877 1 23.88 18 GLN B CA 1
ATOM 2500 C C . GLN B 1 18 ? 12.813 5.181 -25.048 1 23.88 18 GLN B C 1
ATOM 2502 O O . GLN B 1 18 ? 13.114 3.992 -25.175 1 23.88 18 GLN B O 1
ATOM 2507 N N . PRO B 1 19 ? 11.709 5.41 -24.589 1 25.02 19 PRO B N 1
ATOM 2508 C CA . PRO B 1 19 ? 10.62 4.499 -24.952 1 25.02 19 PRO B CA 1
ATOM 2509 C C . PRO B 1 19 ? 10.602 4.165 -26.442 1 25.02 19 PRO B C 1
ATOM 2511 O O . PRO B 1 19 ? 11.044 4.972 -27.264 1 25.02 19 PRO B O 1
ATOM 2514 N N . PRO B 1 20 ? 10.884 2.96 -26.872 1 22.31 20 PRO B N 1
ATOM 2515 C CA . PRO B 1 20 ? 10.747 2.819 -28.324 1 22.31 20 PRO B CA 1
ATOM 2516 C C . PRO B 1 20 ? 9.5 3.513 -28.869 1 22.31 20 PRO B C 1
ATOM 2518 O O . PRO B 1 20 ? 8.535 3.724 -28.131 1 22.31 20 PRO B O 1
ATOM 2521 N N . ARG B 1 21 ? 9.657 4.201 -30.07 1 22.53 21 ARG B N 1
ATOM 2522 C CA . ARG B 1 21 ? 8.702 4.921 -30.906 1 22.53 21 ARG B CA 1
ATOM 2523 C C . ARG B 1 21 ? 7.468 4.07 -31.185 1 22.53 21 ARG B C 1
ATOM 2525 O O . ARG B 1 21 ? 7.521 3.131 -31.982 1 22.53 21 ARG B O 1
ATOM 2532 N N . ALA B 1 22 ? 6.788 3.522 -30.286 1 20.91 22 ALA B N 1
ATOM 2533 C CA . ALA B 1 22 ? 5.547 2.935 -30.783 1 20.91 22 ALA B CA 1
ATOM 2534 C C . ALA B 1 22 ? 4.711 3.97 -31.53 1 20.91 22 ALA B C 1
ATOM 2536 O O . ALA B 1 22 ? 4.586 5.114 -31.087 1 20.91 22 ALA B O 1
ATOM 2537 N N . GLY B 1 23 ? 4.582 3.923 -32.919 1 19.46 23 GLY B N 1
ATOM 2538 C CA . GLY B 1 23 ? 3.885 4.716 -33.92 1 19.46 23 GLY B CA 1
ATOM 2539 C C . GLY B 1 23 ? 2.479 5.104 -33.501 1 19.46 23 GLY B C 1
ATOM 2540 O O . GLY B 1 23 ? 2.01 6.198 -33.82 1 19.46 23 GLY B O 1
ATOM 2541 N N . GLY B 1 24 ? 1.632 4.143 -33.25 1 19.81 24 GLY B N 1
ATOM 2542 C CA . GLY B 1 24 ? 0.295 4.536 -33.665 1 19.81 24 GLY B CA 1
ATOM 2543 C C . GLY B 1 24 ? -0.317 5.603 -32.777 1 19.81 24 GLY B C 1
ATOM 2544 O O . GLY B 1 24 ? -0.049 5.645 -31.574 1 19.81 24 GLY B O 1
ATOM 2545 N N . GLY B 1 25 ? -0.568 6.769 -33.287 1 19.75 25 GLY B N 1
ATOM 2546 C CA . GLY B 1 25 ? -0.928 8.127 -32.911 1 19.75 25 GLY B CA 1
ATOM 2547 C C . GLY B 1 25 ? -2.248 8.211 -32.168 1 19.75 25 GLY B C 1
ATOM 2548 O O . GLY B 1 25 ? -3.3 8.406 -32.781 1 19.75 25 GLY B O 1
ATOM 2549 N N . LEU B 1 26 ? -2.662 7.085 -31.444 1 18.9 26 LEU B N 1
ATOM 2550 C CA . LEU B 1 26 ? -3.996 7.534 -31.063 1 18.9 26 LEU B CA 1
ATOM 2551 C C . LEU B 1 26 ? -3.941 8.915 -30.418 1 18.9 26 LEU B C 1
ATOM 2553 O O . LEU B 1 26 ? -3.048 9.194 -29.615 1 18.9 26 LEU B O 1
ATOM 2557 N N . ARG B 1 27 ? -4.556 9.82 -31.026 1 19.16 27 ARG B N 1
ATOM 2558 C CA . ARG B 1 27 ? -4.788 11.233 -30.744 1 19.16 27 ARG B CA 1
ATOM 2559 C C . ARG B 1 27 ? -5.267 11.434 -29.311 1 19.16 27 ARG B C 1
ATOM 2561 O O . ARG B 1 27 ? -6.298 10.887 -28.913 1 19.16 27 ARG B O 1
ATOM 2568 N N . ALA B 1 28 ? -4.324 11.357 -28.405 1 21.14 28 ALA B N 1
ATOM 2569 C CA . ALA B 1 28 ? -4.536 11.789 -27.026 1 21.14 28 ALA B CA 1
ATOM 2570 C C . ALA B 1 28 ? -5.344 13.082 -26.974 1 21.14 28 ALA B C 1
ATOM 2572 O O . ALA B 1 28 ? -5.059 14.029 -27.711 1 21.14 28 ALA B O 1
ATOM 2573 N N . ALA B 1 29 ? -6.668 12.836 -26.791 1 20.05 29 ALA B N 1
ATOM 2574 C CA . ALA B 1 29 ? -7.392 14.099 -26.67 1 20.05 29 ALA B CA 1
ATOM 2575 C C . ALA B 1 29 ? -6.593 15.113 -25.856 1 20.05 29 ALA B C 1
ATOM 2577 O O . ALA B 1 29 ? -5.91 14.748 -24.897 1 20.05 29 ALA B O 1
ATOM 2578 N N . PRO B 1 30 ? -6.239 16.309 -26.461 1 20.94 30 PRO B N 1
ATOM 2579 C CA . PRO B 1 30 ? -5.436 17.418 -25.942 1 20.94 30 PRO B CA 1
ATOM 2580 C C . PRO B 1 30 ? -5.844 17.831 -24.529 1 20.94 30 PRO B C 1
ATOM 2582 O O . PRO B 1 30 ? -6.992 18.224 -24.304 1 20.94 30 PRO B O 1
ATOM 2585 N N . SER B 1 31 ? -6.1 16.849 -23.631 1 20.45 31 SER B N 1
ATOM 2586 C CA . SER B 1 31 ? -6.456 17.629 -22.451 1 20.45 31 SER B CA 1
ATOM 2587 C C . SER B 1 31 ? -5.421 18.714 -22.172 1 20.45 31 SER B C 1
ATOM 2589 O O . SER B 1 31 ? -4.277 18.414 -21.825 1 20.45 31 SER B O 1
ATOM 2591 N N . SER B 1 32 ? -5.344 19.715 -23.023 1 21.39 32 SER B N 1
ATOM 2592 C CA . SER B 1 32 ? -4.547 20.933 -23.11 1 21.39 32 SER B CA 1
ATOM 2593 C C . SER B 1 32 ? -4.392 21.593 -21.744 1 21.39 32 SER B C 1
ATOM 2595 O O . SER B 1 32 ? -3.686 22.594 -21.608 1 21.39 32 SER B O 1
ATOM 2597 N N . ALA B 1 33 ? -5.457 21.535 -20.85 1 20.41 33 ALA B N 1
ATOM 2598 C CA . ALA B 1 33 ? -5.316 22.771 -20.086 1 20.41 33 ALA B CA 1
ATOM 2599 C C . ALA B 1 33 ? -4.011 22.78 -19.294 1 20.41 33 ALA B C 1
ATOM 2601 O O . ALA B 1 33 ? -3.844 22.001 -18.352 1 20.41 33 ALA B O 1
ATOM 2602 N N . GLY B 1 34 ? -2.904 22.827 -19.895 1 22.99 34 GLY B N 1
ATOM 2603 C CA . GLY B 1 34 ? -1.608 23.231 -19.372 1 22.99 34 GLY B CA 1
ATOM 2604 C C . GLY B 1 34 ? -1.703 24.32 -18.32 1 22.99 34 GLY B C 1
ATOM 2605 O O . GLY B 1 34 ? -1.766 25.506 -18.651 1 22.99 34 GLY B O 1
ATOM 2606 N N . ALA B 1 35 ? -2.542 24.096 -17.337 1 22.58 35 ALA B N 1
ATOM 2607 C CA . ALA B 1 35 ? -2.532 25.312 -16.528 1 22.58 35 ALA B CA 1
ATOM 2608 C C . ALA B 1 35 ? -1.105 25.795 -16.283 1 22.58 35 ALA B C 1
ATOM 2610 O O . ALA B 1 35 ? -0.264 25.041 -15.789 1 22.58 35 ALA B O 1
ATOM 2611 N N . ALA B 1 36 ? -0.656 26.66 -17.011 1 23.57 36 ALA B N 1
ATOM 2612 C CA . ALA B 1 36 ? 0.5 27.522 -16.78 1 23.57 36 ALA B CA 1
ATOM 2613 C C . ALA B 1 36 ? 0.708 27.772 -15.289 1 23.57 36 ALA B C 1
ATOM 2615 O O . ALA B 1 36 ? -0.241 28.09 -14.568 1 23.57 36 ALA B O 1
ATOM 2616 N N . ALA B 1 37 ? 1.54 27.002 -14.707 1 26.21 37 ALA B N 1
ATOM 2617 C CA . ALA B 1 37 ? 2.018 27.471 -13.408 1 26.21 37 ALA B CA 1
ATOM 2618 C C . ALA B 1 37 ? 1.925 28.99 -13.305 1 26.21 37 ALA B C 1
ATOM 2620 O O . ALA B 1 37 ? 2.641 29.711 -14.004 1 26.21 37 ALA B O 1
ATOM 2621 N N . SER B 1 38 ? 0.648 29.414 -13.42 1 27.32 38 SER B N 1
ATOM 2622 C CA . SER B 1 38 ? 0.613 30.866 -13.286 1 27.32 38 SER B CA 1
ATOM 2623 C C . SER B 1 38 ? 1.629 31.352 -12.258 1 27.32 38 SER B C 1
ATOM 2625 O O . SER B 1 38 ? 1.706 30.813 -11.152 1 27.32 38 SER B O 1
ATOM 2627 N N . THR B 1 39 ? 2.796 31.737 -12.804 1 29.34 39 THR B N 1
ATOM 2628 C CA . THR B 1 39 ? 3.611 32.738 -12.124 1 29.34 39 THR B CA 1
ATOM 2629 C C . THR B 1 39 ? 2.733 33.693 -11.32 1 29.34 39 THR B C 1
ATOM 2631 O O . THR B 1 39 ? 2.473 34.818 -11.752 1 29.34 39 THR B O 1
ATOM 2634 N N . ALA B 1 40 ? 1.548 33.306 -11.133 1 28.18 40 ALA B N 1
ATOM 2635 C CA . ALA B 1 40 ? 0.782 34.335 -10.434 1 28.18 40 ALA B CA 1
ATOM 2636 C C . ALA B 1 40 ? 1.685 35.172 -9.532 1 28.18 40 ALA B C 1
ATOM 2638 O O . ALA B 1 40 ? 2.752 34.715 -9.115 1 28.18 40 ALA B O 1
ATOM 2639 N N . GLU B 1 41 ? 1.293 36.458 -9.012 1 30.4 41 GLU B N 1
ATOM 2640 C CA . GLU B 1 41 ? 1.928 37.703 -8.589 1 30.4 41 GLU B CA 1
ATOM 2641 C C . GLU B 1 41 ? 2.851 37.473 -7.396 1 30.4 41 GLU B C 1
ATOM 2643 O O . GLU B 1 41 ? 2.39 37.138 -6.303 1 30.4 41 GLU B O 1
ATOM 2648 N N . ALA B 1 42 ? 4.033 37.018 -7.489 1 36.19 42 ALA B N 1
ATOM 2649 C CA . ALA B 1 42 ? 5.144 37.366 -6.606 1 36.19 42 ALA B CA 1
ATOM 2650 C C . ALA B 1 42 ? 4.869 38.674 -5.869 1 36.19 42 ALA B C 1
ATOM 2652 O O . ALA B 1 42 ? 5.441 38.927 -4.806 1 36.19 42 ALA B O 1
ATOM 2653 N N . GLY B 1 43 ? 4.092 39.424 -6.599 1 33.58 43 GLY B N 1
ATOM 2654 C CA . GLY B 1 43 ? 3.849 40.791 -6.168 1 33.58 43 GLY B CA 1
ATOM 2655 C C . GLY B 1 43 ? 3.032 40.879 -4.893 1 33.58 43 GLY B C 1
ATOM 2656 O O . GLY B 1 43 ? 3.25 41.77 -4.07 1 33.58 43 GLY B O 1
ATOM 2657 N N . GLY B 1 44 ? 1.856 40.112 -4.908 1 37.91 44 GLY B N 1
ATOM 2658 C CA . GLY B 1 44 ? 0.986 40.323 -3.762 1 37.91 44 GLY B CA 1
ATOM 2659 C C . GLY B 1 44 ? 1.607 39.875 -2.452 1 37.91 44 GLY B C 1
ATOM 2660 O O . GLY B 1 44 ? 1.133 40.246 -1.376 1 37.91 44 GLY B O 1
ATOM 2661 N N . PHE B 1 45 ? 2.37 38.775 -2.614 1 42.57 45 PHE B N 1
ATOM 2662 C CA . PHE B 1 45 ? 3.013 38.264 -1.409 1 42.57 45 PHE B CA 1
ATOM 2663 C C . PHE B 1 45 ? 3.911 39.323 -0.784 1 42.57 45 PHE B C 1
ATOM 2665 O O . PHE B 1 45 ? 3.985 39.437 0.442 1 42.57 45 PHE B O 1
ATOM 2672 N N . ALA B 1 46 ? 4.623 40.04 -1.68 1 39.9 46 ALA B N 1
ATOM 2673 C CA . ALA B 1 46 ? 5.514 41.086 -1.184 1 39.9 46 ALA B CA 1
ATOM 2674 C C . ALA B 1 46 ? 4.772 42.046 -0.259 1 39.9 46 ALA B C 1
ATOM 2676 O O . ALA B 1 46 ? 5.314 42.477 0.762 1 39.9 46 ALA B O 1
ATOM 2677 N N . ALA B 1 47 ? 3.582 42.335 -0.683 1 40.45 47 ALA B N 1
ATOM 2678 C CA . ALA B 1 47 ? 2.896 43.379 0.073 1 40.45 47 ALA B CA 1
ATOM 2679 C C . ALA B 1 47 ? 2.536 42.894 1.475 1 40.45 47 ALA B C 1
ATOM 2681 O O . ALA B 1 47 ? 2.676 43.636 2.45 1 40.45 47 ALA B O 1
ATOM 2682 N N . ALA B 1 48 ? 2.051 41.629 1.575 1 43.57 48 ALA B N 1
ATOM 2683 C CA . ALA B 1 48 ? 1.589 41.185 2.888 1 43.57 48 ALA B CA 1
ATOM 2684 C C . ALA B 1 48 ? 2.765 40.942 3.83 1 43.57 48 ALA B C 1
ATOM 2686 O O . ALA B 1 48 ? 2.64 41.108 5.045 1 43.57 48 ALA B O 1
ATOM 2687 N N . ALA B 1 49 ? 3.92 40.59 3.34 1 43.55 49 ALA B N 1
ATOM 2688 C CA . ALA B 1 49 ? 5.109 40.34 4.15 1 43.55 49 ALA B CA 1
ATOM 2689 C C . ALA B 1 49 ? 5.532 41.597 4.906 1 43.55 49 ALA B C 1
ATOM 2691 O O . ALA B 1 49 ? 5.991 41.517 6.048 1 43.55 49 ALA B O 1
ATOM 2692 N N . ALA B 1 50 ? 5.423 42.745 4.31 1 43.28 50 ALA B N 1
ATOM 2693 C CA . ALA B 1 50 ? 5.932 43.964 4.934 1 43.28 50 ALA B CA 1
ATOM 2694 C C . ALA B 1 50 ? 5.218 44.244 6.254 1 43.28 50 ALA B C 1
ATOM 2696 O O . ALA B 1 50 ? 5.81 44.799 7.182 1 43.28 50 ALA B O 1
ATOM 2697 N N . ALA B 1 51 ? 3.924 43.994 6.339 1 43.81 51 ALA B N 1
ATOM 2698 C CA . ALA B 1 51 ? 3.19 44.43 7.524 1 43.81 51 ALA B CA 1
ATOM 2699 C C . ALA B 1 51 ? 3.368 43.442 8.673 1 43.81 51 ALA B C 1
ATOM 2701 O O . ALA B 1 51 ? 3.003 43.735 9.814 1 43.81 51 ALA B O 1
ATOM 2702 N N . ALA B 1 52 ? 3.801 42.152 8.478 1 45.48 52 ALA B N 1
ATOM 2703 C CA . ALA B 1 52 ? 3.72 41.077 9.463 1 45.48 52 ALA B CA 1
ATOM 2704 C C . ALA B 1 52 ? 4.928 41.096 10.396 1 45.48 52 ALA B C 1
ATOM 2706 O O . ALA B 1 52 ? 5.186 40.122 11.107 1 45.48 52 ALA B O 1
ATOM 2707 N N . LEU B 1 53 ? 5.62 42.074 10.53 1 46.25 53 LEU B N 1
ATOM 2708 C CA . LEU B 1 53 ? 6.741 42.252 11.446 1 46.25 53 LEU B CA 1
ATOM 2709 C C . LEU B 1 53 ? 6.258 42.3 12.892 1 46.25 53 LEU B C 1
ATOM 2711 O O . LEU B 1 53 ? 5.457 43.164 13.255 1 46.25 53 LEU B O 1
ATOM 2715 N N . GLY B 1 54 ? 6.229 41.173 13.582 1 56.14 54 GLY B N 1
ATOM 2716 C CA . GLY B 1 54 ? 6.167 41.094 15.033 1 56.14 54 GLY B CA 1
ATOM 2717 C C . GLY B 1 54 ? 5.204 40.033 15.532 1 56.14 54 GLY B C 1
ATOM 2718 O O . GLY B 1 54 ? 5.202 39.698 16.718 1 56.14 54 GLY B O 1
ATOM 2719 N N . ARG B 1 55 ? 4.281 39.522 14.758 1 67.86 55 ARG B N 1
ATOM 2720 C CA . ARG B 1 55 ? 3.316 38.595 15.34 1 67.86 55 ARG B CA 1
ATOM 2721 C C . ARG B 1 55 ? 3.827 37.16 15.275 1 67.86 55 ARG B C 1
ATOM 2723 O O . ARG B 1 55 ? 4.48 36.771 14.304 1 67.86 55 ARG B O 1
ATOM 2730 N N . ARG B 1 56 ? 3.832 36.455 16.485 1 79.85 56 ARG B N 1
ATOM 2731 C CA . ARG B 1 56 ? 4.222 35.053 16.594 1 79.85 56 ARG B CA 1
ATOM 2732 C C . ARG B 1 56 ? 2.997 34.149 16.679 1 79.85 56 ARG B C 1
ATOM 2734 O O . ARG B 1 56 ? 2.028 34.471 17.37 1 79.85 56 ARG B O 1
ATOM 2741 N N . PRO B 1 57 ? 3.021 33.044 15.872 1 85.53 57 PRO B N 1
ATOM 2742 C CA . PRO B 1 57 ? 1.924 32.083 16.005 1 85.53 57 PRO B CA 1
ATOM 2743 C C . PRO B 1 57 ? 1.783 31.543 17.427 1 85.53 57 PRO B C 1
ATOM 2745 O O . PRO B 1 57 ? 2.717 31.645 18.226 1 85.53 57 PRO B O 1
ATOM 2748 N N . LYS B 1 58 ? 0.654 31.063 17.728 1 81.98 58 LYS B N 1
ATOM 2749 C CA . LYS B 1 58 ? 0.399 30.475 19.04 1 81.98 58 LYS B CA 1
ATOM 2750 C C . LYS B 1 58 ? 1.263 29.238 19.266 1 81.98 58 LYS B C 1
ATOM 2752 O O . LYS B 1 58 ? 1.584 28.517 18.318 1 81.98 58 LYS B O 1
ATOM 2757 N N . ALA B 1 59 ? 1.58 29.042 20.579 1 86.89 59 ALA B N 1
ATOM 2758 C CA . ALA B 1 59 ? 2.346 27.855 20.951 1 86.89 59 ALA B CA 1
ATOM 2759 C C . ALA B 1 59 ? 1.539 26.583 20.707 1 86.89 59 ALA B C 1
ATOM 2761 O O . ALA B 1 59 ? 0.319 26.569 20.891 1 86.89 59 ALA B O 1
ATOM 2762 N N . THR B 1 60 ? 2.211 25.536 20.295 1 85.12 60 THR B N 1
ATOM 2763 C CA . THR B 1 60 ? 1.545 24.276 19.982 1 85.12 60 THR B CA 1
ATOM 2764 C C . THR B 1 60 ? 1.241 23.495 21.256 1 85.12 60 THR B C 1
ATOM 2766 O O . THR B 1 60 ? 2.024 23.519 22.208 1 85.12 60 THR B O 1
ATOM 2769 N N . GLN B 1 61 ? 0.172 22.817 21.281 1 82.81 61 GLN B N 1
ATOM 2770 C CA . GLN B 1 61 ? -0.15 21.873 22.345 1 82.81 61 GLN B CA 1
ATOM 2771 C C . GLN B 1 61 ? 0.112 20.436 21.903 1 82.81 61 GLN B C 1
ATOM 2773 O O . GLN B 1 61 ? -0.058 19.499 22.687 1 82.81 61 GLN B O 1
ATOM 2778 N N . ASP B 1 62 ? 0.597 20.311 20.767 1 87.69 62 ASP B N 1
ATOM 2779 C CA . ASP B 1 62 ? 0.867 18.987 20.214 1 87.69 62 ASP B CA 1
ATOM 2780 C C . ASP B 1 62 ? 2.18 18.423 20.754 1 87.69 62 ASP B C 1
ATOM 2782 O O . ASP B 1 62 ? 3.23 19.058 20.636 1 87.69 62 ASP B O 1
ATOM 2786 N N . SER B 1 63 ? 2.122 17.228 21.381 1 88.75 63 SER B N 1
ATOM 2787 C CA . SER B 1 63 ? 3.274 16.613 22.03 1 88.75 63 SER B CA 1
ATOM 2788 C C . SER B 1 63 ? 4.379 16.308 21.023 1 88.75 63 SER B C 1
ATOM 2790 O O . SER B 1 63 ? 5.564 16.378 21.354 1 88.75 63 SER B O 1
ATOM 2792 N N . VAL B 1 64 ? 3.995 15.985 19.803 1 90.94 64 VAL B N 1
ATOM 2793 C CA . VAL B 1 64 ? 4.982 15.678 18.773 1 90.94 64 VAL B CA 1
ATOM 2794 C C . VAL B 1 64 ? 5.782 16.933 18.433 1 90.94 64 VAL B C 1
ATOM 2796 O O . VAL B 1 64 ? 7.015 16.913 18.445 1 90.94 64 VAL B O 1
ATOM 2799 N N . PHE B 1 65 ? 5.154 18.064 18.253 1 91.96 65 PHE B N 1
ATOM 2800 C CA . PHE B 1 65 ? 5.806 19.313 17.877 1 91.96 65 PHE B CA 1
ATOM 2801 C C . PHE B 1 65 ? 6.634 19.861 19.033 1 91.96 65 PHE B C 1
ATOM 2803 O O . PHE B 1 65 ? 7.696 20.449 18.819 1 91.96 65 PHE B O 1
ATOM 2810 N N . ARG B 1 66 ? 6.146 19.649 20.235 1 91.08 66 ARG B N 1
ATOM 2811 C CA . ARG B 1 66 ? 6.927 20.066 21.396 1 91.08 66 ARG B CA 1
ATOM 2812 C C . ARG B 1 66 ? 8.252 19.314 21.464 1 91.08 66 ARG B C 1
ATOM 2814 O O . ARG B 1 66 ? 9.302 19.916 21.696 1 91.08 66 ARG B O 1
ATOM 2821 N N . TRP B 1 67 ? 8.188 18.05 21.257 1 92.2 67 TRP B N 1
ATOM 2822 C CA . TRP B 1 67 ? 9.397 17.234 21.272 1 92.2 67 TRP B CA 1
ATOM 2823 C C . TRP B 1 67 ? 10.324 17.612 20.122 1 92.2 67 TRP B C 1
ATOM 2825 O O . TRP B 1 67 ? 11.535 17.748 20.311 1 92.2 67 TRP B O 1
ATOM 2835 N N . LEU B 1 68 ? 9.754 17.82 18.939 1 92.64 68 LEU B N 1
ATOM 2836 C CA . LEU B 1 68 ? 10.542 18.203 17.772 1 92.64 68 LEU B CA 1
ATOM 2837 C C . LEU B 1 68 ? 11.249 19.534 18.007 1 92.64 68 LEU B C 1
ATOM 2839 O O . LEU B 1 68 ? 12.395 19.715 17.587 1 92.64 68 LEU B O 1
ATOM 2843 N N . GLY B 1 69 ? 10.516 20.475 18.643 1 90.77 69 GLY B N 1
ATOM 2844 C CA . GLY B 1 69 ? 11.123 21.754 18.975 1 90.77 69 GLY B CA 1
ATOM 2845 C C . GLY B 1 69 ? 12.37 21.619 19.829 1 90.77 69 GLY B C 1
ATOM 2846 O O . GLY B 1 69 ? 13.348 22.341 19.628 1 90.77 69 GLY B O 1
ATOM 2847 N N . LYS B 1 70 ? 12.348 20.669 20.706 1 89.69 70 LYS B N 1
ATOM 2848 C CA . LYS B 1 70 ? 13.485 20.433 21.59 1 89.69 70 LYS B CA 1
ATOM 2849 C C . LYS B 1 70 ? 14.643 19.786 20.836 1 89.69 70 LYS B C 1
ATOM 2851 O O . LYS B 1 70 ? 15.796 20.196 20.987 1 89.69 70 LYS B O 1
ATOM 2856 N N . VAL B 1 71 ? 14.312 18.838 19.963 1 89.64 71 VAL B N 1
ATOM 2857 C CA . VAL B 1 71 ? 15.342 18.044 19.302 1 89.64 71 VAL B CA 1
ATOM 2858 C C . VAL B 1 71 ? 15.985 18.859 18.183 1 89.64 71 VAL B C 1
ATOM 2860 O O . VAL B 1 71 ? 17.18 18.719 17.912 1 89.64 71 VAL B O 1
ATOM 2863 N N . LEU B 1 72 ? 15.211 19.822 17.562 1 90.19 72 LEU B N 1
ATOM 2864 C CA . LEU B 1 72 ? 15.694 20.56 16.401 1 90.19 72 LEU B CA 1
ATOM 2865 C C . LEU B 1 72 ? 16.224 21.93 16.81 1 90.19 72 LEU B C 1
ATOM 2867 O O . LEU B 1 72 ? 16.638 22.72 15.958 1 90.19 72 LEU B O 1
ATOM 2871 N N . ARG B 1 73 ? 16.099 22.416 17.967 1 83.07 73 ARG B N 1
ATOM 28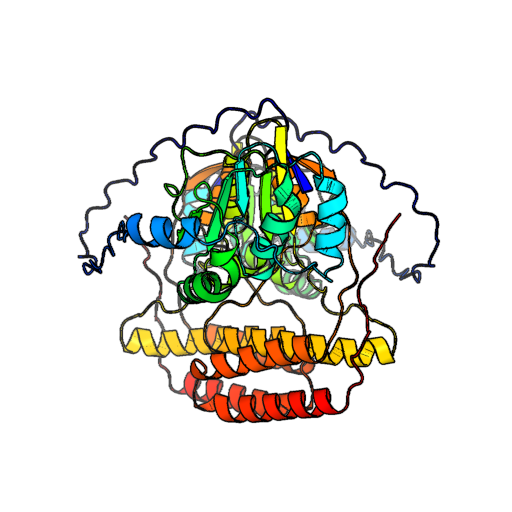72 C CA . ARG B 1 73 ? 16.327 23.768 18.466 1 83.07 73 ARG B CA 1
ATOM 2873 C C . ARG B 1 73 ? 17.56 24.39 17.819 1 83.07 73 ARG B C 1
ATOM 2875 O O . ARG B 1 73 ? 17.517 25.532 17.357 1 83.07 73 ARG B O 1
ATOM 2882 N N . GLN B 1 74 ? 18.681 23.714 17.608 1 80.92 74 GLN B N 1
ATOM 2883 C CA . GLN B 1 74 ? 19.88 24.326 17.047 1 80.92 74 GLN B CA 1
ATOM 2884 C C . GLN B 1 74 ? 20.302 23.628 15.757 1 80.92 74 GLN B C 1
ATOM 2886 O O . GLN B 1 74 ? 21.475 23.664 15.381 1 80.92 74 GLN B O 1
ATOM 2891 N N . ARG B 1 75 ? 19.192 23.19 15.084 1 88.04 75 ARG B N 1
ATOM 2892 C CA . ARG B 1 75 ? 19.579 22.371 13.94 1 88.04 75 ARG B CA 1
ATOM 2893 C C . ARG B 1 75 ? 18.871 22.833 12.671 1 88.04 75 ARG B C 1
ATOM 2895 O O . ARG B 1 75 ? 18.902 22.144 11.65 1 88.04 75 ARG B O 1
ATOM 2902 N N . TRP B 1 76 ? 18.164 23.916 12.611 1 90.42 76 TRP B N 1
ATOM 2903 C CA . TRP B 1 76 ? 17.311 24.359 11.513 1 90.42 76 TRP B CA 1
ATOM 2904 C C . TRP B 1 76 ? 18.148 24.781 10.309 1 90.42 76 TRP B C 1
ATOM 2906 O O . TRP B 1 76 ? 17.719 24.63 9.163 1 90.42 76 TRP B O 1
ATOM 2916 N N . GLY B 1 77 ? 19.349 25.261 10.458 1 91.18 77 GLY B N 1
ATOM 2917 C CA . GLY B 1 77 ? 20.16 25.764 9.361 1 91.18 77 GLY B CA 1
ATOM 2918 C C . GLY B 1 77 ? 19.582 27.008 8.713 1 91.18 77 GLY B C 1
ATOM 2919 O O . GLY B 1 77 ? 18.949 27.827 9.383 1 91.18 77 GLY B O 1
ATOM 2920 N N . GLN B 1 78 ? 19.817 27.191 7.348 1 94.39 78 GLN B N 1
ATOM 2921 C CA . GLN B 1 78 ? 19.441 28.424 6.665 1 94.39 78 GLN B CA 1
ATOM 2922 C C . GLN B 1 78 ? 18.208 28.215 5.79 1 94.39 78 GLN B C 1
ATOM 2924 O O . GLN B 1 78 ? 17.478 29.165 5.5 1 94.39 78 GLN B O 1
ATOM 2929 N N . GLU B 1 79 ? 18.016 27.012 5.338 1 96.48 79 GLU B N 1
ATOM 2930 C CA . GLU B 1 79 ? 16.912 26.669 4.446 1 96.48 79 GLU B CA 1
ATOM 2931 C C . GLU B 1 79 ? 16.119 25.481 4.983 1 96.48 79 GLU B C 1
ATOM 2933 O O . GLU B 1 79 ? 16.673 24.398 5.186 1 96.48 79 GLU B O 1
ATOM 2938 N N . VAL B 1 80 ? 14.82 25.708 5.133 1 96.84 80 VAL B N 1
ATOM 2939 C CA . VAL B 1 80 ? 13.957 24.667 5.681 1 96.84 80 VAL B CA 1
ATOM 2940 C C . VAL B 1 80 ? 12.786 24.414 4.735 1 96.84 80 VAL B C 1
ATOM 2942 O O . VAL B 1 80 ? 12.191 25.357 4.208 1 96.84 80 VAL B O 1
ATOM 2945 N N . LEU B 1 81 ? 12.516 23.135 4.479 1 97.93 81 LEU B N 1
ATOM 2946 C CA . LEU B 1 81 ? 11.377 22.747 3.653 1 97.93 81 LEU B CA 1
ATOM 2947 C C . LEU B 1 81 ? 10.287 22.099 4.5 1 97.93 81 LEU B C 1
ATOM 2949 O O . LEU B 1 81 ? 10.548 21.136 5.225 1 97.93 81 LEU B O 1
ATOM 2953 N N . ASP B 1 82 ? 9.162 22.644 4.483 1 97.66 82 ASP B N 1
ATOM 2954 C CA . ASP B 1 82 ? 7.942 21.983 4.934 1 97.66 82 ASP B CA 1
ATOM 2955 C C . ASP B 1 82 ? 7.21 21.325 3.766 1 97.66 82 ASP B C 1
ATOM 2957 O O . ASP B 1 82 ? 6.397 21.965 3.096 1 97.66 82 ASP B O 1
ATOM 2961 N N . ALA B 1 83 ? 7.432 20.058 3.554 1 97.16 83 ALA B N 1
ATOM 2962 C CA . ALA B 1 83 ? 7.113 19.365 2.309 1 97.16 83 ALA B CA 1
ATOM 2963 C C . ALA B 1 83 ? 5.62 19.063 2.216 1 97.16 83 ALA B C 1
ATOM 2965 O O . ALA B 1 83 ? 5.096 18.819 1.127 1 97.16 83 ALA B O 1
ATOM 2966 N N . GLY B 1 84 ? 4.934 18.954 3.222 1 95.05 84 GLY B N 1
ATOM 2967 C CA . GLY B 1 84 ? 3.497 18.803 3.387 1 95.05 84 GLY B CA 1
ATOM 2968 C C . GLY B 1 84 ? 2.914 19.743 4.425 1 95.05 84 GLY B C 1
ATOM 2969 O O . GLY B 1 84 ? 2.679 19.345 5.568 1 95.05 84 GLY B O 1
ATOM 2970 N N . THR B 1 85 ? 2.579 20.916 4 1 94.47 85 THR B N 1
ATOM 2971 C CA . THR B 1 85 ? 2.359 21.976 4.978 1 94.47 85 THR B CA 1
ATOM 2972 C C . THR B 1 85 ? 0.872 22.124 5.289 1 94.47 85 THR B C 1
ATOM 2974 O O . THR B 1 85 ? 0.023 21.82 4.449 1 94.47 85 THR B O 1
ATOM 2977 N N . GLY B 1 86 ? 0.573 22.517 6.405 1 92.28 86 GLY B N 1
ATOM 2978 C CA . GLY B 1 86 ? -0.696 23.005 6.921 1 92.28 86 GLY B CA 1
ATOM 2979 C C . GLY B 1 86 ? -0.538 24.124 7.932 1 92.28 86 GLY B C 1
ATOM 2980 O O . GLY B 1 86 ? 0.581 24.466 8.318 1 92.28 86 GLY B O 1
ATOM 2981 N N . PRO B 1 87 ? -1.648 24.664 8.344 1 91.44 87 PRO B N 1
ATOM 2982 C CA . PRO B 1 87 ? -1.565 25.796 9.27 1 91.44 87 PRO B CA 1
ATOM 2983 C C . PRO B 1 87 ? -0.819 25.453 10.557 1 91.44 87 PRO B C 1
ATOM 2985 O O . PRO B 1 87 ? -0.03 26.262 11.052 1 91.44 87 PRO B O 1
ATOM 2988 N N . ASP B 1 88 ? -1.001 24.235 11.071 1 90.15 88 ASP B N 1
ATOM 2989 C CA . ASP B 1 88 ? -0.368 23.85 12.329 1 90.15 88 ASP B CA 1
ATOM 2990 C C . ASP B 1 88 ? 1.137 23.664 12.153 1 90.15 88 ASP B C 1
ATOM 2992 O O . ASP B 1 88 ? 1.928 24.156 12.961 1 90.15 88 ASP B O 1
ATOM 2996 N N . SER B 1 89 ? 1.525 23.014 11.14 1 93.3 89 SER B N 1
ATOM 2997 C CA . SER B 1 89 ? 2.94 22.748 10.903 1 93.3 89 SER B CA 1
ATOM 2998 C C . SER B 1 89 ? 3.705 24.036 10.621 1 93.3 89 SER B C 1
ATOM 3000 O O . SER B 1 89 ? 4.741 24.297 11.236 1 93.3 89 SER B O 1
ATOM 3002 N N . LEU B 1 90 ? 3.199 24.88 9.705 1 94.21 90 LEU B N 1
ATOM 3003 C CA . LEU B 1 90 ? 3.894 26.107 9.331 1 94.21 90 LEU B CA 1
ATOM 3004 C C . LEU B 1 90 ? 3.901 27.101 10.487 1 94.21 90 LEU B C 1
ATOM 3006 O O . LEU B 1 90 ? 4.908 27.771 10.728 1 94.21 90 LEU B O 1
ATOM 3010 N N . GLY B 1 91 ? 2.719 27.178 11.147 1 92.81 91 GLY B N 1
ATOM 3011 C CA . GLY B 1 91 ? 2.686 28.024 12.329 1 92.81 91 GLY B CA 1
ATOM 3012 C C . GLY B 1 91 ? 3.709 27.627 13.376 1 92.81 91 GLY B C 1
ATOM 3013 O O . GLY B 1 91 ? 4.421 28.479 13.911 1 92.81 91 GLY B O 1
ATOM 3014 N N . TRP B 1 92 ? 3.78 26.396 13.647 1 93.33 92 TRP B N 1
ATOM 3015 C CA . TRP B 1 92 ? 4.754 25.874 14.6 1 93.33 92 TRP B CA 1
ATOM 3016 C C . TRP B 1 92 ? 6.178 26.156 14.133 1 93.33 92 TRP B C 1
ATOM 3018 O O . TRP B 1 92 ? 7.01 26.631 14.909 1 93.33 92 TRP B O 1
ATOM 3028 N N . LEU B 1 93 ? 6.474 25.855 12.896 1 93.21 93 LEU B N 1
ATOM 3029 C CA . LEU B 1 93 ? 7.804 26.045 12.326 1 93.21 93 LEU B CA 1
ATOM 3030 C C . LEU B 1 93 ? 8.246 27.499 12.45 1 93.21 93 LEU B C 1
ATOM 3032 O O . LEU B 1 93 ? 9.37 27.777 12.874 1 93.21 93 LEU B O 1
ATOM 3036 N N . LYS B 1 94 ? 7.39 28.439 12.148 1 92.38 94 LYS B N 1
ATOM 3037 C CA . LYS B 1 94 ? 7.727 29.859 12.189 1 92.38 94 LYS B CA 1
ATOM 3038 C C . LYS B 1 94 ? 7.94 30.332 13.624 1 92.38 94 LYS B C 1
ATOM 3040 O O . LYS B 1 94 ? 8.766 31.211 13.877 1 92.38 94 LYS B O 1
ATOM 3045 N N . ARG B 1 95 ? 7.213 29.699 14.517 1 91.08 95 ARG B N 1
ATOM 3046 C CA . ARG B 1 95 ? 7.439 30.024 15.922 1 91.08 95 ARG B CA 1
ATOM 3047 C C . ARG B 1 95 ? 8.799 29.515 16.389 1 91.08 95 ARG B C 1
ATOM 3049 O O . ARG B 1 95 ? 9.532 30.229 17.076 1 91.08 95 ARG B O 1
ATOM 3056 N N . GLN B 1 96 ? 9.166 28.326 16.02 1 89.36 96 GLN B N 1
ATOM 3057 C CA . GLN B 1 96 ? 10.392 27.671 16.464 1 89.36 96 GLN B CA 1
ATOM 3058 C C . GLN B 1 96 ? 11.623 28.343 15.862 1 89.36 96 GLN B C 1
ATOM 3060 O O . GLN B 1 96 ? 12.692 28.354 16.475 1 89.36 96 GLN B O 1
ATOM 3065 N N . THR B 1 97 ? 11.456 28.924 14.662 1 86.79 97 THR B N 1
ATOM 3066 C CA . THR B 1 97 ? 12.609 29.448 13.938 1 86.79 97 THR B CA 1
ATOM 3067 C C . THR B 1 97 ? 12.649 30.971 14.013 1 86.79 97 THR B C 1
ATOM 3069 O O . THR B 1 97 ? 13.391 31.616 13.268 1 86.79 97 THR B O 1
ATOM 3072 N N . ALA B 1 98 ? 11.88 31.563 14.842 1 84.66 98 ALA B N 1
ATOM 3073 C CA . ALA B 1 98 ? 11.724 33.014 14.916 1 84.66 98 ALA B CA 1
ATOM 3074 C C . ALA B 1 98 ? 13.066 33.698 15.163 1 84.66 98 ALA B C 1
ATOM 3076 O O . ALA B 1 98 ? 13.344 34.756 14.594 1 84.66 98 ALA B O 1
ATOM 3077 N N . GLU B 1 99 ? 13.878 33.119 16.005 1 81.82 99 GLU B N 1
ATOM 3078 C CA . GLU B 1 99 ? 15.149 33.74 16.366 1 81.82 99 GLU B CA 1
ATOM 3079 C C . GLU B 1 99 ? 16.178 33.582 15.251 1 81.82 99 GLU B C 1
ATOM 3081 O O . GLU B 1 99 ? 16.84 34.549 14.868 1 81.82 99 GLU B O 1
ATOM 3086 N N . LYS B 1 100 ? 16.286 32.383 14.645 1 83.07 100 LYS B N 1
ATOM 3087 C CA . LYS B 1 100 ? 17.27 32.089 13.607 1 83.07 100 LYS B CA 1
ATOM 3088 C C . LYS B 1 100 ? 16.79 32.572 12.241 1 83.07 100 LYS B C 1
ATOM 3090 O O . LYS B 1 100 ? 17.6 32.852 11.356 1 83.07 100 LYS B O 1
ATOM 3095 N N . ALA B 1 101 ? 15.551 32.543 12.052 1 84.72 101 ALA B N 1
ATOM 3096 C CA . ALA B 1 101 ? 14.84 33.084 10.897 1 84.72 101 ALA B CA 1
ATOM 3097 C C . ALA B 1 101 ? 15.347 32.46 9.6 1 84.72 101 ALA B C 1
ATOM 3099 O O . ALA B 1 101 ? 15.689 33.172 8.653 1 84.72 101 ALA B O 1
ATOM 3100 N N . PRO B 1 102 ? 15.459 31.16 9.589 1 90.6 102 PRO B N 1
ATOM 3101 C CA . PRO B 1 102 ? 15.759 30.565 8.285 1 90.6 102 PRO B CA 1
ATOM 3102 C C . PRO B 1 102 ? 14.685 30.861 7.24 1 90.6 102 PRO B C 1
ATOM 3104 O O . PRO B 1 102 ? 13.556 31.21 7.592 1 90.6 102 PRO B O 1
ATOM 3107 N N . ALA B 1 103 ? 15.107 30.773 5.95 1 95.39 103 ALA B N 1
ATOM 3108 C CA . ALA B 1 103 ? 14.116 30.807 4.878 1 95.39 103 ALA B CA 1
ATOM 3109 C C . ALA B 1 103 ? 13.303 29.516 4.841 1 95.39 103 ALA B C 1
ATOM 3111 O O . ALA B 1 103 ? 13.868 28.42 4.823 1 95.39 103 ALA B O 1
ATOM 3112 N N . VAL B 1 104 ? 11.999 29.668 4.864 1 96.28 104 VAL B N 1
ATOM 3113 C CA . VAL B 1 104 ? 11.119 28.504 4.874 1 96.28 104 VAL B CA 1
ATOM 3114 C C . VAL B 1 104 ? 10.384 28.4 3.54 1 96.28 104 VAL B C 1
ATOM 3116 O O . VAL B 1 104 ? 9.808 29.381 3.063 1 96.28 104 VAL B O 1
ATOM 3119 N N . THR B 1 105 ? 10.514 27.252 2.899 1 97.5 105 THR B N 1
ATOM 3120 C CA . THR B 1 105 ? 9.674 26.877 1.766 1 97.5 105 THR B CA 1
ATOM 3121 C C . THR B 1 105 ? 8.611 25.869 2.192 1 97.5 105 THR B C 1
ATOM 3123 O O . THR B 1 105 ? 8.935 24.799 2.711 1 97.5 105 THR B O 1
ATOM 3126 N N . ALA B 1 106 ? 7.378 26.249 2.04 1 97.65 106 ALA B N 1
ATOM 3127 C CA . ALA B 1 106 ? 6.255 25.388 2.403 1 97.65 106 ALA B CA 1
ATOM 3128 C C . ALA B 1 106 ? 5.483 24.942 1.164 1 97.65 106 ALA B C 1
ATOM 3130 O O . ALA B 1 106 ? 5.189 25.754 0.283 1 97.65 106 ALA B O 1
ATOM 3131 N N . VAL B 1 107 ? 5.166 23.615 1.099 1 97.11 107 VAL B N 1
ATOM 3132 C CA . VAL B 1 107 ? 4.549 23.08 -0.111 1 97.11 107 VAL B CA 1
ATOM 3133 C C . VAL B 1 107 ? 3.218 22.418 0.237 1 97.11 107 VAL B C 1
ATOM 3135 O O . VAL B 1 107 ? 3.126 21.669 1.213 1 97.11 107 VAL B O 1
ATOM 3138 N N . THR B 1 108 ? 2.162 22.704 -0.429 1 94.31 108 THR B N 1
ATOM 3139 C CA . THR B 1 108 ? 0.888 21.996 -0.427 1 94.31 108 THR B CA 1
ATOM 3140 C C . THR B 1 108 ? 0.44 21.683 -1.852 1 94.31 108 THR B C 1
ATOM 3142 O O . THR B 1 108 ? 0.768 22.418 -2.786 1 94.31 108 THR B O 1
ATOM 3145 N N . ALA B 1 109 ? -0.225 20.596 -1.984 1 90.89 109 ALA B N 1
ATOM 3146 C CA . ALA B 1 109 ? -0.687 20.211 -3.315 1 90.89 109 ALA B CA 1
ATOM 3147 C C . ALA B 1 109 ? -2.144 20.611 -3.527 1 90.89 109 ALA B C 1
ATOM 3149 O O . ALA B 1 109 ? -2.679 20.47 -4.629 1 90.89 109 ALA B O 1
ATOM 3150 N N . CYS B 1 110 ? -2.776 21.094 -2.537 1 87.05 110 CYS B N 1
ATOM 3151 C CA . CYS B 1 110 ? -4.207 21.375 -2.543 1 87.05 110 CYS B CA 1
ATOM 3152 C C . CYS B 1 110 ? -4.468 22.876 -2.591 1 87.05 110 CYS B C 1
ATOM 3154 O O . CYS B 1 110 ? -4.033 23.615 -1.706 1 87.05 110 CYS B O 1
ATOM 3156 N N . GLU B 1 111 ? -5.251 23.31 -3.507 1 89.2 111 GLU B N 1
ATOM 3157 C CA . GLU B 1 111 ? -5.606 24.722 -3.619 1 89.2 111 GLU B CA 1
ATOM 3158 C C . GLU B 1 111 ? -6.386 25.193 -2.395 1 89.2 111 GLU B C 1
ATOM 3160 O O . GLU B 1 111 ? -6.204 26.321 -1.933 1 89.2 111 GLU B O 1
ATOM 3165 N N . GLY B 1 112 ? -7.24 24.29 -1.949 1 88.46 112 GLY B N 1
ATOM 3166 C CA . GLY B 1 112 ? -7.997 24.625 -0.754 1 88.46 112 GLY B CA 1
ATOM 3167 C C . GLY B 1 112 ? -7.121 24.853 0.463 1 88.46 112 GLY B C 1
ATOM 3168 O O . GLY B 1 112 ? -7.344 25.794 1.228 1 88.46 112 GLY B O 1
ATOM 3169 N N . MET B 1 113 ? -6.183 24.051 0.614 1 89 113 MET B N 1
ATOM 3170 C CA . MET B 1 113 ? -5.248 24.217 1.723 1 89 113 MET B CA 1
ATOM 3171 C C . MET B 1 113 ? -4.427 25.492 1.557 1 89 113 MET B C 1
ATOM 3173 O O . MET B 1 113 ? -4.167 26.199 2.531 1 89 113 MET B O 1
ATOM 3177 N N . TYR B 1 114 ? -4.02 25.815 0.375 1 92.05 114 TYR B N 1
ATOM 3178 C CA . TYR B 1 114 ? -3.28 27.043 0.107 1 92.05 114 TYR B CA 1
ATOM 3179 C C . TYR B 1 114 ? -4.071 28.266 0.556 1 92.05 114 TYR B C 1
ATOM 3181 O O . TYR B 1 114 ? -3.531 29.151 1.223 1 92.05 114 TYR B O 1
ATOM 3189 N N . ALA B 1 115 ? -5.3 28.262 0.212 1 92.04 115 ALA B N 1
ATOM 3190 C CA . ALA B 1 115 ? -6.173 29.368 0.597 1 92.04 115 ALA B CA 1
ATOM 3191 C C . ALA B 1 115 ? -6.293 29.47 2.115 1 92.04 115 ALA B C 1
ATOM 3193 O O . ALA B 1 115 ? -6.269 30.57 2.673 1 92.04 115 ALA B O 1
ATOM 3194 N N . THR B 1 116 ? -6.445 28.34 2.702 1 90.66 116 THR B N 1
ATOM 3195 C CA . THR B 1 116 ? -6.514 28.298 4.158 1 90.66 116 THR B CA 1
ATOM 3196 C C . THR B 1 116 ? -5.245 28.877 4.777 1 90.66 116 THR B C 1
ATOM 3198 O O . THR B 1 116 ? -5.31 29.63 5.75 1 90.66 116 THR B O 1
ATOM 3201 N N . MET B 1 117 ? -4.132 28.517 4.214 1 90.99 117 MET B N 1
ATOM 3202 C CA . MET B 1 117 ? -2.847 29.01 4.7 1 90.99 117 MET B CA 1
ATOM 3203 C C . MET B 1 117 ? -2.745 30.522 4.532 1 90.99 117 MET B C 1
ATOM 3205 O O . MET B 1 117 ? -2.204 31.212 5.398 1 90.99 117 MET B O 1
ATOM 3209 N N . GLU B 1 118 ? -3.21 31.066 3.431 1 90.01 118 GLU B N 1
ATOM 3210 C CA . GLU B 1 118 ? -3.212 32.504 3.18 1 90.01 118 GLU B CA 1
ATOM 3211 C C . GLU B 1 118 ? -3.968 33.254 4.273 1 90.01 118 GLU B C 1
ATOM 3213 O O . GLU B 1 118 ? -3.506 34.289 4.757 1 90.01 118 GLU B O 1
ATOM 3218 N N . ASP B 1 119 ? -5.007 32.665 4.697 1 90.08 119 ASP B N 1
ATOM 3219 C CA . ASP B 1 119 ? -5.881 33.298 5.68 1 90.08 119 ASP B CA 1
ATOM 3220 C C . ASP B 1 119 ? -5.297 33.185 7.086 1 90.08 119 ASP B C 1
ATOM 3222 O O . ASP B 1 119 ? -5.417 34.112 7.89 1 90.08 119 ASP B O 1
ATOM 3226 N N . GLU B 1 120 ? -4.599 32.068 7.36 1 88.97 120 GLU B N 1
ATOM 3227 C CA . GLU B 1 120 ? -4.331 31.749 8.759 1 88.97 120 GLU B CA 1
ATOM 3228 C C . GLU B 1 120 ? -2.86 31.964 9.103 1 88.97 120 GLU B C 1
ATOM 3230 O O . GLU B 1 120 ? -2.518 32.21 10.261 1 88.97 120 GLU B O 1
ATOM 3235 N N . VAL B 1 121 ? -1.992 31.876 8.122 1 89.62 121 VAL B N 1
ATOM 3236 C CA . VAL B 1 121 ? -0.604 31.731 8.548 1 89.62 121 VAL B CA 1
ATOM 3237 C C . VAL B 1 121 ? 0.274 32.729 7.797 1 89.62 121 VAL B C 1
ATOM 3239 O O . VAL B 1 121 ? 1.381 33.046 8.238 1 89.62 121 VAL B O 1
ATOM 3242 N N . PHE B 1 122 ? -0.086 33.27 6.697 1 89.91 122 PHE B N 1
ATOM 3243 C CA . PHE B 1 122 ? 0.757 34.116 5.86 1 89.91 122 PHE B CA 1
ATOM 3244 C C . PHE B 1 122 ? 1.188 35.367 6.616 1 89.91 122 PHE B C 1
ATOM 3246 O O . PHE B 1 122 ? 2.27 35.905 6.371 1 89.91 122 PHE B O 1
ATOM 3253 N N . GLN B 1 123 ? 0.429 35.764 7.524 1 88.91 123 GLN B N 1
ATOM 3254 C CA . GLN B 1 123 ? 0.723 36.964 8.3 1 88.91 123 GLN B CA 1
ATOM 3255 C C . GLN B 1 123 ? 1.995 36.789 9.125 1 88.91 123 GLN B C 1
ATOM 3257 O O . GLN B 1 123 ? 2.588 37.771 9.576 1 88.91 123 GLN B O 1
ATOM 3262 N N . PHE B 1 124 ? 2.393 35.535 9.326 1 89.27 124 PHE B N 1
ATOM 3263 C CA . PHE B 1 124 ? 3.565 35.268 10.152 1 89.27 124 PHE B CA 1
ATOM 3264 C C . PHE B 1 124 ? 4.797 35.036 9.286 1 89.27 124 PHE B C 1
ATOM 3266 O O . PHE B 1 124 ? 5.885 34.773 9.802 1 89.27 124 PHE B O 1
ATOM 3273 N N . LEU B 1 125 ? 4.699 35.087 7.99 1 90.93 125 LEU B N 1
ATOM 3274 C CA . LEU B 1 125 ? 5.789 34.753 7.079 1 90.93 125 LEU B CA 1
ATOM 3275 C C . LEU B 1 125 ? 6.672 35.969 6.818 1 90.93 125 LEU B C 1
ATOM 3277 O O . LEU B 1 125 ? 6.189 37.103 6.816 1 90.93 125 LEU B O 1
ATOM 3281 N N . SER B 1 126 ? 7.95 35.751 6.693 1 89.98 126 SER B N 1
ATOM 3282 C CA . SER B 1 126 ? 8.922 36.765 6.301 1 89.98 126 SER B CA 1
ATOM 3283 C C . SER B 1 126 ? 9.083 36.82 4.785 1 89.98 126 SER B C 1
ATOM 3285 O O . SER B 1 126 ? 8.613 35.929 4.073 1 89.98 126 SER B O 1
ATOM 3287 N N . PRO B 1 127 ? 9.766 37.86 4.256 1 89.45 127 PRO B N 1
ATOM 3288 C CA . PRO B 1 127 ? 9.947 38.002 2.809 1 89.45 127 PRO B CA 1
ATOM 3289 C C . PRO B 1 127 ? 10.741 36.85 2.198 1 89.45 127 PRO B C 1
ATOM 3291 O O . PRO B 1 127 ? 10.623 36.58 1 1 89.45 127 PRO B O 1
ATOM 3294 N N . GLN B 1 128 ? 11.52 36.199 3.026 1 92.62 128 GLN B N 1
ATOM 3295 C CA . GLN B 1 128 ? 12.353 35.123 2.499 1 92.62 128 GLN B CA 1
ATOM 3296 C C . GLN B 1 128 ? 11.578 33.809 2.435 1 92.62 128 GLN B C 1
ATOM 3298 O O . GLN B 1 128 ? 12.053 32.83 1.856 1 92.62 128 GLN B O 1
ATOM 3303 N N . ASP B 1 129 ? 10.381 33.791 3.065 1 94.69 129 ASP B N 1
ATOM 3304 C CA . ASP B 1 129 ? 9.572 32.576 3.082 1 94.69 129 ASP B CA 1
ATOM 3305 C C . ASP B 1 129 ? 8.737 32.455 1.81 1 94.69 129 ASP B C 1
ATOM 3307 O O . ASP B 1 129 ? 8.424 33.46 1.169 1 94.69 129 ASP B O 1
ATOM 3311 N N . GLN B 1 130 ? 8.409 31.22 1.432 1 94.95 130 GLN B N 1
ATOM 3312 C CA . GLN B 1 130 ? 7.53 30.981 0.292 1 94.95 130 GLN B CA 1
ATOM 3313 C C . GLN B 1 130 ? 6.588 29.811 0.559 1 94.95 130 GLN B C 1
ATOM 3315 O O . GLN B 1 130 ? 6.98 28.821 1.18 1 94.95 130 GLN B O 1
ATOM 3320 N N . VAL B 1 131 ? 5.378 29.973 0.123 1 95.9 131 VAL B N 1
ATOM 3321 C CA . VAL B 1 131 ? 4.405 28.885 0.085 1 95.9 131 VAL B CA 1
ATOM 3322 C C . VAL B 1 131 ? 4.084 28.53 -1.365 1 95.9 131 VAL B C 1
ATOM 3324 O O . VAL B 1 131 ? 3.666 29.389 -2.144 1 95.9 131 VAL B O 1
ATOM 3327 N N . LEU B 1 132 ? 4.276 27.277 -1.689 1 96.11 132 LEU B N 1
ATOM 3328 C CA . LEU B 1 132 ? 4.158 26.841 -3.076 1 96.11 132 LEU B CA 1
ATOM 3329 C C . LEU B 1 132 ? 3.045 25.809 -3.228 1 96.11 132 LEU B C 1
ATOM 3331 O O . LEU B 1 132 ? 2.871 24.946 -2.364 1 96.11 132 LEU B O 1
ATOM 3335 N N . LEU B 1 133 ? 2.314 25.988 -4.296 1 94.77 133 LEU B N 1
ATOM 3336 C CA . LEU B 1 133 ? 1.475 24.895 -4.776 1 94.77 133 LEU B CA 1
ATOM 3337 C C . LEU B 1 133 ? 2.28 23.931 -5.641 1 94.77 133 LEU B C 1
ATOM 3339 O O . LEU B 1 133 ? 2.786 24.313 -6.698 1 94.77 133 LEU B O 1
ATOM 3343 N N . GLY B 1 134 ? 2.455 22.684 -5.153 1 93.28 134 GLY B N 1
ATOM 3344 C CA . GLY B 1 134 ? 3.303 21.762 -5.891 1 93.28 134 GLY B CA 1
ATOM 3345 C C . GLY B 1 134 ? 2.868 20.315 -5.76 1 93.28 134 GLY B C 1
ATOM 3346 O O . GLY B 1 134 ? 2.222 19.942 -4.778 1 93.28 134 GLY B O 1
ATOM 3347 N N . ASN B 1 135 ? 3.203 19.582 -6.748 1 91.98 135 ASN B N 1
ATOM 3348 C CA . ASN B 1 135 ? 2.979 18.141 -6.798 1 91.98 135 ASN B CA 1
ATOM 3349 C C . ASN B 1 135 ? 4.295 17.369 -6.793 1 91.98 135 ASN B C 1
ATOM 3351 O O . ASN B 1 135 ? 5.108 17.514 -7.707 1 91.98 135 ASN B O 1
ATOM 3355 N N . TRP B 1 136 ? 4.466 16.568 -5.88 1 94.26 136 TRP B N 1
ATOM 3356 C CA . TRP B 1 136 ? 5.733 15.873 -5.678 1 94.26 136 TRP B CA 1
ATOM 3357 C C . TRP B 1 136 ? 5.957 14.823 -6.76 1 94.26 136 TRP B C 1
ATOM 3359 O O . TRP B 1 136 ? 7.07 14.315 -6.921 1 94.26 136 TRP B O 1
ATOM 3369 N N . GLN B 1 137 ? 4.961 14.473 -7.464 1 91.29 137 GLN B N 1
ATOM 3370 C CA . GLN B 1 137 ? 5.138 13.541 -8.573 1 91.29 137 GLN B CA 1
ATOM 3371 C C . GLN B 1 137 ? 5.82 14.218 -9.758 1 91.29 137 GLN B C 1
ATOM 3373 O O . GLN B 1 137 ? 6.269 13.547 -10.689 1 91.29 137 GLN B O 1
ATOM 3378 N N . ASP B 1 138 ? 5.788 15.587 -9.719 1 92.59 138 ASP B N 1
ATOM 3379 C CA . ASP B 1 138 ? 6.522 16.348 -10.726 1 92.59 138 ASP B CA 1
ATOM 3380 C C . ASP B 1 138 ? 8.022 16.329 -10.444 1 92.59 138 ASP B C 1
ATOM 3382 O O . ASP B 1 138 ? 8.499 17.024 -9.544 1 92.59 138 ASP B O 1
ATOM 3386 N N . GLU B 1 139 ? 8.731 15.684 -11.219 1 88.76 139 GLU B N 1
ATOM 3387 C CA . GLU B 1 139 ? 10.159 15.48 -10.996 1 88.76 139 GLU B CA 1
ATOM 3388 C C . GLU B 1 139 ? 10.93 16.791 -11.123 1 88.76 139 GLU B C 1
ATOM 3390 O O . GLU B 1 139 ? 12.057 16.904 -10.637 1 88.76 139 GLU B O 1
ATOM 3395 N N . SER B 1 140 ? 10.402 17.69 -11.82 1 92.99 140 SER B N 1
ATOM 3396 C CA . SER B 1 140 ? 11.078 18.968 -12.018 1 92.99 140 SER B CA 1
ATOM 3397 C C . SER B 1 140 ? 10.829 19.912 -10.847 1 92.99 140 SER B C 1
ATOM 3399 O O . SER B 1 140 ? 11.51 20.93 -10.707 1 92.99 140 SER B O 1
ATOM 3401 N N . PHE B 1 141 ? 9.826 19.635 -10.04 1 94.47 141 PHE B N 1
ATOM 3402 C CA . PHE B 1 141 ? 9.44 20.493 -8.926 1 94.47 141 PHE B CA 1
ATOM 3403 C C . PHE B 1 141 ? 10.55 20.558 -7.883 1 94.47 141 PHE B C 1
ATOM 3405 O O . PHE B 1 141 ? 10.917 19.538 -7.295 1 94.47 141 PHE B O 1
ATOM 3412 N N . LEU B 1 142 ? 11.246 21.691 -7.738 1 95.45 142 LEU B N 1
ATOM 3413 C CA . LEU B 1 142 ? 12.296 22.003 -6.775 1 95.45 142 LEU B CA 1
ATOM 3414 C C . LEU B 1 142 ? 13.558 21.197 -7.065 1 95.45 142 LEU B C 1
ATOM 3416 O O . LEU B 1 142 ? 14.316 20.871 -6.149 1 95.45 142 LEU B O 1
ATOM 3420 N N . LYS B 1 143 ? 13.777 20.62 -8.265 1 90.09 143 LYS B N 1
ATOM 3421 C CA . LYS B 1 143 ? 14.875 19.742 -8.659 1 90.09 143 LYS B CA 1
ATOM 3422 C C . LYS B 1 143 ? 16.226 20.385 -8.362 1 90.09 143 LYS B C 1
ATOM 3424 O O . LYS B 1 143 ? 17.197 19.689 -8.058 1 90.09 143 LYS B O 1
ATOM 3429 N N . ASP B 1 144 ? 16.473 21.634 -8.315 1 90.58 144 ASP B N 1
ATOM 3430 C CA . ASP B 1 144 ? 17.781 22.253 -8.123 1 90.58 144 ASP B CA 1
ATOM 3431 C C . ASP B 1 144 ? 17.882 22.907 -6.747 1 90.58 144 ASP B C 1
ATOM 3433 O O . ASP B 1 144 ? 18.72 23.786 -6.532 1 90.58 144 ASP B O 1
ATOM 3437 N N . ARG B 1 145 ? 17.083 22.461 -5.891 1 95.63 145 ARG B N 1
ATOM 3438 C CA . ARG B 1 145 ? 17.106 23.016 -4.541 1 95.63 145 ARG B CA 1
ATOM 3439 C C . ARG B 1 145 ? 17.447 21.943 -3.513 1 95.63 145 ARG B C 1
ATOM 3441 O O . ARG B 1 145 ? 17.163 20.762 -3.723 1 95.63 145 ARG B O 1
ATOM 3448 N N . THR B 1 146 ? 18.106 22.31 -2.462 1 96.5 146 THR B N 1
ATOM 3449 C CA . THR B 1 146 ? 18.339 21.457 -1.301 1 96.5 146 THR B CA 1
ATOM 3450 C C . THR B 1 146 ? 18.112 22.233 -0.006 1 96.5 146 THR B C 1
ATOM 3452 O O . THR B 1 146 ? 18.139 23.465 -0.002 1 96.5 146 THR B O 1
ATOM 3455 N N . PHE B 1 147 ? 17.916 21.552 1.046 1 97.29 147 PHE B N 1
ATOM 3456 C CA . PHE B 1 147 ? 17.521 22.169 2.307 1 97.29 147 PHE B CA 1
ATOM 3457 C C . PHE B 1 147 ? 18.299 21.567 3.471 1 97.29 147 PHE B C 1
ATOM 3459 O O . PHE B 1 147 ? 18.746 20.421 3.399 1 97.29 147 PHE B O 1
ATOM 3466 N N . ASP B 1 148 ? 18.497 22.348 4.506 1 96.23 148 ASP B N 1
ATOM 3467 C CA . ASP B 1 148 ? 19.159 21.875 5.717 1 96.23 148 ASP B CA 1
ATOM 3468 C C . ASP B 1 148 ? 18.258 20.923 6.501 1 96.23 148 ASP B C 1
ATOM 3470 O O . ASP B 1 148 ? 18.738 19.966 7.111 1 96.23 148 ASP B O 1
ATOM 3474 N N . VAL B 1 149 ? 16.993 21.239 6.472 1 96.08 149 VAL B N 1
ATOM 3475 C CA . VAL B 1 149 ? 15.984 20.425 7.141 1 96.08 149 VAL B CA 1
ATOM 3476 C C . VAL B 1 149 ? 14.763 20.268 6.238 1 96.08 149 VAL B C 1
ATOM 3478 O O . VAL B 1 149 ? 14.261 21.251 5.686 1 96.08 149 VAL B O 1
ATOM 3481 N N . VAL B 1 150 ? 14.336 19.08 6.033 1 97.45 150 VAL B N 1
ATOM 3482 C CA . VAL B 1 150 ? 13.102 18.754 5.325 1 97.45 150 VAL B CA 1
ATOM 3483 C C . VAL B 1 150 ? 12.106 18.114 6.289 1 97.45 150 VAL B C 1
ATOM 3485 O O . VAL B 1 150 ? 12.394 17.077 6.892 1 97.45 150 VAL B O 1
ATOM 3488 N N . LEU B 1 151 ? 11.007 18.761 6.448 1 96.6 151 LEU B N 1
ATOM 3489 C CA . LEU B 1 151 ? 9.948 18.284 7.332 1 96.6 151 LEU B CA 1
ATOM 3490 C C . LEU B 1 151 ? 8.765 17.757 6.528 1 96.6 151 LEU B C 1
ATOM 3492 O O . LEU B 1 151 ? 8.272 18.436 5.623 1 96.6 151 LEU B O 1
ATOM 3496 N N . ALA B 1 152 ? 8.336 16.573 6.788 1 95.96 152 ALA B N 1
ATOM 3497 C CA . ALA B 1 152 ? 7.135 15.979 6.207 1 95.96 152 ALA B CA 1
ATOM 3498 C C . ALA B 1 152 ? 6.134 15.594 7.293 1 95.96 152 ALA B C 1
ATOM 3500 O O . ALA B 1 152 ? 6.234 14.518 7.886 1 95.96 152 ALA B O 1
ATOM 3501 N N . ASP B 1 153 ? 5.186 16.483 7.467 1 93.18 153 ASP B N 1
ATOM 3502 C CA . ASP B 1 153 ? 4.162 16.296 8.491 1 93.18 153 ASP B CA 1
ATOM 3503 C C . ASP B 1 153 ? 2.927 15.609 7.913 1 93.18 153 ASP B C 1
ATOM 3505 O O . ASP B 1 153 ? 2.15 16.227 7.183 1 93.18 153 ASP B O 1
ATOM 3509 N N . TYR B 1 154 ? 2.712 14.345 8.256 1 89.64 154 TYR B N 1
ATOM 3510 C CA . TYR B 1 154 ? 1.573 13.533 7.84 1 89.64 154 TYR B CA 1
ATOM 3511 C C . TYR B 1 154 ? 1.427 13.534 6.324 1 89.64 154 TYR B C 1
ATOM 3513 O O . TYR B 1 154 ? 0.31 13.489 5.802 1 89.64 154 TYR B O 1
ATOM 3521 N N . LEU B 1 155 ? 2.541 13.703 5.639 1 92.56 155 LEU B N 1
ATOM 3522 C CA . LEU B 1 155 ? 2.56 13.753 4.181 1 92.56 155 LEU B CA 1
ATOM 3523 C C . LEU B 1 155 ? 2.517 12.348 3.589 1 92.56 155 LEU B C 1
ATOM 3525 O O . LEU B 1 155 ? 1.807 12.104 2.611 1 92.56 155 LEU B O 1
ATOM 3529 N N . LEU B 1 156 ? 3.2 11.401 4.191 1 90.13 156 LEU B N 1
ATOM 3530 C CA . LEU B 1 156 ? 3.316 10.052 3.65 1 90.13 156 LEU B CA 1
ATOM 3531 C C . LEU B 1 156 ? 1.949 9.383 3.558 1 90.13 156 LEU B C 1
ATOM 3533 O O . LEU B 1 156 ? 1.644 8.716 2.567 1 90.13 156 LEU B O 1
ATOM 3537 N N . GLY B 1 157 ? 1.157 9.515 4.541 1 87.07 157 GLY B N 1
ATOM 3538 C CA . GLY B 1 157 ? -0.168 8.915 4.531 1 87.07 157 GLY B CA 1
ATOM 3539 C C . GLY B 1 157 ? -1.101 9.546 3.515 1 87.07 157 GLY B C 1
ATOM 3540 O O . GLY B 1 157 ? -1.884 8.85 2.867 1 87.07 157 GLY B O 1
ATOM 3541 N N . SER B 1 158 ? -1.009 10.817 3.323 1 86.05 158 SER B N 1
ATOM 3542 C CA . SER B 1 158 ? -1.889 11.554 2.422 1 86.05 158 SER B CA 1
ATOM 3543 C C . SER B 1 158 ? -1.607 11.206 0.965 1 86.05 158 SER B C 1
ATOM 3545 O O . SER B 1 158 ? -2.513 11.228 0.129 1 86.05 158 SER B O 1
ATOM 3547 N N . VAL B 1 159 ? -0.433 10.885 0.69 1 88.29 159 VAL B N 1
ATOM 3548 C CA . VAL B 1 159 ? -0.03 10.633 -0.689 1 88.29 159 VAL B CA 1
ATOM 3549 C C . VAL B 1 159 ? -0.768 9.41 -1.228 1 88.29 159 VAL B C 1
ATOM 3551 O O . VAL B 1 159 ? -1.084 9.342 -2.418 1 88.29 159 VAL B O 1
ATOM 3554 N N . GLU B 1 160 ? -1.113 8.473 -0.371 1 84.63 160 GLU B N 1
ATOM 3555 C CA . GLU B 1 160 ? -1.818 7.287 -0.849 1 84.63 160 GLU B CA 1
ATOM 3556 C C . GLU B 1 160 ? -3.169 7.655 -1.456 1 84.63 160 GLU B C 1
ATOM 3558 O O . GLU B 1 160 ? -3.583 7.075 -2.461 1 84.63 160 GLU B O 1
ATOM 3563 N N . HIS B 1 161 ? -3.835 8.53 -0.85 1 81.91 161 HIS B N 1
ATOM 3564 C CA . HIS B 1 161 ? -5.158 8.94 -1.307 1 81.91 161 HIS B CA 1
ATOM 3565 C C . HIS B 1 161 ? -5.078 9.667 -2.645 1 81.91 161 HIS B C 1
ATOM 3567 O O . HIS B 1 161 ? -5.878 9.407 -3.547 1 81.91 161 HIS B O 1
ATOM 3573 N N . PHE B 1 162 ? -4.057 10.42 -2.84 1 81.83 162 PHE B N 1
ATOM 3574 C CA . PHE B 1 162 ? -4.028 11.311 -3.994 1 81.83 162 PHE B CA 1
ATOM 3575 C C . PHE B 1 162 ? -3.061 10.795 -5.052 1 81.83 162 PHE B C 1
ATOM 3577 O O . PHE B 1 162 ? -3.205 11.106 -6.236 1 81.83 162 PHE B O 1
ATOM 3584 N N . ALA B 1 163 ? -2.096 10.113 -4.666 1 86.31 163 ALA B N 1
ATOM 3585 C CA . ALA B 1 163 ? -1.078 9.522 -5.531 1 86.31 163 ALA B CA 1
ATOM 3586 C C . ALA B 1 163 ? -0.705 8.12 -5.059 1 86.31 163 ALA B C 1
ATOM 3588 O O . ALA B 1 163 ? 0.403 7.899 -4.563 1 86.31 163 ALA B O 1
ATOM 3589 N N . PRO B 1 164 ? -1.568 7.241 -5.321 1 86.64 164 PRO B N 1
ATOM 3590 C CA . PRO B 1 164 ? -1.349 5.891 -4.797 1 86.64 164 PRO B CA 1
ATOM 3591 C C . PRO B 1 164 ? -0.044 5.271 -5.289 1 86.64 164 PRO B C 1
ATOM 3593 O O . PRO B 1 164 ? 0.358 5.496 -6.434 1 86.64 164 PRO B O 1
ATOM 3596 N N . TYR B 1 165 ? 0.69 4.56 -4.404 1 88.63 165 TYR B N 1
ATOM 3597 C CA . TYR B 1 165 ? 1.89 3.778 -4.679 1 88.63 165 TYR B CA 1
ATOM 3598 C C . TYR B 1 165 ? 3.118 4.676 -4.77 1 88.63 165 TYR B C 1
ATOM 3600 O O . TYR B 1 165 ? 4.187 4.234 -5.197 1 88.63 165 TYR B O 1
ATOM 3608 N N . PHE B 1 166 ? 2.948 5.929 -4.364 1 91.56 166 PHE B N 1
ATOM 3609 C CA . PHE B 1 166 ? 4.027 6.88 -4.603 1 91.56 166 PHE B CA 1
ATOM 3610 C C . PHE B 1 166 ? 4.83 7.119 -3.331 1 91.56 166 PHE B C 1
ATOM 3612 O O . PHE B 1 166 ? 5.655 8.034 -3.273 1 91.56 166 PHE B O 1
ATOM 3619 N N . GLN B 1 167 ? 4.691 6.325 -2.259 1 92.73 167 GLN B N 1
ATOM 3620 C CA . GLN B 1 167 ? 5.36 6.569 -0.986 1 92.73 167 GLN B CA 1
ATOM 3621 C C . GLN B 1 167 ? 6.872 6.409 -1.119 1 92.73 167 GLN B C 1
ATOM 3623 O O . GLN B 1 167 ? 7.636 7.239 -0.622 1 92.73 167 GLN B O 1
ATOM 3628 N N . VAL B 1 168 ? 7.281 5.382 -1.816 1 90.84 168 VAL B N 1
ATOM 3629 C CA . VAL B 1 168 ? 8.712 5.17 -2.007 1 90.84 168 VAL B CA 1
ATOM 3630 C C . VAL B 1 168 ? 9.291 6.296 -2.86 1 90.84 168 VAL B C 1
ATOM 3632 O O . VAL B 1 168 ? 10.353 6.839 -2.544 1 90.84 168 VAL B O 1
ATOM 3635 N N . GLY B 1 169 ? 8.573 6.624 -3.92 1 91.14 169 GLY B N 1
ATOM 3636 C CA . GLY B 1 169 ? 8.99 7.735 -4.76 1 91.14 169 GLY B CA 1
ATOM 3637 C C . GLY B 1 169 ? 9.076 9.051 -4.011 1 91.14 169 GLY B C 1
ATOM 3638 O O . GLY B 1 169 ? 10.001 9.836 -4.228 1 91.14 169 GLY B O 1
ATOM 3639 N N . LEU B 1 170 ? 8.102 9.255 -3.17 1 94.54 170 LEU B N 1
ATOM 3640 C CA . LEU B 1 170 ? 8.105 10.476 -2.37 1 94.54 170 LEU B CA 1
ATOM 3641 C C . LEU B 1 170 ? 9.338 10.536 -1.475 1 94.54 170 LEU B C 1
ATOM 3643 O O . LEU B 1 170 ? 10.001 11.572 -1.393 1 94.54 170 LEU B O 1
ATOM 3647 N N . LEU B 1 171 ? 9.615 9.418 -0.788 1 94.26 171 LEU B N 1
ATOM 3648 C CA . LEU B 1 171 ? 10.773 9.376 0.098 1 94.26 171 LEU B CA 1
ATOM 3649 C C . LEU B 1 171 ? 12.06 9.641 -0.676 1 94.26 171 LEU B C 1
ATOM 3651 O O . LEU B 1 171 ? 12.931 10.376 -0.207 1 94.26 171 LEU B O 1
ATOM 3655 N N . ARG B 1 172 ? 12.134 9.07 -1.821 1 92.11 172 ARG B N 1
ATOM 3656 C CA . ARG B 1 172 ? 13.301 9.317 -2.663 1 92.11 172 ARG B CA 1
ATOM 3657 C C . ARG B 1 172 ? 13.417 10.795 -3.017 1 92.11 172 ARG B C 1
ATOM 3659 O O . ARG B 1 172 ? 14.508 11.368 -2.964 1 92.11 172 ARG B O 1
ATOM 3666 N N . ARG B 1 173 ? 12.298 11.349 -3.408 1 94.7 173 ARG B N 1
ATOM 3667 C CA . ARG B 1 173 ? 12.267 12.767 -3.752 1 94.7 173 ARG B CA 1
ATOM 3668 C C . ARG B 1 173 ? 12.71 13.626 -2.572 1 94.7 173 ARG B C 1
ATOM 3670 O O . ARG B 1 173 ? 13.549 14.517 -2.726 1 94.7 173 ARG B O 1
ATOM 3677 N N . LEU B 1 174 ? 12.163 13.377 -1.418 1 95.85 174 LEU B N 1
ATOM 3678 C CA . LEU B 1 174 ? 12.459 14.181 -0.237 1 95.85 174 LEU B CA 1
ATOM 3679 C C . LEU B 1 174 ? 13.923 14.037 0.165 1 95.85 174 LEU B C 1
ATOM 3681 O O . LEU B 1 174 ? 14.572 15.022 0.525 1 95.85 174 LEU B O 1
ATOM 3685 N N . VAL B 1 175 ? 14.438 12.802 0.091 1 94.49 175 VAL B N 1
ATOM 3686 C CA . VAL B 1 175 ? 15.836 12.558 0.428 1 94.49 175 VAL B CA 1
ATOM 3687 C C . VAL B 1 175 ? 16.741 13.344 -0.517 1 94.49 175 VAL B C 1
ATOM 3689 O O . VAL B 1 175 ? 17.757 13.901 -0.095 1 94.49 175 VAL B O 1
ATOM 3692 N N . GLY B 1 176 ? 16.332 13.382 -1.755 1 94.31 176 GLY B N 1
ATOM 3693 C CA . GLY B 1 176 ? 17.091 14.132 -2.743 1 94.31 176 GLY B CA 1
ATOM 3694 C C . GLY B 1 176 ? 17.124 15.623 -2.464 1 94.31 176 GLY B C 1
ATOM 3695 O O . GLY B 1 176 ? 17.967 16.342 -3.004 1 94.31 176 GLY B O 1
ATOM 3696 N N . LEU B 1 177 ? 16.302 16.118 -1.645 1 96.69 177 LEU B N 1
ATOM 3697 C CA . LEU B 1 177 ? 16.204 17.542 -1.343 1 96.69 177 LEU B CA 1
ATOM 3698 C C . LEU B 1 177 ? 16.966 17.881 -0.067 1 96.69 177 LEU B C 1
ATOM 3700 O O . LEU B 1 177 ? 17.062 19.051 0.312 1 96.69 177 LEU B O 1
ATOM 3704 N N . VAL B 1 178 ? 17.458 16.865 0.629 1 96.04 178 VAL B N 1
ATOM 3705 C CA . VAL B 1 178 ? 18.194 17.079 1.871 1 96.04 178 VAL B CA 1
ATOM 3706 C C . VAL B 1 178 ? 19.67 17.322 1.562 1 96.04 178 VAL B C 1
ATOM 3708 O O . VAL B 1 178 ? 20.292 16.55 0.829 1 96.04 178 VAL B O 1
ATOM 3711 N N . LYS B 1 179 ? 20.223 18.402 2.028 1 95.17 179 LYS B N 1
ATOM 3712 C CA . LYS B 1 179 ? 21.658 18.647 1.915 1 95.17 179 LYS B CA 1
ATOM 3713 C C . LYS B 1 179 ? 22.46 17.543 2.598 1 95.17 179 LYS B C 1
ATOM 3715 O O . LYS B 1 179 ? 21.931 16.814 3.439 1 95.17 179 LYS B O 1
ATOM 3720 N N . GLU B 1 180 ? 23.651 17.537 2.189 1 90.73 180 GLU B N 1
ATOM 3721 C CA . GLU B 1 180 ? 24.552 16.661 2.932 1 90.73 180 GLU B CA 1
ATOM 3722 C C . GLU B 1 180 ? 24.569 17.017 4.416 1 90.73 180 GLU B C 1
ATOM 3724 O O . GLU B 1 180 ? 24.619 18.194 4.777 1 90.73 180 GLU B O 1
ATOM 3729 N N . GLU B 1 181 ? 24.387 16.121 5.297 1 88.78 181 GLU B N 1
ATOM 3730 C CA . GLU B 1 181 ? 24.368 16.268 6.749 1 88.78 181 GLU B CA 1
ATOM 3731 C C . GLU B 1 181 ? 23.076 16.929 7.221 1 88.78 181 GLU B C 1
ATOM 3733 O O . GLU B 1 181 ? 22.972 17.345 8.377 1 88.78 181 GLU B O 1
ATOM 3738 N N . GLY B 1 182 ? 22.225 17.185 6.209 1 95.12 182 GLY B N 1
ATOM 3739 C CA . GLY B 1 182 ? 20.929 17.726 6.586 1 95.12 182 GLY B CA 1
ATOM 3740 C C . GLY B 1 182 ? 20.037 16.712 7.277 1 95.12 182 GLY B C 1
ATOM 3741 O O . GLY B 1 182 ? 20.468 15.594 7.566 1 95.12 182 GLY B O 1
ATOM 3742 N N . LEU B 1 183 ? 18.801 17.195 7.592 1 95.4 183 LEU B N 1
ATOM 3743 C CA . LEU B 1 183 ? 17.889 16.357 8.363 1 95.4 183 LEU B CA 1
ATOM 3744 C C . LEU B 1 183 ? 16.572 16.16 7.62 1 95.4 183 LEU B C 1
ATOM 3746 O O . LEU B 1 183 ? 16.053 17.097 7.01 1 95.4 183 LEU B O 1
ATOM 3750 N N . LEU B 1 184 ? 16.102 14.969 7.626 1 96.83 184 LEU B N 1
ATOM 3751 C CA . LEU B 1 184 ? 14.735 14.647 7.232 1 96.83 184 LEU B CA 1
ATOM 3752 C C . LEU B 1 184 ? 13.883 14.307 8.451 1 96.83 184 LEU B C 1
ATOM 3754 O O . LEU B 1 184 ? 14.247 13.437 9.245 1 96.83 184 LEU B O 1
ATOM 3758 N N . VAL B 1 185 ? 12.852 15.044 8.617 1 96.02 185 VAL B N 1
ATOM 3759 C CA . VAL B 1 185 ? 11.946 14.849 9.744 1 96.02 185 VAL B CA 1
ATOM 3760 C C . VAL B 1 185 ? 10.602 14.325 9.243 1 96.02 185 VAL B C 1
ATOM 3762 O O . VAL B 1 185 ? 9.925 14.989 8.455 1 96.02 185 VAL B O 1
ATOM 3765 N N . LEU B 1 186 ? 10.237 13.182 9.74 1 95.43 186 LEU B N 1
ATOM 3766 C CA . LEU B 1 186 ? 8.961 12.589 9.354 1 95.43 186 LEU B CA 1
ATOM 3767 C C . LEU B 1 186 ? 8.035 12.46 10.558 1 95.43 186 LEU B C 1
ATOM 3769 O O . LEU B 1 186 ? 8.442 11.959 11.609 1 95.43 186 LEU B O 1
ATOM 3773 N N . VAL B 1 187 ? 6.867 12.95 10.395 1 93.19 187 VAL B N 1
ATOM 3774 C CA . VAL B 1 187 ? 5.803 12.804 11.383 1 93.19 187 VAL B CA 1
ATOM 3775 C C . VAL B 1 187 ? 4.634 12.033 10.774 1 93.19 187 VAL B C 1
ATOM 3777 O O . VAL B 1 187 ? 4.191 12.339 9.664 1 93.19 187 VAL B O 1
ATOM 3780 N N . GLY B 1 188 ? 4.186 11.038 11.406 1 89.82 188 GLY B N 1
ATOM 3781 C CA . GLY B 1 188 ? 3.063 10.251 10.924 1 89.82 188 GLY B CA 1
ATOM 3782 C C . GLY B 1 188 ? 2.403 9.425 12.012 1 89.82 188 GLY B C 1
ATOM 3783 O O . GLY B 1 188 ? 2.804 9.488 13.176 1 89.82 188 GLY B O 1
ATOM 3784 N N . LYS B 1 189 ? 1.345 8.754 11.626 1 87.59 189 LYS B N 1
ATOM 3785 C CA . LYS B 1 189 ? 0.616 7.853 12.514 1 87.59 189 LYS B CA 1
ATOM 3786 C C . LYS B 1 189 ? 1.019 6.401 12.275 1 87.59 189 LYS B C 1
ATOM 3788 O O . LYS B 1 189 ? 1.134 5.963 11.128 1 87.59 189 LYS B O 1
ATOM 3793 N N . GLU B 1 190 ? 1.296 5.728 13.393 1 87.36 190 GLU B N 1
ATOM 3794 C CA . GLU B 1 190 ? 1.506 4.288 13.271 1 87.36 190 GLU B CA 1
ATOM 3795 C C . GLU B 1 190 ? 0.211 3.57 12.903 1 87.36 190 GLU B C 1
ATOM 3797 O O . GLU B 1 190 ? -0.803 3.717 13.588 1 87.36 190 GLU B O 1
ATOM 3802 N N . PRO B 1 191 ? 0.252 2.906 11.75 1 82.93 191 PRO B N 1
ATOM 3803 C CA . PRO B 1 191 ? -0.987 2.209 11.395 1 82.93 191 PRO B CA 1
ATOM 3804 C C . PRO B 1 191 ? -1.404 1.179 12.442 1 82.93 191 PRO B C 1
ATOM 3806 O O . PRO B 1 191 ? -0.548 0.55 13.07 1 82.93 191 PRO B O 1
ATOM 3809 N N . GLN B 1 192 ? -2.702 1.159 12.607 1 70.25 192 GLN B N 1
ATOM 3810 C CA . GLN B 1 192 ? -3.236 0.196 13.564 1 70.25 192 GLN B CA 1
ATOM 3811 C C . GLN B 1 192 ? -3.286 -1.206 12.964 1 70.25 192 GLN B C 1
ATOM 3813 O O . GLN B 1 192 ? -3.654 -1.376 11.8 1 70.25 192 GLN B O 1
ATOM 3818 N N . GLU B 1 193 ? -2.569 -2.107 13.654 1 61.15 193 GLU B N 1
ATOM 3819 C CA . GLU B 1 193 ? -2.737 -3.49 13.217 1 61.15 193 GLU B CA 1
ATOM 3820 C C . GLU B 1 193 ? -4.144 -3.997 13.518 1 61.15 193 GLU B C 1
ATOM 3822 O O . GLU B 1 193 ? -4.712 -3.684 14.567 1 61.15 193 GLU B O 1
ATOM 3827 N N . PRO B 1 194 ? -4.685 -4.528 12.471 1 54.04 194 PRO B N 1
ATOM 3828 C CA . PRO B 1 194 ? -5.995 -5.106 12.779 1 54.04 194 PRO B CA 1
ATOM 3829 C C . PRO B 1 194 ? -5.951 -6.077 13.956 1 54.04 194 PRO B C 1
ATOM 3831 O O . PRO B 1 194 ? -4.98 -6.822 14.11 1 54.04 194 PRO B O 1
ATOM 3834 N N . GLY B 1 195 ? -6.815 -5.979 14.989 1 51.59 195 GLY B N 1
ATOM 3835 C CA . GLY B 1 195 ? -7.015 -6.936 16.065 1 51.59 195 GLY B CA 1
ATOM 3836 C C . GLY B 1 195 ? -6.328 -6.536 17.356 1 51.59 195 GLY B C 1
ATOM 3837 O O . GLY B 1 195 ? -6.301 -7.308 18.317 1 51.59 195 GLY B O 1
ATOM 3838 N N . ALA B 1 196 ? -5.489 -5.531 17.434 1 47.59 196 ALA B N 1
ATOM 3839 C CA . ALA B 1 196 ? -4.808 -5.188 18.68 1 47.59 196 ALA B CA 1
ATOM 3840 C C . ALA B 1 196 ? -5.811 -4.934 19.801 1 47.59 196 ALA B C 1
ATOM 3842 O O . ALA B 1 196 ? -6.815 -4.247 19.601 1 47.59 196 ALA B O 1
ATOM 3843 N N . THR B 1 197 ? -5.928 -5.917 20.754 1 43.66 197 THR B N 1
ATOM 3844 C CA . THR B 1 197 ? -6.869 -5.94 21.868 1 43.66 197 THR B CA 1
ATOM 3845 C C . THR B 1 197 ? -6.488 -4.901 22.919 1 43.66 197 THR B C 1
ATOM 3847 O O . THR B 1 197 ? -5.322 -4.798 23.303 1 43.66 197 THR B O 1
ATOM 3850 N N . ALA B 1 198 ? -7.016 -3.752 23.1 1 45.75 198 ALA B N 1
ATOM 3851 C CA . ALA B 1 198 ? -6.872 -2.822 24.217 1 45.75 198 ALA B CA 1
ATOM 3852 C C . ALA B 1 198 ? -7.762 -3.229 25.388 1 45.75 198 ALA B C 1
ATOM 3854 O O . ALA B 1 198 ? -8.647 -4.075 25.239 1 45.75 198 ALA B O 1
ATOM 3855 N N . SER B 1 199 ? -7.579 -2.763 26.637 1 45.44 199 SER B N 1
ATOM 3856 C CA . SER B 1 199 ? -8.458 -2.862 27.797 1 45.44 199 SER B CA 1
ATOM 3857 C C . SER B 1 199 ? -9.908 -2.578 27.419 1 45.44 199 SER B C 1
ATOM 3859 O O . SER B 1 199 ? -10.177 -1.99 26.369 1 45.44 199 SER B O 1
ATOM 3861 N N . ALA B 1 200 ? -10.895 -3.051 28.328 1 47.58 200 ALA B N 1
ATOM 3862 C CA . ALA B 1 200 ? -12.325 -3.038 28.031 1 47.58 200 ALA B CA 1
ATOM 3863 C C . ALA B 1 200 ? -12.78 -1.653 27.581 1 47.58 200 ALA B C 1
ATOM 3865 O O . ALA B 1 200 ? -13.516 -1.523 26.6 1 47.58 200 ALA B O 1
ATOM 3866 N N . GLU B 1 201 ? -12.67 -0.589 28.455 1 45.9 201 GLU B N 1
ATOM 3867 C CA . GLU B 1 201 ? -13.059 0.775 28.107 1 45.9 201 GLU B CA 1
ATOM 3868 C C . GLU B 1 201 ? -12.214 1.312 26.955 1 45.9 201 GLU B C 1
ATOM 3870 O O . GLU B 1 201 ? -12.739 1.944 26.036 1 45.9 201 GLU B O 1
ATOM 3875 N N . ALA B 1 202 ? -10.935 1.18 27.155 1 55.81 202 ALA B N 1
ATOM 3876 C CA . ALA B 1 202 ? -9.974 1.501 26.104 1 55.81 202 ALA B CA 1
ATOM 3877 C C . ALA B 1 202 ? -10.298 0.748 24.816 1 55.81 202 ALA B C 1
ATOM 3879 O O . ALA B 1 202 ? -10.155 1.293 23.719 1 55.81 202 ALA B O 1
ATOM 3880 N N . SER B 1 203 ? -11.225 -0.233 25.225 1 68.85 203 SER B N 1
ATOM 3881 C CA . SER B 1 203 ? -11.558 -1.117 24.114 1 68.85 203 SER B CA 1
ATOM 3882 C C . SER B 1 203 ? -12.722 -0.565 23.298 1 68.85 203 SER B C 1
ATOM 3884 O O . SER B 1 203 ? -12.666 -0.535 22.067 1 68.85 203 SER B O 1
ATOM 3886 N N . ARG B 1 204 ? -13.742 0.19 24.249 1 76.54 204 ARG B N 1
ATOM 3887 C CA . ARG B 1 204 ? -14.905 0.68 23.517 1 76.54 204 ARG B CA 1
ATOM 3888 C C . ARG B 1 204 ? -14.553 1.911 22.688 1 76.54 204 ARG B C 1
ATOM 3890 O O . ARG B 1 204 ? -15.005 2.051 21.55 1 76.54 204 ARG B O 1
ATOM 3897 N N . ALA B 1 205 ? -13.852 2.806 23.319 1 79.2 205 ALA B N 1
ATOM 3898 C CA . ALA B 1 205 ? -13.411 4.006 22.613 1 79.2 205 ALA B CA 1
ATOM 3899 C C . ALA B 1 205 ? -12.533 3.648 21.417 1 79.2 205 ALA B C 1
ATOM 3901 O O . ALA B 1 205 ? -12.711 4.19 20.324 1 79.2 205 ALA B O 1
ATOM 3902 N N . ALA B 1 206 ? -11.722 2.73 21.718 1 79.5 206 ALA B N 1
ATOM 3903 C CA . ALA B 1 206 ? -10.826 2.285 20.653 1 79.5 206 ALA B CA 1
ATOM 3904 C C . ALA B 1 206 ? -11.608 1.64 19.512 1 79.5 206 ALA B C 1
ATOM 3906 O O . ALA B 1 206 ? -11.281 1.835 18.339 1 79.5 206 ALA B O 1
ATOM 3907 N N . GLU B 1 207 ? -12.657 1.01 19.938 1 82.16 207 GLU B N 1
ATOM 3908 C CA . GLU B 1 207 ? -13.5 0.363 18.937 1 82.16 207 GLU B CA 1
ATOM 3909 C C . GLU B 1 207 ? -14.244 1.394 18.093 1 82.16 207 GLU B C 1
ATOM 3911 O O . GLU B 1 207 ? -14.349 1.246 16.874 1 82.16 207 GLU B O 1
ATOM 3916 N N . LEU B 1 208 ? -14.738 2.37 18.748 1 87.07 208 LEU B N 1
ATOM 3917 C CA . LEU B 1 208 ? -15.466 3.411 18.029 1 87.07 208 LEU B CA 1
ATOM 3918 C C . LEU B 1 208 ? -14.549 4.141 17.054 1 87.07 208 LEU B C 1
ATOM 3920 O O . LEU B 1 208 ? -14.942 4.427 15.921 1 87.07 208 LEU B O 1
ATOM 3924 N N . VAL B 1 209 ? -13.37 4.419 17.46 1 86.68 209 VAL B N 1
ATOM 3925 C CA . VAL B 1 209 ? -12.403 5.094 16.601 1 86.68 209 VAL B CA 1
ATOM 3926 C C . VAL B 1 209 ? -12.077 4.213 15.397 1 86.68 209 VAL B C 1
ATOM 3928 O O . VAL B 1 209 ? -12.075 4.683 14.257 1 86.68 209 VAL B O 1
ATOM 3931 N N . ALA B 1 210 ? -11.9 2.982 15.682 1 85.9 210 ALA B N 1
ATOM 3932 C CA . ALA B 1 210 ? -11.602 2.041 14.605 1 85.9 210 ALA B CA 1
ATOM 3933 C C . ALA B 1 210 ? -12.775 1.925 13.637 1 85.9 210 ALA B C 1
ATOM 3935 O O . ALA B 1 210 ? -12.585 1.918 12.418 1 85.9 210 ALA B O 1
ATOM 3936 N N . ASP B 1 211 ? -13.935 1.899 14.199 1 89.77 211 ASP B N 1
ATOM 3937 C CA . ASP B 1 211 ? -15.131 1.793 13.369 1 89.77 211 ASP B CA 1
ATOM 3938 C C . ASP B 1 211 ? -15.289 3.021 12.475 1 89.77 211 ASP B C 1
ATOM 3940 O O . ASP B 1 211 ? -15.631 2.898 11.297 1 89.77 211 ASP B O 1
ATOM 3944 N N . ALA B 1 212 ? -15.056 4.126 13.054 1 91.86 212 ALA B N 1
ATOM 3945 C CA . ALA B 1 212 ? -15.192 5.37 12.3 1 91.86 212 ALA B CA 1
ATOM 3946 C C . ALA B 1 212 ? -14.163 5.446 11.176 1 91.86 212 ALA B C 1
ATOM 3948 O O . ALA B 1 212 ? -14.494 5.811 10.046 1 91.86 212 ALA B O 1
ATOM 3949 N N . GLU B 1 213 ? -12.947 5.101 11.459 1 91.16 213 GLU B N 1
ATOM 3950 C CA . GLU B 1 213 ? -11.88 5.143 10.463 1 91.16 213 GLU B CA 1
ATOM 3951 C C . GLU B 1 213 ? -12.116 4.118 9.357 1 91.16 213 GLU B C 1
ATOM 3953 O O . GLU B 1 213 ? -11.942 4.422 8.175 1 91.16 213 GLU B O 1
ATOM 3958 N N . ASN B 1 214 ? -12.535 2.971 9.753 1 91.61 214 ASN B N 1
ATOM 3959 C CA . ASN B 1 214 ? -12.805 1.934 8.763 1 91.61 214 ASN B CA 1
ATOM 3960 C C . ASN B 1 214 ? -14.017 2.281 7.904 1 91.61 214 ASN B C 1
ATOM 3962 O O . ASN B 1 214 ? -14.047 1.972 6.711 1 91.61 214 ASN B O 1
ATOM 3966 N N . PHE B 1 215 ? -15.037 2.828 8.557 1 94.4 215 PHE B N 1
ATOM 3967 C CA . PHE B 1 215 ? -16.204 3.253 7.793 1 94.4 215 PHE B CA 1
ATOM 3968 C C . PHE B 1 215 ? -15.818 4.294 6.75 1 94.4 215 PHE B C 1
ATOM 3970 O O . PHE B 1 215 ? -16.223 4.198 5.589 1 94.4 215 PHE B O 1
ATOM 3977 N N . ARG B 1 216 ? -15.034 5.272 7.142 1 95.16 216 ARG B N 1
ATOM 3978 C CA . ARG B 1 216 ? -14.543 6.276 6.204 1 95.16 216 ARG B CA 1
ATOM 3979 C C . ARG B 1 216 ? -13.823 5.623 5.03 1 95.16 216 ARG B C 1
ATOM 3981 O O . ARG B 1 216 ? -14.121 5.918 3.87 1 95.16 216 ARG B O 1
ATOM 3988 N N . ASP B 1 217 ? -12.933 4.755 5.311 1 92.96 217 ASP B N 1
ATOM 3989 C CA . ASP B 1 217 ? -12.144 4.094 4.276 1 92.96 217 ASP B CA 1
ATOM 3990 C C . ASP B 1 217 ? -13.032 3.261 3.355 1 92.96 217 ASP B C 1
ATOM 3992 O O . ASP B 1 217 ? -12.828 3.239 2.14 1 92.96 217 ASP B O 1
ATOM 3996 N N . ALA B 1 218 ? -14.027 2.591 3.952 1 94.72 218 ALA B N 1
ATOM 3997 C CA . ALA B 1 218 ? -14.942 1.773 3.159 1 94.72 218 ALA B CA 1
ATOM 3998 C C . ALA B 1 218 ? -15.754 2.635 2.197 1 94.72 218 ALA B C 1
ATOM 4000 O O . ALA B 1 218 ? -15.967 2.257 1.043 1 94.72 218 ALA B O 1
ATOM 4001 N N . VAL B 1 219 ? -16.208 3.745 2.685 1 95.7 219 VAL B N 1
ATOM 4002 C CA . VAL B 1 219 ? -16.976 4.664 1.852 1 95.7 219 VAL B CA 1
ATOM 4003 C C . VAL B 1 219 ? -16.117 5.144 0.684 1 95.7 219 VAL B C 1
ATOM 4005 O O . VAL B 1 219 ? -16.586 5.208 -0.455 1 95.7 219 VAL B O 1
ATOM 4008 N N . MET B 1 220 ? -14.887 5.441 0.963 1 92.04 220 MET B N 1
ATOM 4009 C CA . MET B 1 220 ? -13.974 5.863 -0.095 1 92.04 220 MET B CA 1
ATOM 4010 C C . MET B 1 220 ? -13.794 4.759 -1.132 1 92.04 220 MET B C 1
ATOM 4012 O O . MET B 1 220 ? -13.871 5.012 -2.335 1 92.04 220 MET B O 1
ATOM 4016 N N . VAL B 1 221 ? -13.622 3.587 -0.703 1 91.37 221 VAL B N 1
ATOM 4017 C CA . VAL B 1 221 ? -13.403 2.445 -1.586 1 91.37 221 VAL B CA 1
ATOM 4018 C C . VAL B 1 221 ? -14.65 2.201 -2.433 1 91.37 221 VAL B C 1
ATOM 4020 O O . VAL B 1 221 ? -14.551 1.951 -3.636 1 91.37 221 VAL B O 1
ATOM 4023 N N . LEU B 1 222 ? -15.808 2.309 -1.821 1 92.85 222 LEU B N 1
ATOM 4024 C CA . LEU B 1 222 ? -17.064 2.123 -2.539 1 92.85 222 LEU B CA 1
ATOM 4025 C C . LEU B 1 222 ? -17.249 3.204 -3.598 1 92.85 222 LEU B C 1
ATOM 4027 O O . LEU B 1 222 ? -17.932 2.985 -4.602 1 92.85 222 LEU B O 1
ATOM 4031 N N . GLY B 1 223 ? -16.66 4.309 -3.327 1 90.15 223 GLY B N 1
ATOM 4032 C CA . GLY B 1 223 ? -16.678 5.394 -4.296 1 90.15 223 GLY B CA 1
ATOM 4033 C C . GLY B 1 223 ? -15.533 5.326 -5.289 1 90.15 223 GLY B C 1
ATOM 4034 O O . GLY B 1 223 ? -15.254 6.301 -5.99 1 90.15 223 GLY B O 1
ATOM 4035 N N . ARG B 1 224 ? -14.718 4.231 -5.25 1 87.3 224 ARG B N 1
ATOM 4036 C CA . ARG B 1 224 ? -13.62 3.952 -6.171 1 87.3 224 ARG B CA 1
ATOM 4037 C C . ARG B 1 224 ? -12.457 4.911 -5.943 1 87.3 224 ARG B C 1
ATOM 4039 O O . ARG B 1 224 ? -11.839 5.384 -6.899 1 87.3 224 ARG B O 1
ATOM 4046 N N . GLN B 1 225 ? -12.294 5.225 -4.686 1 85.91 225 GLN B N 1
ATOM 4047 C CA . GLN B 1 225 ? -11.162 6.04 -4.258 1 85.91 225 GLN B CA 1
ATOM 4048 C C . GLN B 1 225 ? -10.215 5.243 -3.367 1 85.91 225 GLN B C 1
ATOM 4050 O O . GLN B 1 225 ? -10.577 4.178 -2.863 1 85.91 225 GLN B O 1
ATOM 4055 N N . ARG B 1 226 ? -9.084 5.775 -3.296 1 85.88 226 ARG B N 1
ATOM 4056 C CA . ARG B 1 226 ? -8.137 5.173 -2.363 1 85.88 226 ARG B CA 1
ATOM 4057 C C . ARG B 1 226 ? -8.277 5.782 -0.972 1 85.88 226 ARG B C 1
ATOM 4059 O O . ARG B 1 226 ? -8.62 6.958 -0.835 1 85.88 226 ARG B O 1
ATOM 4066 N N . SER B 1 227 ? -8.016 4.957 -0.088 1 85.77 227 SER B N 1
ATOM 4067 C CA . SER B 1 227 ? -8.118 5.419 1.293 1 85.77 227 SER B CA 1
ATOM 4068 C C . SER B 1 227 ? -6.803 6.024 1.772 1 85.77 227 SER B C 1
ATOM 4070 O O . SER B 1 227 ? -5.77 5.878 1.115 1 85.77 227 SER B O 1
ATOM 4072 N N . TYR B 1 228 ? -6.933 6.763 2.816 1 83.6 228 TYR B N 1
ATOM 4073 C CA . TYR B 1 228 ? -5.76 7.216 3.554 1 83.6 228 TYR B CA 1
ATOM 4074 C C . TYR B 1 228 ? -4.972 6.034 4.105 1 83.6 228 TYR B C 1
ATOM 4076 O O . TYR B 1 228 ? -5.557 5.064 4.594 1 83.6 228 TYR B O 1
ATOM 4084 N N . ARG B 1 229 ? -3.646 6.1 3.886 1 86.16 229 ARG B N 1
ATOM 4085 C CA . ARG B 1 229 ? -2.837 4.978 4.35 1 86.16 229 ARG B CA 1
ATOM 4086 C C . ARG B 1 229 ? -1.469 5.452 4.831 1 86.16 229 ARG B C 1
ATOM 4088 O O . ARG B 1 229 ? -0.639 5.886 4.03 1 86.16 229 ARG B O 1
ATOM 4095 N N . GLU B 1 230 ? -1.274 5.285 6.132 1 87.81 230 GLU B N 1
ATOM 4096 C CA . GLU B 1 230 ? 0.048 5.556 6.691 1 87.81 230 GLU B CA 1
ATOM 4097 C C . GLU B 1 230 ? 0.951 4.33 6.592 1 87.81 230 GLU B C 1
ATOM 4099 O O . GLU B 1 230 ? 0.466 3.204 6.462 1 87.81 230 GLU B O 1
ATOM 4104 N N . MET B 1 231 ? 2.23 4.594 6.597 1 90.64 231 MET B N 1
ATOM 4105 C CA . MET B 1 231 ? 3.221 3.521 6.566 1 90.64 231 MET B CA 1
ATOM 4106 C C . MET B 1 231 ? 3.827 3.3 7.948 1 90.64 231 MET B C 1
ATOM 4108 O O . MET B 1 231 ? 4.072 4.258 8.683 1 90.64 231 MET B O 1
ATOM 4112 N N . PRO B 1 232 ? 4.091 2.059 8.273 1 90.23 232 PRO B N 1
ATOM 4113 C CA . PRO B 1 232 ? 4.729 1.795 9.565 1 90.23 232 PRO B CA 1
ATOM 4114 C C . PRO B 1 232 ? 6.111 2.433 9.681 1 90.23 232 PRO B C 1
ATOM 4116 O O . PRO B 1 232 ? 6.85 2.498 8.695 1 90.23 232 PRO B O 1
ATOM 4119 N N . ARG B 1 233 ? 6.4 2.826 10.876 1 89.81 233 ARG B N 1
ATOM 4120 C CA . ARG B 1 233 ? 7.702 3.421 11.158 1 89.81 233 ARG B CA 1
ATOM 4121 C C . ARG B 1 233 ? 8.832 2.522 10.67 1 89.81 233 ARG B C 1
ATOM 4123 O O . ARG B 1 233 ? 9.801 3 10.075 1 89.81 233 ARG B O 1
ATOM 4130 N N . ALA B 1 234 ? 8.722 1.21 10.918 1 87.91 234 ALA B N 1
ATOM 4131 C CA . ALA B 1 234 ? 9.762 0.265 10.522 1 87.91 234 ALA B CA 1
ATOM 4132 C C . ALA B 1 234 ? 9.913 0.22 9.004 1 87.91 234 ALA B C 1
ATOM 4134 O O . ALA B 1 234 ? 11.029 0.123 8.487 1 87.91 234 ALA B O 1
ATOM 4135 N N . TRP B 1 235 ? 8.811 0.261 8.366 1 90.41 235 TRP B N 1
ATOM 4136 C CA . TRP B 1 235 ? 8.828 0.277 6.907 1 90.41 235 TRP B CA 1
ATOM 4137 C C . TRP B 1 235 ? 9.541 1.519 6.384 1 90.41 235 TRP B C 1
ATOM 4139 O O . TRP B 1 235 ? 10.405 1.425 5.509 1 90.41 235 TRP B O 1
ATOM 4149 N N . VAL B 1 236 ? 9.247 2.635 6.935 1 92.71 236 VAL B N 1
ATOM 4150 C CA . VAL B 1 236 ? 9.837 3.907 6.532 1 92.71 236 VAL B CA 1
ATOM 4151 C C . VAL B 1 236 ? 11.345 3.876 6.767 1 92.71 236 VAL B C 1
ATOM 4153 O O . VAL B 1 236 ? 12.124 4.258 5.891 1 92.71 236 VAL B O 1
ATOM 4156 N N . ALA B 1 237 ? 11.709 3.428 7.897 1 90.51 237 ALA B N 1
ATOM 4157 C CA . ALA B 1 237 ? 13.126 3.357 8.244 1 90.51 237 ALA B CA 1
ATOM 4158 C C . ALA B 1 237 ? 13.895 2.502 7.241 1 90.51 237 ALA B C 1
ATOM 4160 O O . ALA B 1 237 ? 14.977 2.885 6.79 1 90.51 237 ALA B O 1
ATOM 4161 N N . ARG B 1 238 ? 13.36 1.405 6.897 1 87.54 238 ARG B N 1
ATOM 4162 C CA . ARG B 1 238 ? 14.027 0.503 5.964 1 87.54 238 ARG B CA 1
ATOM 4163 C C . ARG B 1 238 ? 14.221 1.168 4.605 1 87.54 238 ARG B C 1
ATOM 4165 O O . ARG B 1 238 ? 15.267 1.007 3.973 1 87.54 238 ARG B O 1
ATOM 4172 N N . GLN B 1 239 ? 13.174 1.873 4.2 1 89.54 239 GLN B N 1
ATOM 4173 C CA . GLN B 1 239 ? 13.31 2.585 2.934 1 89.54 239 GLN B CA 1
ATOM 4174 C C . GLN B 1 239 ? 14.423 3.626 3.004 1 89.54 239 GLN B C 1
ATOM 4176 O O . GLN B 1 239 ? 15.231 3.742 2.08 1 89.54 239 GLN B O 1
ATOM 4181 N N . LEU B 1 240 ? 14.468 4.332 4.059 1 90.97 240 LEU B N 1
ATOM 4182 C CA . LEU B 1 240 ? 15.406 5.442 4.186 1 90.97 240 LEU B CA 1
ATOM 4183 C C . LEU B 1 240 ? 16.833 4.931 4.35 1 90.97 240 LEU B C 1
ATOM 4185 O O . LEU B 1 240 ? 17.779 5.551 3.858 1 90.97 240 LEU B O 1
ATOM 4189 N N . TRP B 1 241 ? 16.941 3.818 5.023 1 86.18 241 TRP B N 1
ATOM 4190 C CA . TRP B 1 241 ? 18.255 3.192 5.127 1 86.18 241 TRP B CA 1
ATOM 4191 C C . TRP B 1 241 ? 18.794 2.826 3.749 1 86.18 241 TRP B C 1
ATOM 4193 O O . TRP B 1 241 ? 19.968 3.062 3.451 1 86.18 241 TRP B O 1
ATOM 4203 N N . GLY B 1 242 ? 17.921 2.347 2.973 1 82.04 242 GLY B N 1
ATOM 4204 C CA . GLY B 1 242 ? 18.308 1.993 1.617 1 82.04 242 GLY B CA 1
ATOM 4205 C C . GLY B 1 242 ? 18.678 3.195 0.769 1 82.04 242 GLY B C 1
ATOM 4206 O O . GLY B 1 242 ? 19.347 3.055 -0.257 1 82.04 242 GLY B O 1
ATOM 4207 N N . LEU B 1 243 ? 18.271 4.341 1.214 1 85.71 243 LEU B N 1
ATOM 4208 C CA . LEU B 1 243 ? 18.54 5.571 0.478 1 85.71 243 LEU B CA 1
ATOM 4209 C C . LEU B 1 243 ? 19.728 6.315 1.079 1 85.71 243 LEU B C 1
ATOM 4211 O O . LEU B 1 243 ? 20.011 7.453 0.698 1 85.71 243 LEU B O 1
ATOM 4215 N N . GLY B 1 244 ? 20.286 5.734 2.091 1 86.53 244 GLY B N 1
ATOM 4216 C CA . GLY B 1 244 ? 21.521 6.287 2.623 1 86.53 244 GLY B CA 1
ATOM 4217 C C . GLY B 1 244 ? 21.305 7.176 3.833 1 86.53 244 GLY B C 1
ATOM 4218 O O . GLY B 1 244 ? 22.178 7.97 4.19 1 86.53 244 GLY B O 1
ATOM 4219 N N . LEU B 1 245 ? 20.146 7.096 4.416 1 91.04 245 LEU B N 1
ATOM 4220 C CA . LEU B 1 245 ? 19.898 7.884 5.618 1 91.04 245 LEU B CA 1
ATOM 4221 C C . LEU B 1 245 ? 19.999 7.017 6.868 1 91.04 245 LEU B C 1
ATOM 4223 O O . LEU B 1 245 ? 19.788 5.803 6.805 1 91.04 245 LEU B O 1
ATOM 4227 N N . GLU B 1 246 ? 20.288 7.639 7.93 1 90.85 246 GLU B N 1
ATOM 4228 C CA . GLU B 1 246 ? 20.348 6.968 9.225 1 90.85 246 GLU B CA 1
ATOM 4229 C C . GLU B 1 246 ? 19.364 7.587 10.214 1 90.85 246 GLU B C 1
ATOM 4231 O O . GLU B 1 246 ? 19.145 8.8 10.202 1 90.85 246 GLU B O 1
ATOM 4236 N N . LEU B 1 247 ? 18.887 6.836 11.038 1 88.71 247 LEU B N 1
ATOM 4237 C CA . LEU B 1 247 ? 17.988 7.327 12.076 1 88.71 247 LEU B CA 1
ATOM 4238 C C . LEU B 1 247 ? 18.766 8.037 13.178 1 88.71 247 LEU B C 1
ATOM 4240 O O . LEU B 1 247 ? 19.641 7.44 13.81 1 88.71 247 LEU B O 1
ATOM 4244 N N . LEU B 1 248 ? 18.533 9.233 13.387 1 89.64 248 LEU B N 1
ATOM 4245 C CA . LEU B 1 248 ? 19.191 10.016 14.427 1 89.64 248 LEU B CA 1
ATOM 4246 C C . LEU B 1 248 ? 18.38 9.996 15.718 1 89.64 248 LEU B C 1
ATOM 4248 O O . LEU B 1 248 ? 18.943 9.877 16.809 1 89.64 248 LEU B O 1
ATOM 4252 N N . ALA B 1 249 ? 17.022 10.148 15.513 1 89.96 249 ALA B N 1
ATOM 4253 C CA . ALA B 1 249 ? 16.128 10.135 16.668 1 89.96 249 ALA B CA 1
ATOM 4254 C C . ALA B 1 249 ? 14.714 9.729 16.262 1 89.96 249 ALA B C 1
ATOM 4256 O O . ALA B 1 249 ? 14.292 9.972 15.129 1 89.96 249 ALA B O 1
ATOM 4257 N N . GLY B 1 250 ? 14.115 9.099 17.159 1 90.37 250 GLY B N 1
ATOM 4258 C CA . GLY B 1 250 ? 12.728 8.705 16.967 1 90.37 250 GLY B CA 1
ATOM 4259 C C . GLY B 1 250 ? 11.967 8.544 18.269 1 90.37 250 GLY B C 1
ATOM 4260 O O . GLY B 1 250 ? 12.545 8.161 19.288 1 90.37 250 GLY B O 1
ATOM 4261 N N . ARG B 1 251 ? 10.734 8.914 18.214 1 89.81 251 ARG B N 1
ATOM 4262 C CA . ARG B 1 251 ? 9.88 8.775 19.389 1 89.81 251 ARG B CA 1
ATOM 4263 C C . ARG B 1 251 ? 8.44 8.473 18.986 1 89.81 251 ARG B C 1
ATOM 4265 O O . ARG B 1 251 ? 7.948 8.993 17.982 1 89.81 251 ARG B O 1
ATOM 4272 N N . ARG B 1 252 ? 7.814 7.652 19.803 1 87.73 252 ARG B N 1
ATOM 4273 C CA . ARG B 1 252 ? 6.392 7.359 19.655 1 87.73 252 ARG B CA 1
ATOM 4274 C C . ARG B 1 252 ? 5.569 8.096 20.707 1 87.73 252 ARG B C 1
ATOM 4276 O O . ARG B 1 252 ? 5.991 8.22 21.858 1 87.73 252 ARG B O 1
ATOM 4283 N N . PHE B 1 253 ? 4.477 8.555 20.288 1 86.96 253 PHE B N 1
ATOM 4284 C CA . PHE B 1 253 ? 3.554 9.248 21.179 1 86.96 253 PHE B CA 1
ATOM 4285 C C . PHE B 1 253 ? 2.2 8.549 21.207 1 86.96 253 PHE B C 1
ATOM 4287 O O . PHE B 1 253 ? 1.766 7.985 20.201 1 86.96 253 PHE B O 1
ATOM 4294 N N . PRO B 1 254 ? 1.561 8.554 22.364 1 82.84 254 PRO B N 1
ATOM 4295 C CA . PRO B 1 254 ? 0.208 7.996 22.391 1 82.84 254 PRO B CA 1
ATOM 4296 C C . PRO B 1 254 ? -0.769 8.774 21.512 1 82.84 254 PRO B C 1
ATOM 4298 O O . PRO B 1 254 ? -0.667 9.998 21.404 1 82.84 254 PRO B O 1
ATOM 4301 N N . ARG B 1 255 ? -1.542 8.026 20.94 1 77.97 255 ARG B N 1
ATOM 4302 C CA . ARG B 1 255 ? -2.607 8.657 20.166 1 77.97 255 ARG B CA 1
ATOM 4303 C C . ARG B 1 255 ? -3.667 9.259 21.083 1 77.97 255 ARG B C 1
ATOM 4305 O O . ARG B 1 255 ? -4.177 8.582 21.978 1 77.97 255 ARG B O 1
ATOM 4312 N N . LYS B 1 256 ? -3.913 10.477 20.905 1 75.2 256 LYS B N 1
ATOM 4313 C CA . LYS B 1 256 ? -4.982 11.124 21.661 1 75.2 256 LYS B CA 1
ATOM 4314 C C . LYS B 1 256 ? -6.321 10.992 20.941 1 75.2 256 LYS B C 1
ATOM 4316 O O . LYS B 1 256 ? -6.46 11.42 19.794 1 75.2 256 LYS B O 1
ATOM 4321 N N . LEU B 1 257 ? -7.206 10.307 21.586 1 78.86 257 LEU B N 1
ATOM 4322 C CA . LEU B 1 257 ? -8.549 10.156 21.036 1 78.86 257 LEU B CA 1
ATOM 4323 C C . LEU B 1 257 ? -9.475 11.251 21.557 1 78.86 257 LEU B C 1
ATOM 4325 O O . LEU B 1 257 ? -9.48 11.548 22.754 1 78.86 257 LEU B O 1
ATOM 4329 N N . SER B 1 258 ? -10.034 11.999 20.701 1 81.85 258 SER B N 1
ATOM 4330 C CA . SER B 1 258 ? -11.015 13.025 21.039 1 81.85 258 SER B CA 1
ATOM 4331 C C . SER B 1 258 ? -12.26 12.908 20.166 1 81.85 258 SER B C 1
ATOM 4333 O O . SER B 1 258 ? -12.193 12.399 19.045 1 81.85 258 SER B O 1
ATOM 4335 N N . PRO B 1 259 ? -13.362 13.304 20.692 1 86.31 259 PRO B N 1
ATOM 4336 C CA . PRO B 1 259 ? -14.576 13.295 19.872 1 86.31 259 PRO B CA 1
ATOM 4337 C C . PRO B 1 259 ? -14.412 14.069 18.566 1 86.31 259 PRO B C 1
ATOM 4339 O O . PRO B 1 259 ? -14.986 13.688 17.543 1 86.31 259 PRO B O 1
ATOM 4342 N N . GLU B 1 260 ? -13.628 15.076 18.639 1 85.01 260 GLU B N 1
ATOM 4343 C CA . GLU B 1 260 ? -13.41 15.899 17.453 1 85.01 260 GLU B CA 1
ATOM 4344 C C . GLU B 1 260 ? -12.708 15.107 16.353 1 85.01 260 GLU B C 1
ATOM 4346 O O . GLU B 1 260 ? -13.049 15.234 15.175 1 85.01 260 GLU B O 1
ATOM 4351 N N . LYS B 1 261 ? -11.769 14.326 16.76 1 83.82 261 LYS B N 1
ATOM 4352 C CA . LYS B 1 261 ? -11.04 13.519 15.786 1 83.82 261 LYS B CA 1
ATOM 4353 C C . LYS B 1 261 ? -11.949 12.47 15.152 1 83.82 261 LYS B C 1
ATOM 4355 O O . LYS B 1 261 ? -11.881 12.232 13.944 1 83.82 261 LYS B O 1
ATOM 4360 N N . VAL B 1 262 ? -12.776 11.833 15.98 1 90.22 262 VAL B N 1
ATOM 4361 C CA . VAL B 1 262 ? -13.715 10.838 15.473 1 90.22 262 VAL B CA 1
ATOM 4362 C C . VAL B 1 262 ? -14.708 11.502 14.521 1 90.22 262 VAL B C 1
ATOM 4364 O O . VAL B 1 262 ? -14.96 10.996 13.425 1 90.22 262 VAL B O 1
ATOM 4367 N N . GLU B 1 263 ? -15.165 12.647 14.961 1 92.74 263 GLU B N 1
ATOM 4368 C CA . GLU B 1 263 ? -16.129 13.36 14.128 1 92.74 263 GLU B CA 1
ATOM 4369 C C . GLU B 1 263 ? -15.503 13.788 12.804 1 92.74 263 GLU B C 1
ATOM 4371 O O . GLU B 1 263 ? -16.173 13.793 11.768 1 92.74 263 GLU B O 1
ATOM 4376 N N . ARG B 1 264 ? -14.291 14.159 12.758 1 88.8 264 ARG B N 1
ATOM 4377 C CA . ARG B 1 264 ? -13.604 14.525 11.524 1 88.8 264 ARG B CA 1
ATOM 4378 C C . ARG B 1 264 ? -13.611 13.37 10.529 1 88.8 264 ARG B C 1
ATOM 4380 O O . ARG B 1 264 ? -13.818 13.576 9.331 1 88.8 264 ARG B O 1
ATOM 4387 N N . ASN B 1 265 ? -13.384 12.195 11 1 91.85 265 ASN B N 1
ATOM 4388 C CA . ASN B 1 265 ? -13.422 11.023 10.132 1 91.85 265 ASN B CA 1
ATOM 4389 C C . ASN B 1 265 ? -14.829 10.762 9.603 1 91.85 265 ASN B C 1
ATOM 4391 O O . ASN B 1 265 ? -15.006 10.442 8.426 1 91.85 265 ASN B O 1
ATOM 4395 N N . LEU B 1 266 ? -15.802 10.922 10.495 1 95.69 266 LEU B N 1
ATOM 4396 C CA . LEU B 1 266 ? -17.182 10.694 10.082 1 95.69 266 LEU B CA 1
ATOM 4397 C C . LEU B 1 266 ? -17.636 11.761 9.09 1 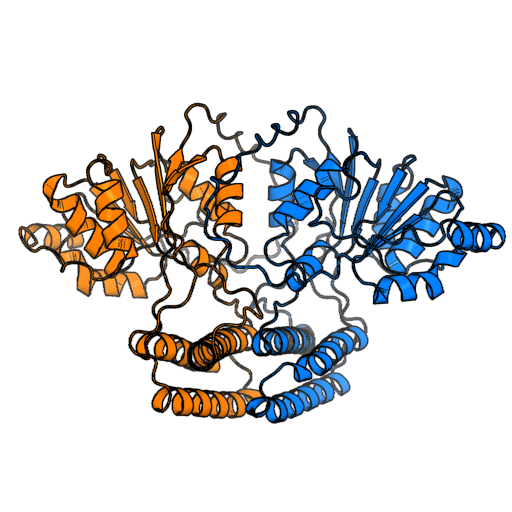95.69 266 LEU B C 1
ATOM 4399 O O . LEU B 1 266 ? -18.351 11.46 8.132 1 95.69 266 LEU B O 1
ATOM 4403 N N . ALA B 1 267 ? -17.192 12.935 9.328 1 94.95 267 ALA B N 1
ATOM 4404 C CA . ALA B 1 267 ? -17.515 14.023 8.408 1 94.95 267 ALA B CA 1
ATOM 4405 C C . ALA B 1 267 ? -16.896 13.782 7.035 1 94.95 267 ALA B C 1
ATOM 4407 O O . ALA B 1 267 ? -17.523 14.054 6.008 1 94.95 267 ALA B O 1
ATOM 4408 N N . TRP B 1 268 ? -15.73 13.343 7.025 1 92.35 268 TRP B N 1
ATOM 4409 C CA . TRP B 1 268 ? -15.074 13.007 5.766 1 92.35 268 TRP B CA 1
ATOM 4410 C C . TRP B 1 268 ? -15.828 11.9 5.037 1 92.35 268 TRP B C 1
ATOM 4412 O O . TRP B 1 268 ? -16.06 11.99 3.829 1 92.35 268 TRP B O 1
ATOM 4422 N N . ALA B 1 269 ? -16.22 10.886 5.752 1 95.6 269 ALA B N 1
ATOM 4423 C CA . ALA B 1 269 ? -17.035 9.827 5.163 1 95.6 269 ALA B CA 1
ATOM 4424 C C . ALA B 1 269 ? -18.302 10.396 4.532 1 95.6 269 ALA B C 1
ATOM 4426 O O . ALA B 1 269 ? -18.683 10.005 3.426 1 95.6 269 ALA B O 1
ATOM 4427 N N . GLU B 1 270 ? -18.903 11.284 5.25 1 96.55 270 GLU B N 1
ATOM 4428 C CA . GLU B 1 270 ? -20.133 11.904 4.767 1 96.55 270 GLU B CA 1
ATOM 4429 C C . GLU B 1 270 ? -19.907 12.616 3.437 1 96.55 270 GLU B C 1
ATOM 4431 O O . GLU B 1 270 ? -20.715 12.49 2.514 1 96.55 270 GLU B O 1
ATOM 4436 N N . GLU B 1 271 ? -18.829 13.318 3.34 1 92.96 271 GLU B N 1
ATOM 4437 C CA . GLU B 1 271 ? -18.486 14.012 2.102 1 92.96 271 GLU B CA 1
ATOM 4438 C C . GLU B 1 271 ? -18.303 13.028 0.95 1 92.96 271 GLU B C 1
ATOM 4440 O O . GLU B 1 271 ? -18.745 13.287 -0.171 1 92.96 271 GLU B O 1
ATOM 4445 N N . GLU B 1 272 ? -17.734 11.917 1.242 1 92.68 272 GLU B N 1
ATOM 4446 C CA . GLU B 1 272 ? -17.38 10.949 0.207 1 92.68 272 GLU B CA 1
ATOM 4447 C C . GLU B 1 272 ? -18.591 10.119 -0.21 1 92.68 272 GLU B C 1
ATOM 4449 O O . GLU B 1 272 ? -18.563 9.447 -1.242 1 92.68 272 GLU B O 1
ATOM 4454 N N . LEU B 1 273 ? -19.707 10.166 0.579 1 95 273 LEU B N 1
ATOM 4455 C CA . LEU B 1 273 ? -20.906 9.4 0.258 1 95 273 LEU B CA 1
ATOM 4456 C C . LEU B 1 273 ? -21.473 9.82 -1.094 1 95 273 LEU B C 1
ATOM 4458 O O . LEU B 1 273 ? -22.195 9.053 -1.735 1 95 273 LEU B O 1
ATOM 4462 N N . ALA B 1 274 ? -21.093 10.993 -1.51 1 92.16 274 ALA B N 1
ATOM 4463 C CA . ALA B 1 274 ? -21.59 11.509 -2.783 1 92.16 274 ALA B CA 1
ATOM 4464 C C . ALA B 1 274 ? -21.073 10.675 -3.952 1 92.16 274 ALA B C 1
ATOM 4466 O O . ALA B 1 274 ? -21.679 10.658 -5.026 1 92.16 274 ALA B O 1
ATOM 4467 N N . HIS B 1 275 ? -20 9.975 -3.795 1 90.19 275 HIS B N 1
ATOM 4468 C CA . HIS B 1 275 ? -19.364 9.223 -4.871 1 90.19 275 HIS B CA 1
ATOM 4469 C C . HIS B 1 275 ? -19.831 7.772 -4.88 1 90.19 275 HIS B C 1
ATOM 4471 O O . HIS B 1 275 ? -19.47 7.004 -5.775 1 90.19 275 HIS B O 1
ATOM 4477 N N . VAL B 1 276 ? -20.569 7.381 -3.897 1 91.46 276 VAL B N 1
ATOM 4478 C CA . VAL B 1 276 ? -21.008 5.994 -3.779 1 91.46 276 VAL B CA 1
ATOM 4479 C C . VAL B 1 276 ? -22.283 5.785 -4.594 1 91.46 276 VAL B C 1
ATOM 4481 O O . VAL B 1 276 ? -23.081 6.71 -4.759 1 91.46 276 VAL B O 1
ATOM 4484 N N . ASP B 1 277 ? -22.407 4.579 -5.096 1 84.57 277 ASP B N 1
ATOM 4485 C CA . ASP B 1 277 ? -23.604 4.18 -5.831 1 84.57 277 ASP B CA 1
ATOM 4486 C C . ASP B 1 277 ? -24.87 4.573 -5.074 1 84.57 277 ASP B C 1
ATOM 4488 O O . ASP B 1 277 ? -24.972 4.35 -3.866 1 84.57 277 ASP B O 1
ATOM 4492 N N . ASN B 1 278 ? -25.834 5.024 -5.753 1 85.6 278 ASN B N 1
ATOM 4493 C CA . ASN B 1 278 ? -27.072 5.548 -5.186 1 85.6 278 ASN B CA 1
ATOM 4494 C C . ASN B 1 278 ? -27.851 4.465 -4.444 1 85.6 278 ASN B C 1
ATOM 4496 O O . ASN B 1 278 ? -28.538 4.752 -3.462 1 85.6 278 ASN B O 1
ATOM 4500 N N . ALA B 1 279 ? -27.706 3.292 -4.864 1 85.56 279 ALA B N 1
ATOM 4501 C CA . ALA B 1 279 ? -28.494 2.212 -4.275 1 85.56 279 ALA B CA 1
ATOM 4502 C C . ALA B 1 279 ? -27.998 1.873 -2.872 1 85.56 279 ALA B C 1
ATOM 4504 O O . ALA B 1 279 ? -28.774 1.429 -2.022 1 85.56 279 ALA B O 1
ATOM 4505 N N . LEU B 1 280 ? -26.793 2.162 -2.67 1 89.86 280 LEU B N 1
ATOM 4506 C CA . LEU B 1 280 ? -26.191 1.787 -1.395 1 89.86 280 LEU B CA 1
ATOM 4507 C C . LEU B 1 280 ? -26.134 2.981 -0.449 1 89.86 280 LEU B C 1
ATOM 4509 O O . LEU B 1 280 ? -26.038 2.81 0.769 1 89.86 280 LEU B O 1
ATOM 4513 N N . ARG B 1 281 ? -26.214 4.159 -0.896 1 93.03 281 ARG B N 1
ATOM 4514 C CA . ARG B 1 281 ? -25.945 5.391 -0.161 1 93.03 281 ARG B CA 1
ATOM 4515 C C . ARG B 1 281 ? -26.885 5.532 1.032 1 93.03 281 ARG B C 1
ATOM 4517 O O . ARG B 1 281 ? -26.445 5.843 2.141 1 93.03 281 ARG B O 1
ATOM 4524 N N . PRO B 1 282 ? -28.21 5.213 0.863 1 93.24 282 PRO B N 1
ATOM 4525 C CA . PRO B 1 282 ? -29.104 5.377 2.011 1 93.24 282 PRO B CA 1
ATOM 4526 C C . PRO B 1 282 ? -28.717 4.49 3.192 1 93.24 282 PRO B C 1
ATOM 4528 O O . PRO B 1 282 ? -28.809 4.916 4.346 1 93.24 282 PRO B O 1
ATOM 4531 N N . ASP B 1 283 ? -28.306 3.339 2.927 1 91.51 283 ASP B N 1
ATOM 4532 C CA . ASP B 1 283 ? -27.894 2.427 3.99 1 91.51 283 ASP B CA 1
ATOM 4533 C C . ASP B 1 283 ? -26.637 2.935 4.692 1 91.51 283 ASP B C 1
ATOM 4535 O O . ASP B 1 283 ? -26.519 2.834 5.915 1 91.51 283 ASP B O 1
ATOM 4539 N N . LEU B 1 284 ? -25.735 3.485 3.973 1 94.61 284 LEU B N 1
ATOM 4540 C CA . LEU B 1 284 ? -24.499 4.011 4.543 1 94.61 284 LEU B CA 1
ATOM 4541 C C . LEU B 1 284 ? -24.77 5.27 5.36 1 94.61 284 LEU B C 1
ATOM 4543 O O . LEU B 1 284 ? -24.128 5.498 6.387 1 94.61 284 LEU B O 1
ATOM 4547 N N . VAL B 1 285 ? -25.742 6.044 4.902 1 96.07 285 VAL B N 1
ATOM 4548 C CA . VAL B 1 285 ? -26.137 7.236 5.645 1 96.07 285 VAL B CA 1
ATOM 4549 C C . VAL B 1 285 ? -26.712 6.833 7.001 1 96.07 285 VAL B C 1
ATOM 4551 O O . VAL B 1 285 ? -26.408 7.456 8.021 1 96.07 285 VAL B O 1
ATOM 4554 N N . ARG B 1 286 ? -27.492 5.788 7.029 1 94.48 286 ARG B N 1
ATOM 4555 C CA . ARG B 1 286 ? -28.052 5.292 8.282 1 94.48 286 ARG B CA 1
ATOM 4556 C C . ARG B 1 286 ? -26.951 4.804 9.218 1 94.48 286 ARG B C 1
ATOM 4558 O O . ARG B 1 286 ? -27.003 5.048 10.425 1 94.48 286 ARG B O 1
ATOM 4565 N N . HIS B 1 287 ? -26.033 4.149 8.676 1 94.28 287 HIS B N 1
ATOM 4566 C CA . HIS B 1 287 ? -24.933 3.661 9.499 1 94.28 287 HIS B CA 1
ATOM 4567 C C . HIS B 1 287 ? -24.107 4.816 10.056 1 94.28 287 HIS B C 1
ATOM 4569 O O . HIS B 1 287 ? -23.671 4.774 11.209 1 94.28 287 HIS B O 1
ATOM 4575 N N . LEU B 1 288 ? -23.823 5.82 9.242 1 96.39 288 LEU B N 1
ATOM 4576 C CA . LEU B 1 288 ? -23.133 7.023 9.696 1 96.39 288 LEU B CA 1
ATOM 4577 C C . LEU B 1 288 ? -23.84 7.631 10.903 1 96.39 288 LEU B C 1
ATOM 4579 O O . LEU B 1 288 ? -23.193 7.995 11.888 1 96.39 288 LEU B O 1
ATOM 4583 N N . ALA B 1 289 ? -25.161 7.687 10.818 1 95.83 289 ALA B N 1
ATOM 4584 C CA . ALA B 1 289 ? -25.953 8.229 11.919 1 95.83 289 ALA B CA 1
ATOM 4585 C C . ALA B 1 289 ? -25.788 7.386 13.18 1 95.83 289 ALA B C 1
ATOM 4587 O O . ALA B 1 289 ? -25.717 7.922 14.289 1 95.83 289 ALA B O 1
ATOM 4588 N N . ARG B 1 290 ? -25.711 6.122 13.044 1 93.7 290 ARG B N 1
ATOM 4589 C CA . ARG B 1 290 ? -25.522 5.23 14.184 1 93.7 290 ARG B CA 1
ATOM 4590 C C . ARG B 1 290 ? -24.163 5.457 14.837 1 93.7 290 ARG B C 1
ATOM 4592 O O . ARG B 1 290 ? -24.051 5.46 16.065 1 93.7 290 ARG B O 1
ATOM 4599 N N . LEU B 1 291 ? -23.15 5.618 14.068 1 93.59 291 LEU B N 1
ATOM 4600 C CA . LEU B 1 291 ? -21.815 5.87 14.599 1 93.59 291 LEU B CA 1
ATOM 4601 C C . LEU B 1 291 ? -21.767 7.202 15.339 1 93.59 291 LEU B C 1
ATOM 4603 O O . LEU B 1 291 ? -21.156 7.303 16.405 1 93.59 291 LEU B O 1
ATOM 4607 N N . ARG B 1 292 ? -22.405 8.207 14.789 1 94.83 292 ARG B N 1
ATOM 4608 C CA . ARG B 1 292 ? -22.452 9.505 15.453 1 94.83 292 ARG B CA 1
ATOM 4609 C C . ARG B 1 292 ? -23.205 9.416 16.777 1 94.83 292 ARG B C 1
ATOM 4611 O O . ARG B 1 292 ? -22.83 10.065 17.755 1 94.83 292 ARG B O 1
ATOM 4618 N N . ALA B 1 293 ? -24.252 8.593 16.791 1 93.69 293 ALA B N 1
ATOM 4619 C CA . ALA B 1 293 ? -24.987 8.383 18.036 1 93.69 293 ALA B CA 1
ATOM 4620 C C . ALA B 1 293 ? -24.101 7.731 19.093 1 93.69 293 ALA B C 1
ATOM 4622 O O . ALA B 1 293 ? -24.144 8.108 20.267 1 93.69 293 ALA B O 1
ATOM 4623 N N . ARG B 1 294 ? -23.275 6.793 18.699 1 90.33 294 ARG B N 1
ATOM 4624 C CA . ARG B 1 294 ? -22.342 6.151 19.618 1 90.33 294 ARG B CA 1
ATOM 4625 C C . ARG B 1 294 ? -21.324 7.152 20.153 1 90.33 294 ARG B C 1
ATOM 4627 O O . ARG B 1 294 ? -20.91 7.065 21.311 1 90.33 294 ARG B O 1
ATOM 4634 N N . LEU B 1 295 ? -20.873 8.015 19.248 1 90.77 295 LEU B N 1
ATOM 4635 C CA . LEU B 1 295 ? -19.899 9.034 19.627 1 90.77 295 LEU B CA 1
ATOM 4636 C C . LEU B 1 295 ? -20.453 9.933 20.726 1 90.77 295 LEU B C 1
ATOM 4638 O O . LEU B 1 295 ? -19.726 10.318 21.645 1 90.77 295 LEU B O 1
ATOM 4642 N N . GLN B 1 296 ? -21.702 10.259 20.67 1 88.19 296 GLN B N 1
ATOM 4643 C CA . GLN B 1 296 ? -22.339 11.12 21.661 1 88.19 296 GLN B CA 1
ATOM 4644 C C . GLN B 1 296 ? -22.373 10.448 23.031 1 88.19 296 GLN B C 1
ATOM 4646 O O . GLN B 1 296 ? -22.375 11.126 24.061 1 88.19 296 GLN B O 1
ATOM 4651 N N . HIS B 1 297 ? -22.281 9.12 23.103 1 82.42 297 HIS B N 1
ATOM 4652 C CA . HIS B 1 297 ? -22.425 8.391 24.358 1 82.42 297 HIS B CA 1
ATOM 4653 C C . HIS B 1 297 ? -21.095 7.789 24.8 1 82.42 297 HIS B C 1
ATOM 4655 O O . HIS B 1 297 ? -21.048 7.012 25.758 1 82.42 297 HIS B O 1
ATOM 4661 N N . CYS B 1 298 ? -20.068 8.016 24.066 1 76.47 298 CYS B N 1
ATOM 4662 C CA . CYS B 1 298 ? -18.775 7.421 24.383 1 76.47 298 CYS B CA 1
ATOM 4663 C C . CYS B 1 298 ? -17.845 8.446 25.023 1 76.47 298 CYS B C 1
ATOM 4665 O O . CYS B 1 298 ? -17.613 9.517 24.459 1 76.47 298 CYS B O 1
ATOM 4667 N N . PRO B 1 299 ? -17.441 8.221 26.187 1 71.96 299 PRO B N 1
ATOM 4668 C CA . PRO B 1 299 ? -16.489 9.132 26.827 1 71.96 299 PRO B CA 1
ATOM 4669 C C . PRO B 1 299 ? -15.094 9.057 26.208 1 71.96 299 PRO B C 1
ATOM 4671 O O . PRO B 1 299 ? -14.426 8.024 26.306 1 71.96 299 PRO B O 1
ATOM 4674 N N . LEU B 1 300 ? -14.735 9.762 25.232 1 68.35 300 LEU B N 1
ATOM 4675 C CA . LEU B 1 300 ? -13.434 9.735 24.572 1 68.35 300 LEU B CA 1
ATOM 4676 C C . LEU B 1 300 ? -12.492 10.766 25.185 1 68.35 300 LEU B C 1
ATOM 4678 O O . LEU B 1 300 ? -11.273 10.67 25.027 1 68.35 300 LEU B O 1
ATOM 4682 N N . SER B 1 301 ? -12.822 11.667 25.977 1 61.81 301 SER B N 1
ATOM 4683 C CA . SER B 1 301 ? -11.973 12.789 26.363 1 61.81 301 SER B CA 1
ATOM 4684 C C . SER B 1 301 ? -10.786 12.322 27.199 1 61.81 301 SER B C 1
ATOM 4686 O O . SER B 1 301 ? -10.964 11.667 28.228 1 61.81 301 SER B O 1
ATOM 4688 N N . GLY B 1 302 ? -9.606 12.573 26.716 1 57.85 302 GLY B N 1
ATOM 4689 C CA . GLY B 1 302 ? -8.37 12.345 27.447 1 57.85 302 GLY B CA 1
ATOM 4690 C C . GLY B 1 302 ? -7.834 10.935 27.288 1 57.85 302 GLY B C 1
ATOM 4691 O O . GLY B 1 302 ? -6.91 10.533 27.998 1 57.85 302 GLY B O 1
ATOM 4692 N N . LEU B 1 303 ? -8.409 10.123 26.313 1 50.23 303 LEU B N 1
ATOM 4693 C CA . LEU B 1 303 ? -7.932 8.751 26.175 1 50.23 303 LEU B CA 1
ATOM 4694 C C . LEU B 1 303 ? -6.739 8.683 25.227 1 50.23 303 LEU B C 1
ATOM 4696 O O . LEU B 1 303 ? -6.708 9.381 24.212 1 50.23 303 LEU B O 1
ATOM 4700 N N . THR B 1 304 ? -5.576 8.211 25.695 1 50.71 304 THR B N 1
ATOM 4701 C CA . THR B 1 304 ? -4.372 7.99 24.901 1 50.71 304 THR B CA 1
ATOM 4702 C C . THR B 1 304 ? -4.198 6.507 24.584 1 50.71 304 THR B C 1
ATOM 4704 O O . THR B 1 304 ? -4.518 5.649 25.409 1 50.71 304 THR B O 1
ATOM 4707 N N . PHE B 1 305 ? -4.096 6.315 23.253 1 49.36 305 PHE B N 1
ATOM 4708 C CA . PHE B 1 305 ? -3.857 4.931 22.863 1 49.36 305 PHE B CA 1
ATOM 4709 C C . PHE B 1 305 ? -2.513 4.791 22.157 1 49.36 305 PHE B C 1
ATOM 4711 O O . PHE B 1 305 ? -2.088 5.697 21.437 1 49.36 305 PHE B O 1
ATOM 4718 N N . GLY B 1 306 ? -1.833 3.636 22.352 1 51.68 306 GLY B N 1
ATOM 4719 C CA . GLY B 1 306 ? -0.578 3.261 21.72 1 51.68 306 GLY B CA 1
ATOM 4720 C C . GLY B 1 306 ? 0.607 3.322 22.665 1 51.68 306 GLY B C 1
ATOM 4721 O O . GLY B 1 306 ? 0.557 4.007 23.689 1 51.68 306 GLY B O 1
ATOM 4722 N N . ARG B 1 307 ? 1.521 2.351 22.84 1 44.8 307 ARG B N 1
ATOM 4723 C CA . ARG B 1 307 ? 2.671 2.211 23.727 1 44.8 307 ARG B CA 1
ATOM 4724 C C . ARG B 1 307 ? 3.725 3.272 23.429 1 44.8 307 ARG B C 1
ATOM 4726 O O . ARG B 1 307 ? 4.197 3.385 22.295 1 44.8 307 ARG B O 1
ATOM 4733 N N . GLY B 1 308 ? 3.644 4.517 24.156 1 34.03 308 GLY B N 1
ATOM 4734 C CA . GLY B 1 308 ? 4.751 5.458 24.208 1 34.03 308 GLY B CA 1
ATOM 4735 C C . GLY B 1 308 ? 6.051 4.826 24.666 1 34.03 308 GLY B C 1
ATOM 4736 O O . GLY B 1 308 ? 6.216 4.519 25.849 1 34.03 308 GLY B O 1
ATOM 4737 N N . ALA B 1 309 ? 6.673 3.849 24.198 1 31.59 309 ALA B N 1
ATOM 4738 C CA . ALA B 1 309 ? 7.879 3.436 24.91 1 31.59 309 ALA B CA 1
ATOM 4739 C C . ALA B 1 309 ? 8.929 4.544 24.898 1 31.59 309 ALA B C 1
ATOM 4741 O O . ALA B 1 309 ? 9.399 4.95 23.832 1 31.59 309 ALA B O 1
ATOM 4742 N N . GLY B 1 310 ? 8.777 5.596 25.743 1 23.76 310 GLY B N 1
ATOM 4743 C CA . GLY B 1 310 ? 9.839 6.532 26.075 1 23.76 310 GLY B CA 1
ATOM 4744 C C . GLY B 1 310 ? 11.127 5.847 26.494 1 23.76 310 GLY B C 1
ATOM 4745 O O . GLY B 1 310 ? 12.12 6.513 26.794 1 23.76 310 GLY B O 1
ATOM 4746 N N . ARG B 1 311 ? 11.643 4.566 26.5 1 23.31 311 ARG B N 1
ATOM 4747 C CA . ARG B 1 311 ? 12.955 4.614 27.137 1 23.31 311 ARG B CA 1
ATOM 4748 C C . ARG B 1 311 ? 13.998 5.213 26.199 1 23.31 311 ARG B C 1
ATOM 4750 O O . ARG B 1 311 ? 13.948 4.995 24.987 1 23.31 311 ARG B O 1
#

InterPro domains:
  IPR029063 S-adenosyl-L-methionine-dependent methyltransferase superfamily [G3DSA:3.40.50.150] (28-215)
  IPR029063 S-adenosyl-L-methionine-dependent methyltransferase superfamily [SSF53335] (60-248)

Radius of gyration: 26.89 Å; Cα contacts (8 Å, |Δi|>4): 909; chains: 2; bounding box: 58×89×66 Å